Protein AF-A0A1G9SI31-F1 (afdb_monomer_lite)

Sequence (379 aa):
MHYYPEEEDYYAYIEFQSVEYLGTEEDFYNQISSNLKSILDSKDFANKELQKSEKTSIAGLPGWTITYFESHTKGDEVVSTGIDSFVYNINTGKIISISLSYDSNDKSQYDYLGDYKKVLKTAKLLTEPLNKELFAGFKLIEIDGVDLSGYREPNVVVDIGYGDREYWAFTNEHGQLVRVIADEIILQDDNNEAVTSSGRYYSDEAKVPGVERDDLDEGHIIADSLGGVSNAYNITPQESTLNRHGDQAYLEDAIRKAGGAKKFEAIITYQNTKTQIPSSYKYTYTLRGNVIVDTFDNVNPDNVNESLGLTGGESVESTEPARSTESNANGDISSFDTNGNGQVTIKEAKAAGFRMPITSDHWLYPYMDDRDGDGMVGE

Secondary structure (DSSP, 8-state):
-BSS--BTTB-EEEEEEEEE--S-HHHHHHHHHHHHHHHHTSGGGTTEEEEEEEEEEETTEEEEEEEEEEESSTT---EEEEEEEEEEETTTTEEEEEEEEEETT------HHHHHHHHHHH-----S---TTTTTT-EEE---TT-------TTEEEE-BSTT---EEEE-TTS-EEEEEEEEE----TTTS---TTS-SSSS----TTTTSTTEEEEESS-GGGTB--STTTEEEEEHHHHHHSHHHHHHHHHHHHT-EEEEEEEEE-SSSS-SS-SEEEEEEEETTEEEEEEEESS-HHHHHHHTT---S--------------------TTT-TT-SS---HHHHHHTTPPSPEETTSTTGGGS--SS-SSEE--

pLDDT: mean 82.05, std 16.18, range [25.64, 98.69]

Structure (mmCIF, N/CA/C/O backbone):
data_AF-A0A1G9SI31-F1
#
_entry.id   AF-A0A1G9SI31-F1
#
loop_
_atom_site.group_PDB
_atom_site.id
_atom_site.type_symbol
_atom_site.label_atom_id
_atom_site.label_alt_id
_atom_site.label_comp_id
_atom_site.label_asym_id
_atom_site.label_entity_id
_atom_site.label_seq_id
_atom_site.pdbx_PDB_ins_code
_atom_site.Cartn_x
_atom_site.Cartn_y
_atom_site.Cartn_z
_atom_site.occupancy
_atom_site.B_iso_or_equiv
_atom_site.auth_seq_id
_atom_site.auth_comp_id
_atom_site.auth_asym_id
_atom_site.auth_atom_id
_atom_site.pdbx_PDB_model_num
ATOM 1 N N . MET A 1 1 ? -15.249 6.410 15.918 1.00 47.59 1 MET A N 1
ATOM 2 C CA . MET A 1 1 ? -16.109 5.852 14.846 1.00 47.59 1 MET A CA 1
ATOM 3 C C . MET A 1 1 ? -17.293 5.175 15.521 1.00 47.59 1 MET A C 1
ATOM 5 O O . MET A 1 1 ? -17.046 4.421 16.454 1.00 47.59 1 MET A O 1
ATOM 9 N N . HIS A 1 2 ? -18.529 5.477 15.109 1.00 58.50 2 HIS A N 1
ATOM 10 C CA . HIS A 1 2 ? -19.741 4.819 15.615 1.00 58.50 2 HIS A CA 1
ATOM 11 C C . HIS A 1 2 ? -20.144 3.714 14.639 1.00 58.50 2 HIS A C 1
ATOM 13 O O . HIS A 1 2 ? -20.247 3.963 13.442 1.00 58.50 2 HIS A O 1
ATOM 19 N N . TYR A 1 3 ? -20.318 2.495 15.145 1.00 65.44 3 TYR A N 1
ATOM 20 C CA . TYR A 1 3 ? -20.577 1.317 14.309 1.00 65.44 3 TYR A CA 1
ATOM 21 C C . TYR A 1 3 ? -22.052 1.144 13.894 1.00 65.44 3 TYR A C 1
ATOM 23 O O . TYR A 1 3 ? -22.345 0.414 12.952 1.00 65.44 3 TYR A O 1
ATOM 31 N N . TYR A 1 4 ? -22.983 1.825 14.566 1.00 70.56 4 TYR A N 1
ATOM 32 C CA . TYR A 1 4 ? -24.416 1.766 14.268 1.00 70.56 4 TYR A CA 1
ATOM 33 C C . TYR A 1 4 ? -24.953 3.164 13.931 1.00 70.56 4 TYR A C 1
ATOM 35 O O . TYR A 1 4 ? -24.432 4.148 14.466 1.00 70.56 4 TYR A O 1
ATOM 43 N N . PRO A 1 5 ? -25.959 3.263 13.042 1.00 59.62 5 PRO A N 1
ATOM 44 C CA . PRO A 1 5 ? -26.604 4.529 12.725 1.00 59.62 5 PRO A CA 1
ATOM 45 C C . PRO A 1 5 ? -27.396 5.051 13.928 1.00 59.62 5 PRO A C 1
ATOM 47 O O . PRO A 1 5 ? -28.017 4.284 14.662 1.00 59.62 5 PRO A O 1
ATOM 50 N N . GLU A 1 6 ? -27.369 6.367 14.110 1.00 58.53 6 GLU A N 1
ATOM 51 C CA . GLU A 1 6 ? -28.247 7.070 15.042 1.00 58.53 6 GLU A CA 1
ATOM 52 C C . GLU A 1 6 ? -29.617 7.243 14.368 1.00 58.53 6 GLU A C 1
ATOM 54 O O . GLU A 1 6 ? -29.702 7.810 13.278 1.00 58.53 6 GLU A O 1
ATOM 59 N N . GLU A 1 7 ? -30.675 6.714 14.982 1.00 66.94 7 GLU A N 1
ATOM 60 C CA . GLU A 1 7 ? -32.052 6.799 14.484 1.00 66.94 7 GLU A CA 1
ATOM 61 C C . GLU A 1 7 ? -32.862 7.761 15.368 1.00 66.94 7 GLU A C 1
ATOM 63 O O . GLU A 1 7 ? -32.551 7.947 16.542 1.00 66.94 7 GLU A O 1
ATOM 68 N N . GLU A 1 8 ? -33.923 8.376 14.830 1.00 64.69 8 GLU A N 1
ATOM 69 C CA . GLU A 1 8 ? -34.697 9.404 15.561 1.00 64.69 8 GLU A CA 1
ATOM 70 C C . GLU A 1 8 ? -35.323 8.894 16.879 1.00 64.69 8 GLU A C 1
ATOM 72 O O . GLU A 1 8 ? -35.573 9.691 17.784 1.00 64.69 8 GLU A O 1
ATOM 77 N N . ASP A 1 9 ? -35.559 7.582 16.997 1.00 68.94 9 ASP A N 1
ATOM 78 C CA . ASP A 1 9 ? -36.357 6.973 18.073 1.00 68.94 9 ASP A CA 1
ATOM 79 C C . ASP A 1 9 ? -35.559 6.102 19.065 1.00 68.94 9 ASP A C 1
ATOM 81 O O . ASP A 1 9 ? -36.113 5.688 20.089 1.00 68.94 9 ASP A O 1
ATOM 85 N N . TYR A 1 10 ? -34.297 5.781 18.767 1.00 71.81 10 TYR A N 1
ATOM 86 C CA . TYR A 1 10 ? -33.421 4.993 19.639 1.00 71.81 10 TYR A CA 1
ATOM 87 C C . TYR A 1 10 ? -31.953 5.217 19.278 1.00 71.81 10 TYR A C 1
ATOM 89 O O . TYR A 1 10 ? -31.621 5.511 18.129 1.00 71.81 10 TYR A O 1
ATOM 97 N N . TYR A 1 11 ? -31.059 5.008 20.240 1.00 77.31 11 TYR A N 1
ATOM 98 C CA . TYR A 1 11 ? -29.626 5.021 19.980 1.00 77.31 11 TYR A CA 1
ATOM 99 C C . TYR A 1 11 ? -28.957 3.715 20.401 1.00 77.31 11 TYR A C 1
ATOM 101 O O . TYR A 1 11 ? -29.224 3.145 21.462 1.00 77.31 11 TYR A O 1
ATOM 109 N N . ALA A 1 12 ? -28.031 3.265 19.560 1.00 82.69 12 ALA A N 1
ATOM 110 C CA . ALA A 1 12 ? -27.060 2.237 19.879 1.00 82.69 12 ALA A CA 1
ATOM 111 C C . ALA A 1 12 ? -25.729 2.609 19.227 1.00 82.69 12 ALA A C 1
ATOM 113 O O . ALA A 1 12 ? -25.708 3.110 18.108 1.00 82.69 12 ALA A O 1
ATOM 114 N N . TYR A 1 13 ? -24.606 2.381 19.901 1.00 84.31 13 TYR A N 1
ATOM 115 C CA . TYR A 1 13 ? -23.289 2.559 19.299 1.00 84.31 13 TYR A CA 1
ATOM 116 C C . TYR A 1 13 ? -22.259 1.623 19.916 1.00 84.31 13 TYR A C 1
ATOM 118 O O . TYR A 1 13 ? -22.273 1.367 21.117 1.00 84.31 13 TYR A O 1
ATOM 126 N N . ILE A 1 14 ? -21.325 1.168 19.081 1.00 85.88 14 ILE A N 1
ATOM 127 C CA . ILE A 1 14 ? -20.002 0.736 19.531 1.00 85.88 14 ILE A CA 1
ATOM 128 C C . ILE A 1 14 ? -19.017 1.818 19.104 1.00 85.88 14 ILE A C 1
ATOM 130 O O . ILE A 1 14 ? -18.996 2.209 17.934 1.00 85.88 14 ILE A O 1
ATOM 134 N N . GLU A 1 15 ? -18.234 2.304 20.057 1.00 86.38 15 GLU A N 1
ATOM 135 C CA . GLU A 1 15 ? -17.230 3.340 19.874 1.00 86.38 15 GLU A CA 1
ATOM 136 C C . GLU A 1 15 ? -15.851 2.830 20.298 1.00 86.38 15 GLU A C 1
ATOM 138 O O . GLU A 1 15 ? -15.697 2.125 21.297 1.00 86.38 15 GLU A O 1
ATOM 143 N N . PHE A 1 16 ? -14.842 3.234 19.529 1.00 86.69 16 PHE A N 1
ATOM 144 C CA . PHE A 1 16 ? -13.432 3.003 19.806 1.00 86.69 16 PHE A CA 1
ATOM 145 C C . PHE A 1 16 ? -12.750 4.345 20.037 1.00 86.69 16 PHE A C 1
ATOM 147 O O . PHE A 1 16 ? -12.822 5.225 19.173 1.00 86.69 16 PHE A O 1
ATOM 154 N N . GLN A 1 17 ? -12.065 4.492 21.169 1.00 83.81 17 GLN A N 1
ATOM 155 C CA . GLN A 1 17 ? -11.246 5.668 21.448 1.00 83.81 17 GLN A CA 1
ATOM 156 C C . GLN A 1 17 ? -9.862 5.256 21.946 1.00 83.81 17 GLN A C 1
ATOM 158 O O . GLN A 1 17 ? -9.641 4.148 22.440 1.00 83.81 17 GLN A O 1
ATOM 163 N N . SER A 1 18 ? -8.908 6.175 21.815 1.00 82.19 18 SER A N 1
ATOM 164 C CA . SER A 1 18 ? -7.575 6.024 22.387 1.00 82.19 18 SER A CA 1
ATOM 165 C C . SER A 1 18 ? -7.144 7.324 23.047 1.00 82.19 18 SER A C 1
ATOM 167 O O . SER A 1 18 ? -7.383 8.400 22.497 1.00 82.19 18 SER A O 1
ATOM 169 N N . VAL A 1 19 ? -6.500 7.226 24.205 1.00 78.88 19 VAL A N 1
ATOM 170 C CA . VAL A 1 19 ? -5.986 8.377 24.952 1.00 78.88 19 VAL A CA 1
ATOM 171 C C . VAL A 1 19 ? -4.529 8.125 25.321 1.00 78.88 19 VAL A C 1
ATOM 173 O O . VAL A 1 19 ? -4.175 7.030 25.758 1.00 78.88 19 VAL A O 1
ATOM 176 N N . GLU A 1 20 ? -3.685 9.140 25.140 1.00 77.50 20 GLU A N 1
ATOM 177 C CA . GLU A 1 20 ? -2.288 9.117 25.583 1.00 77.50 20 GLU A CA 1
ATOM 178 C C . GLU A 1 20 ? -2.207 8.879 27.096 1.00 77.50 20 GLU A C 1
ATOM 180 O O . GLU A 1 20 ? -2.884 9.552 27.879 1.00 77.50 20 GLU A O 1
ATOM 185 N N . TYR A 1 21 ? -1.359 7.942 27.520 1.00 77.62 21 TYR A N 1
ATOM 186 C CA . TYR A 1 21 ? -1.148 7.639 28.930 1.00 77.62 21 TYR A CA 1
ATOM 187 C C . TYR A 1 21 ? 0.335 7.730 29.276 1.00 77.62 21 TYR A C 1
ATOM 189 O O . TYR A 1 21 ? 1.167 6.988 28.770 1.00 77.62 21 TYR A O 1
ATOM 197 N N . LEU A 1 22 ? 0.667 8.661 30.171 1.00 72.75 22 LEU A N 1
ATOM 198 C CA . LEU A 1 22 ? 2.051 8.951 30.561 1.00 72.75 22 LEU A CA 1
ATOM 199 C C . LEU A 1 22 ? 2.590 8.017 31.661 1.00 72.75 22 LEU A C 1
ATOM 201 O O . LEU A 1 22 ? 3.712 8.214 32.124 1.00 72.75 22 LEU A O 1
ATOM 205 N N . GLY A 1 23 ? 1.790 7.049 32.118 1.00 71.81 23 GLY A N 1
ATOM 206 C CA . GLY A 1 23 ? 2.174 6.081 33.146 1.00 71.81 23 GLY A CA 1
ATOM 207 C C . GLY A 1 23 ? 2.676 4.759 32.567 1.00 71.81 23 GLY A C 1
ATOM 208 O O . GLY A 1 23 ? 2.586 4.497 31.370 1.00 71.81 23 GLY A O 1
ATOM 209 N N . THR A 1 24 ? 3.207 3.904 33.435 1.00 72.50 24 THR A N 1
ATOM 210 C CA . THR A 1 24 ? 3.604 2.536 33.083 1.00 72.50 24 THR A CA 1
ATOM 211 C C . THR A 1 24 ? 2.410 1.576 33.075 1.00 72.50 24 THR A C 1
ATOM 213 O O . THR A 1 24 ? 1.332 1.878 33.584 1.00 72.50 24 THR A O 1
ATOM 216 N N . GLU A 1 25 ? 2.605 0.371 32.539 1.00 69.06 25 GLU A N 1
ATOM 217 C CA . GLU A 1 25 ? 1.612 -0.706 32.629 1.00 69.06 25 GLU A CA 1
ATOM 218 C C . GLU A 1 25 ? 1.246 -1.030 34.093 1.00 69.06 25 GLU A C 1
ATOM 220 O O . GLU A 1 25 ? 0.076 -1.215 34.434 1.00 69.06 25 GLU A O 1
ATOM 225 N N . GLU A 1 26 ? 2.241 -1.032 34.982 1.00 75.12 26 GLU A N 1
ATOM 226 C CA . GLU A 1 26 ? 2.040 -1.241 36.415 1.00 75.12 26 GLU A CA 1
ATOM 227 C C . GLU A 1 26 ? 1.242 -0.090 37.051 1.00 75.12 26 GLU A C 1
ATOM 229 O O . GLU A 1 26 ? 0.350 -0.339 37.867 1.00 75.12 26 GLU A O 1
ATOM 234 N N . ASP A 1 27 ? 1.489 1.156 36.629 1.00 76.38 27 ASP A N 1
ATOM 235 C CA . ASP A 1 27 ? 0.694 2.312 37.056 1.00 76.38 27 ASP A CA 1
ATOM 236 C C . ASP A 1 27 ? -0.767 2.169 36.627 1.00 76.38 27 ASP A C 1
ATOM 238 O O . ASP A 1 27 ? -1.664 2.382 37.443 1.00 76.38 27 ASP A O 1
ATOM 242 N N . PHE A 1 28 ? -1.019 1.744 35.387 1.00 75.94 28 PHE A N 1
ATOM 243 C CA . PHE A 1 28 ? -2.375 1.549 34.882 1.00 75.94 28 PHE A CA 1
ATOM 244 C C . PHE A 1 28 ? -3.140 0.509 35.711 1.00 75.94 28 PHE A C 1
ATOM 246 O O . PHE A 1 28 ? -4.243 0.788 36.185 1.00 75.94 28 PHE A O 1
ATOM 253 N N . TYR A 1 29 ? -2.555 -0.666 35.966 1.00 72.00 29 TYR A N 1
ATOM 254 C CA . TYR A 1 29 ? -3.246 -1.720 36.717 1.00 72.00 29 TYR A CA 1
ATOM 255 C C . TYR A 1 29 ? -3.399 -1.419 38.205 1.00 72.00 29 TYR A C 1
ATOM 257 O O . TYR A 1 29 ? -4.440 -1.742 38.784 1.00 72.00 29 TYR A O 1
ATOM 265 N N . ASN A 1 30 ? -2.406 -0.782 38.826 1.00 73.06 30 ASN A N 1
ATOM 266 C CA . ASN A 1 30 ? -2.494 -0.400 40.234 1.00 73.06 30 ASN A CA 1
ATOM 267 C C . ASN A 1 30 ? -3.489 0.745 40.446 1.00 73.06 30 ASN A C 1
ATOM 269 O O . ASN A 1 30 ? -4.160 0.800 41.480 1.00 73.06 30 ASN A O 1
ATOM 273 N N . GLN A 1 31 ? -3.625 1.636 39.461 1.00 70.50 31 GLN A N 1
ATOM 274 C CA . GLN A 1 31 ? -4.526 2.778 39.542 1.00 70.50 31 GLN A CA 1
ATOM 275 C C . GLN A 1 31 ? -5.911 2.507 38.959 1.00 70.50 31 GLN A C 1
ATOM 277 O O . GLN A 1 31 ? -6.807 3.289 39.240 1.00 70.50 31 GLN A O 1
ATOM 282 N N . ILE A 1 32 ? -6.155 1.421 38.215 1.00 67.81 32 ILE A N 1
ATOM 283 C CA . ILE A 1 32 ? -7.480 1.126 37.633 1.00 67.81 32 ILE A CA 1
ATOM 284 C C . ILE A 1 32 ? -8.591 1.221 38.681 1.00 67.81 32 ILE A C 1
ATOM 286 O O . ILE A 1 32 ? -9.622 1.828 38.424 1.00 67.81 32 ILE A O 1
ATOM 290 N N . SER A 1 33 ? -8.370 0.702 39.893 1.00 63.88 33 SER A N 1
ATOM 291 C CA . SER A 1 33 ? -9.384 0.745 40.955 1.00 63.88 33 SER A CA 1
ATOM 292 C C . SER A 1 33 ? -9.605 2.160 41.511 1.00 63.88 33 SER A C 1
ATOM 294 O O . SER A 1 33 ? -10.742 2.535 41.796 1.00 63.88 33 SER A O 1
ATOM 296 N N . SER A 1 34 ? -8.548 2.969 41.653 1.00 63.75 34 SER A N 1
ATOM 297 C CA . SER A 1 34 ? -8.662 4.364 42.110 1.00 63.75 34 SER A CA 1
ATOM 298 C C . SER A 1 34 ? -9.187 5.299 41.020 1.00 63.75 34 SER A C 1
ATOM 300 O O . SER A 1 34 ? -9.974 6.197 41.310 1.00 63.75 34 SER A O 1
ATOM 302 N N . ASN A 1 35 ? -8.801 5.058 39.770 1.00 64.88 35 ASN A N 1
ATOM 303 C CA . ASN A 1 35 ? -9.225 5.801 38.591 1.00 64.88 35 ASN A CA 1
ATOM 304 C C . ASN A 1 35 ? -10.679 5.483 38.264 1.00 64.88 35 ASN A C 1
ATOM 306 O O . ASN A 1 35 ? -11.435 6.411 38.024 1.00 64.88 35 ASN A O 1
ATOM 310 N N . LEU A 1 36 ? -11.114 4.222 38.377 1.00 64.06 36 LEU A N 1
ATOM 311 C CA . LEU A 1 36 ? -12.531 3.856 38.304 1.00 64.06 36 LEU A CA 1
ATOM 312 C C . LEU A 1 36 ? -13.345 4.617 39.337 1.00 64.06 36 LEU A C 1
ATOM 314 O O . LEU A 1 36 ? -14.369 5.186 38.994 1.00 64.06 36 LEU A O 1
ATOM 318 N N . LYS A 1 37 ? -12.874 4.696 40.584 1.00 62.88 37 LYS A N 1
ATOM 319 C CA . LYS A 1 37 ? -13.560 5.489 41.604 1.00 62.88 37 LYS A CA 1
ATOM 320 C C . LYS A 1 37 ? -13.646 6.970 41.214 1.00 62.88 37 LYS A C 1
ATOM 322 O O . LYS A 1 37 ? -14.719 7.545 41.289 1.00 62.88 37 LYS A O 1
ATOM 327 N N . SER A 1 38 ? -12.557 7.560 40.721 1.00 64.38 38 SER A N 1
ATOM 328 C CA . SER A 1 38 ? -12.564 8.946 40.236 1.00 64.38 38 SER A CA 1
ATOM 329 C C . SER A 1 38 ? -13.449 9.164 39.001 1.00 64.38 38 SER A C 1
ATOM 331 O O . SER A 1 38 ? -13.997 10.251 38.847 1.00 64.38 38 SER A O 1
ATOM 333 N N . ILE A 1 39 ? -13.567 8.168 38.117 1.00 64.06 39 ILE A N 1
ATOM 334 C CA . ILE A 1 39 ? -14.431 8.192 36.929 1.00 64.06 39 ILE A CA 1
ATOM 335 C C . ILE A 1 39 ? -15.894 8.106 37.363 1.00 64.06 39 ILE A C 1
ATOM 337 O O . ILE A 1 39 ? -16.695 8.919 36.921 1.00 64.06 39 ILE A O 1
ATOM 341 N N . LEU A 1 40 ? -16.230 7.195 38.278 1.00 61.78 40 LEU A N 1
ATOM 342 C CA . LEU A 1 40 ? -17.570 7.063 38.862 1.00 61.78 40 LEU A CA 1
ATOM 343 C C . LEU A 1 40 ? -17.987 8.313 39.650 1.00 61.78 40 LEU A C 1
ATOM 345 O O . LEU A 1 40 ? -19.158 8.672 39.655 1.00 61.78 40 LEU A O 1
ATOM 349 N N . ASP A 1 41 ? -17.029 8.992 40.282 1.00 64.44 41 ASP A N 1
ATOM 350 C CA . ASP A 1 41 ? -17.252 10.242 41.014 1.00 64.44 41 ASP A CA 1
ATOM 351 C C . ASP A 1 41 ? -17.260 11.483 40.086 1.00 64.44 41 ASP A C 1
ATOM 353 O O . ASP A 1 41 ? -17.465 12.613 40.547 1.00 64.44 41 ASP A O 1
ATOM 357 N N . SER A 1 42 ? -17.016 11.310 38.780 1.00 68.88 42 SER A N 1
ATOM 358 C CA . SER A 1 42 ? -16.992 12.406 37.807 1.00 68.88 42 SER A CA 1
ATOM 359 C C . SER A 1 42 ? -18.401 12.875 37.432 1.00 68.88 42 SER A C 1
ATOM 361 O O . SER A 1 42 ? -19.391 12.153 37.554 1.00 68.88 42 SER A O 1
ATOM 363 N N . LYS A 1 43 ? -18.502 14.109 36.923 1.00 65.06 43 LYS A N 1
ATOM 364 C CA . LYS A 1 43 ? -19.785 14.666 36.461 1.00 65.06 43 LYS A CA 1
ATOM 365 C C . LYS A 1 43 ? -20.392 13.865 35.309 1.00 65.06 43 LYS A C 1
ATOM 367 O O . LYS A 1 43 ? -21.614 13.803 35.218 1.00 65.06 43 LYS A O 1
ATOM 372 N N . ASP A 1 44 ? -19.551 13.226 34.503 1.00 63.28 44 ASP A N 1
ATOM 373 C CA . ASP A 1 44 ? -19.955 12.433 33.338 1.00 63.28 44 ASP A CA 1
ATOM 374 C C . ASP A 1 44 ? -20.573 11.080 33.740 1.00 63.28 44 ASP A C 1
ATOM 376 O O . ASP A 1 44 ? -21.212 10.413 32.929 1.00 63.28 44 ASP A O 1
ATOM 380 N N . PHE A 1 45 ? -20.426 10.691 35.011 1.00 66.56 45 PHE A N 1
ATOM 381 C CA . PHE A 1 45 ? -21.032 9.497 35.606 1.00 66.56 45 PHE A CA 1
ATOM 382 C C . PHE A 1 45 ? -22.128 9.809 36.631 1.00 66.56 45 PHE A C 1
ATOM 384 O O . PHE A 1 45 ? -22.705 8.892 37.210 1.00 66.56 45 PHE A O 1
ATOM 391 N N . ALA A 1 46 ? -22.469 11.083 36.841 1.00 67.62 46 ALA A N 1
ATOM 392 C CA . ALA A 1 46 ? -23.392 11.495 37.900 1.00 67.62 46 ALA A CA 1
ATOM 393 C C . ALA A 1 46 ? -24.804 10.880 37.782 1.00 67.62 46 ALA A C 1
ATOM 395 O O . ALA A 1 46 ? -25.496 10.754 38.792 1.00 67.62 46 ALA A O 1
ATOM 396 N N . ASN A 1 47 ? -25.214 10.479 36.572 1.00 73.12 47 ASN A N 1
ATOM 397 C CA . ASN A 1 47 ? -26.510 9.849 36.281 1.00 73.12 47 ASN A CA 1
ATOM 398 C C . ASN A 1 47 ? -26.390 8.365 35.886 1.00 73.12 47 ASN A C 1
ATOM 400 O O . ASN A 1 47 ? -27.336 7.792 35.340 1.00 73.12 47 ASN A O 1
ATOM 404 N N . LYS A 1 48 ? -25.229 7.749 36.138 1.00 81.56 48 LYS A N 1
ATOM 405 C CA . LYS A 1 48 ? -24.924 6.370 35.762 1.00 81.56 48 LYS A CA 1
ATOM 406 C C . LYS A 1 48 ? -24.817 5.485 37.002 1.00 81.56 48 LYS A C 1
ATOM 408 O O . LYS A 1 48 ? -24.087 5.788 37.943 1.00 81.56 48 LYS A O 1
ATOM 413 N N . GLU A 1 49 ? -25.522 4.362 37.001 1.00 84.56 49 GLU A N 1
ATOM 414 C CA . GLU A 1 49 ? -25.486 3.359 38.062 1.00 84.56 49 GLU A CA 1
ATOM 415 C C . GLU A 1 49 ? -24.597 2.184 37.648 1.00 84.56 49 GLU A C 1
ATOM 417 O O . GLU A 1 49 ? -24.960 1.393 36.775 1.00 84.56 49 GLU A O 1
ATOM 422 N N . LEU A 1 50 ? -23.436 2.043 38.292 1.00 85.12 50 LEU A N 1
ATOM 423 C CA . LEU A 1 50 ? -22.528 0.921 38.054 1.00 85.12 50 LEU A CA 1
ATOM 424 C C . LEU A 1 50 ? -23.163 -0.405 38.496 1.00 85.12 50 LEU A C 1
ATOM 426 O O . LEU A 1 50 ? -23.448 -0.607 39.673 1.00 85.12 50 LEU A O 1
ATOM 430 N N . GLN A 1 51 ? -23.279 -1.339 37.560 1.00 89.50 51 GLN A N 1
ATOM 431 C CA . GLN A 1 51 ? -23.812 -2.681 37.789 1.00 89.50 51 GLN A CA 1
ATOM 432 C C . GLN A 1 51 ? -22.710 -3.709 38.010 1.00 89.50 51 GLN A C 1
ATOM 434 O O . GLN A 1 51 ? -22.807 -4.579 38.877 1.00 89.50 51 GLN A O 1
ATOM 439 N N . LYS A 1 52 ? -21.650 -3.632 37.203 1.00 89.31 52 LYS A N 1
ATOM 440 C CA . LYS A 1 52 ? -20.575 -4.622 37.212 1.00 89.31 52 LYS A CA 1
ATOM 441 C C . LYS A 1 52 ? -19.241 -3.972 36.899 1.00 89.31 52 LYS A C 1
ATOM 443 O O . LYS A 1 52 ? -19.163 -3.045 36.103 1.00 89.31 52 LYS A O 1
ATOM 448 N N . SER A 1 53 ? -18.192 -4.481 37.529 1.00 87.75 53 SER A N 1
ATOM 449 C CA . SER A 1 53 ? -16.809 -4.086 37.295 1.00 87.75 53 SER A CA 1
ATOM 450 C C . SER A 1 53 ? -15.939 -5.327 37.432 1.00 87.75 53 SER A C 1
ATOM 452 O O . SER A 1 53 ? -15.948 -5.972 38.483 1.00 87.75 53 SER A O 1
ATOM 454 N N . GLU A 1 54 ? -15.249 -5.716 36.364 1.00 89.38 54 GLU A N 1
ATOM 455 C CA . GLU A 1 54 ? -14.501 -6.970 36.323 1.00 89.38 54 GLU A CA 1
ATOM 456 C C . GLU A 1 54 ? -13.248 -6.906 35.449 1.00 89.38 54 GLU A C 1
ATOM 458 O O . GLU A 1 54 ? -13.145 -6.120 34.510 1.00 89.38 54 GLU A O 1
ATOM 463 N N . LYS A 1 55 ? -12.294 -7.787 35.757 1.00 88.56 55 LYS A N 1
ATOM 464 C CA . LYS A 1 55 ? -11.125 -8.023 34.908 1.00 88.56 55 LYS A CA 1
ATOM 465 C C . LYS A 1 55 ? -11.562 -8.642 33.587 1.00 88.56 55 LYS A C 1
ATOM 467 O O . LYS A 1 55 ? -12.383 -9.556 33.577 1.00 88.56 55 LYS A O 1
ATOM 472 N N . THR A 1 56 ? -10.928 -8.216 32.504 1.00 89.25 56 THR A N 1
ATOM 473 C CA . THR A 1 56 ? -11.080 -8.819 31.178 1.00 89.25 56 THR A CA 1
ATOM 474 C C . THR A 1 56 ? -9.712 -9.038 30.532 1.00 89.25 56 THR A C 1
ATOM 476 O O . THR A 1 56 ? -8.675 -8.699 31.109 1.00 89.25 56 THR A O 1
ATOM 479 N N . SER A 1 57 ? -9.698 -9.621 29.338 1.00 87.62 57 SER A N 1
ATOM 480 C CA . SER A 1 57 ? -8.533 -9.616 28.463 1.00 87.62 57 SER A CA 1
ATOM 481 C C . SER A 1 57 ? -8.954 -9.218 27.060 1.00 87.62 57 SER A C 1
ATOM 483 O O . SER A 1 57 ? -9.947 -9.722 26.540 1.00 87.62 57 SER A O 1
ATOM 485 N N . ILE A 1 58 ? -8.196 -8.303 26.466 1.00 88.69 58 ILE A N 1
ATOM 486 C CA . ILE A 1 58 ? -8.424 -7.788 25.118 1.00 88.69 58 ILE A CA 1
ATOM 487 C C . ILE A 1 58 ? -7.105 -7.936 24.394 1.00 88.69 58 ILE A C 1
ATOM 489 O O . ILE A 1 58 ? -6.085 -7.479 24.905 1.00 88.69 58 ILE A O 1
ATOM 493 N N . ALA A 1 59 ? -7.104 -8.600 23.239 1.00 85.62 59 ALA A N 1
ATOM 494 C CA . ALA A 1 59 ? -5.879 -8.797 22.471 1.00 85.62 59 ALA A CA 1
ATOM 495 C C . ALA A 1 59 ? -4.735 -9.489 23.257 1.00 85.62 59 ALA A C 1
ATOM 497 O O . ALA A 1 59 ? -3.563 -9.295 22.956 1.00 85.62 59 ALA A O 1
ATOM 498 N N . GLY A 1 60 ? -5.058 -10.292 24.279 1.00 83.44 60 GLY A N 1
ATOM 499 C CA . GLY A 1 60 ? -4.071 -10.934 25.158 1.00 83.44 60 GLY A CA 1
ATOM 500 C C . GLY A 1 60 ? -3.488 -10.020 26.242 1.00 83.44 60 GLY A C 1
ATOM 501 O O . GLY A 1 60 ? -2.765 -10.499 27.114 1.00 83.44 60 GLY A O 1
ATOM 502 N N . LEU A 1 61 ? -3.841 -8.734 26.242 1.00 84.38 61 LEU A N 1
ATOM 503 C CA . LEU A 1 61 ? -3.501 -7.803 27.309 1.00 84.38 61 LEU A CA 1
ATOM 504 C C . LEU A 1 61 ? -4.511 -7.912 28.459 1.00 84.38 61 LEU A C 1
ATOM 506 O O . LEU A 1 61 ? -5.697 -8.180 28.217 1.00 84.38 61 LEU A O 1
ATOM 510 N N . PRO A 1 62 ? -4.082 -7.697 29.711 1.00 86.44 62 PRO A N 1
ATOM 511 C CA . PRO A 1 62 ? -5.002 -7.511 30.820 1.00 86.44 62 PRO A CA 1
ATOM 512 C C . PRO A 1 62 ? -5.814 -6.221 30.638 1.00 86.44 62 PRO A C 1
ATOM 514 O O . PRO A 1 62 ? -5.294 -5.170 30.284 1.00 86.44 62 PRO A O 1
ATOM 517 N N . GLY A 1 63 ? -7.112 -6.288 30.901 1.00 87.50 63 GLY A N 1
ATOM 518 C CA . GLY A 1 63 ? -8.003 -5.139 30.792 1.00 87.50 63 GLY A CA 1
ATOM 519 C C . GLY A 1 63 ? -9.039 -5.111 31.901 1.00 87.50 63 GLY A C 1
ATOM 520 O O . GLY A 1 63 ? -9.071 -5.971 32.790 1.00 87.50 63 GLY A O 1
ATOM 521 N N . TRP A 1 64 ? -9.918 -4.121 31.828 1.00 89.25 64 TRP A N 1
ATOM 522 C CA . TRP A 1 64 ? -11.045 -3.988 32.740 1.00 89.25 64 TRP A CA 1
ATOM 523 C C . TRP A 1 64 ? -12.323 -3.647 31.990 1.00 89.25 64 TRP A C 1
ATOM 525 O O . TRP A 1 64 ? -12.286 -2.825 31.082 1.00 89.25 64 TRP A O 1
ATOM 535 N N . THR A 1 65 ? -13.440 -4.245 32.388 1.00 91.25 65 THR A N 1
ATOM 536 C CA . THR A 1 65 ? -14.767 -3.958 31.842 1.00 91.25 65 THR A CA 1
ATOM 537 C C . THR A 1 65 ? -15.666 -3.436 32.950 1.00 91.25 65 THR A C 1
ATOM 539 O O . THR A 1 65 ? -15.700 -3.997 34.050 1.00 91.25 65 THR A O 1
ATOM 542 N N . ILE A 1 66 ? -16.417 -2.381 32.656 1.00 89.94 66 ILE A N 1
ATOM 543 C CA . ILE A 1 66 ? -17.513 -1.901 33.490 1.00 89.94 66 ILE A CA 1
ATOM 544 C C . ILE A 1 66 ? -18.828 -1.974 32.735 1.00 89.94 66 ILE A C 1
ATOM 546 O O . ILE A 1 66 ? -18.880 -1.766 31.529 1.00 89.94 66 ILE A O 1
ATOM 550 N N . THR A 1 67 ? -19.896 -2.246 33.470 1.00 91.19 67 THR A N 1
ATOM 551 C CA . THR A 1 67 ? -21.272 -2.198 32.981 1.00 91.19 67 THR A CA 1
ATOM 552 C C . THR A 1 67 ? -22.058 -1.269 33.880 1.00 91.19 67 THR A C 1
ATOM 554 O O . THR A 1 67 ? -21.975 -1.390 35.105 1.00 91.19 67 THR A O 1
ATOM 557 N N . TYR A 1 68 ? -22.823 -0.363 33.291 1.00 89.56 68 TYR A N 1
ATOM 558 C CA . TYR A 1 68 ? -23.637 0.609 34.006 1.00 89.56 68 TYR A CA 1
ATOM 559 C C . TYR A 1 68 ? -24.978 0.823 33.310 1.00 89.56 68 TYR A C 1
ATOM 561 O O . TYR A 1 68 ? -25.133 0.529 32.126 1.00 89.56 68 TYR A O 1
ATOM 569 N N . PHE A 1 69 ? -25.935 1.355 34.062 1.00 88.62 69 PHE A N 1
ATOM 570 C CA . PHE A 1 69 ? -27.180 1.877 33.517 1.00 88.62 69 PHE A CA 1
ATOM 571 C C . PHE A 1 69 ? -27.183 3.398 33.569 1.00 88.62 69 PHE A C 1
ATOM 573 O O . PHE A 1 69 ? -26.702 3.972 34.539 1.00 88.62 69 PHE A O 1
ATOM 580 N N . GLU A 1 70 ? -27.733 4.054 32.557 1.00 84.81 70 GLU A N 1
ATOM 581 C CA . GLU A 1 70 ? -27.913 5.504 32.511 1.00 84.81 70 GLU A CA 1
ATOM 582 C C . GLU A 1 70 ? -29.401 5.836 32.411 1.00 84.81 70 GLU A C 1
ATOM 584 O O . GLU A 1 70 ? -30.129 5.237 31.621 1.00 84.81 70 GLU A O 1
ATOM 589 N N . SER A 1 71 ? -29.865 6.773 33.239 1.00 77.12 71 SER A N 1
ATOM 590 C CA . SER A 1 71 ? -31.245 7.273 33.201 1.00 77.12 71 SER A CA 1
ATOM 591 C C . SER A 1 71 ? -31.261 8.692 32.643 1.00 77.12 71 SER A C 1
ATOM 593 O O . SER A 1 71 ? -30.686 9.598 33.250 1.00 77.12 71 SER A O 1
ATOM 595 N N . HIS A 1 72 ? -31.935 8.897 31.509 1.00 66.50 72 HIS A N 1
ATOM 596 C CA . HIS A 1 72 ? -31.834 10.155 30.760 1.00 66.50 72 HIS A CA 1
ATOM 597 C C . HIS A 1 72 ? -32.578 11.337 31.402 1.00 66.50 72 HIS A C 1
ATOM 599 O O . HIS A 1 72 ? -32.124 12.464 31.245 1.00 66.50 72 HIS A O 1
ATOM 605 N N . THR A 1 73 ? -33.612 11.128 32.232 1.00 55.94 73 THR A N 1
ATOM 606 C CA . THR A 1 73 ? -34.140 12.126 33.194 1.00 55.94 73 THR A CA 1
ATOM 607 C C . THR A 1 73 ? -35.024 11.473 34.275 1.00 55.94 73 THR A C 1
ATOM 609 O O . THR A 1 73 ? -35.491 10.345 34.131 1.00 55.94 73 THR A O 1
ATOM 612 N N . LYS A 1 74 ? -35.302 12.186 35.384 1.00 48.00 74 LYS A N 1
ATOM 613 C CA . LYS A 1 74 ? -36.320 11.780 36.376 1.00 48.00 74 LYS A CA 1
ATOM 614 C C . LYS A 1 74 ? -37.723 11.840 35.758 1.00 48.00 74 LYS A C 1
ATOM 616 O O . LYS A 1 74 ? -38.367 12.886 35.828 1.00 48.00 74 LYS A O 1
ATOM 621 N N . GLY A 1 75 ? -38.212 10.716 35.246 1.00 51.62 75 GLY A N 1
ATOM 622 C CA . GLY A 1 75 ? -39.611 10.560 34.841 1.00 51.62 75 GLY A CA 1
ATOM 623 C C . GLY A 1 75 ? -39.834 9.790 33.546 1.00 51.62 75 GLY A C 1
ATOM 624 O O . GLY A 1 75 ? -40.958 9.344 33.341 1.00 51.62 75 GLY A O 1
ATOM 625 N N . ASP A 1 76 ? -38.795 9.589 32.735 1.00 54.75 76 ASP A N 1
ATOM 626 C CA . ASP A 1 76 ? -38.876 8.754 31.536 1.00 54.75 76 ASP A CA 1
ATOM 627 C C . ASP A 1 76 ? -38.430 7.317 31.840 1.00 54.75 76 ASP A C 1
ATOM 629 O O . ASP A 1 76 ? -37.462 7.089 32.566 1.00 54.75 76 ASP A O 1
ATOM 633 N N . GLU A 1 77 ? -39.154 6.339 31.288 1.00 64.06 77 GLU A N 1
ATOM 634 C CA . GLU A 1 77 ? -38.890 4.896 31.443 1.00 64.06 77 GLU A CA 1
ATOM 635 C C . GLU A 1 77 ? -37.667 4.411 30.640 1.00 64.06 77 GLU A C 1
ATOM 637 O O . GLU A 1 77 ? -37.334 3.227 30.684 1.00 64.06 77 GLU A O 1
ATOM 642 N N . VAL A 1 78 ? -36.998 5.305 29.902 1.00 70.81 78 VAL A N 1
ATOM 643 C CA . VAL A 1 78 ? -35.879 4.950 29.025 1.00 70.81 78 VAL A CA 1
ATOM 644 C C . VAL A 1 78 ? -34.607 4.779 29.848 1.00 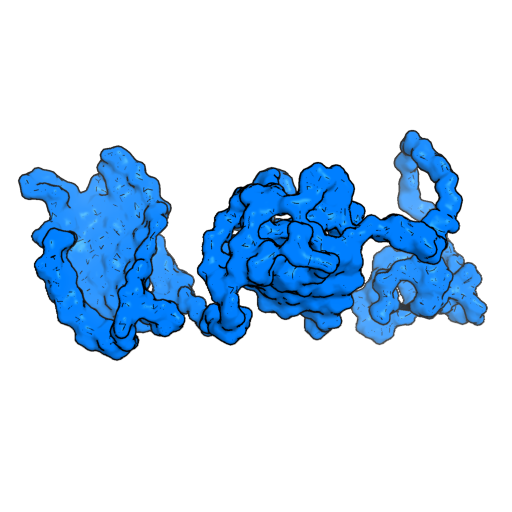70.81 78 VAL A C 1
ATOM 646 O O . VAL A 1 78 ? -34.067 5.740 30.404 1.00 70.81 78 VAL A O 1
ATOM 649 N N . VAL A 1 79 ? -34.129 3.539 29.911 1.00 81.69 79 VAL A N 1
ATOM 650 C CA . VAL A 1 79 ? -32.885 3.165 30.584 1.00 81.69 79 VAL A CA 1
ATOM 651 C C . VAL A 1 79 ? -31.896 2.699 29.535 1.00 81.69 79 VAL A C 1
ATOM 653 O O . VAL A 1 79 ? -32.198 1.803 28.748 1.00 81.69 79 VAL A O 1
ATOM 656 N N . SER A 1 80 ? -30.695 3.261 29.565 1.00 86.81 80 SER A N 1
ATOM 657 C CA . SER A 1 80 ? -29.626 2.851 28.664 1.00 86.81 80 SER A CA 1
ATOM 658 C C . SER A 1 80 ? -28.636 1.942 29.356 1.00 86.81 80 SER A C 1
ATOM 660 O O . SER A 1 80 ? -28.288 2.155 30.515 1.00 86.81 80 SER A O 1
ATOM 662 N N . THR A 1 81 ? -28.177 0.918 28.646 1.00 90.00 81 THR A N 1
ATOM 663 C CA . THR A 1 81 ? -27.108 0.029 29.096 1.00 90.00 81 THR A CA 1
ATOM 664 C C . THR A 1 81 ? -25.804 0.457 28.450 1.00 90.00 81 THR A C 1
ATOM 666 O O . THR A 1 81 ? -25.698 0.456 27.227 1.00 90.00 81 THR A O 1
ATOM 669 N N . GLY A 1 82 ? -24.812 0.785 29.275 1.00 91.19 82 GLY A N 1
ATOM 670 C CA . GLY A 1 82 ? -23.455 1.093 28.845 1.00 91.19 82 GLY A CA 1
ATOM 671 C C . GLY A 1 82 ? -22.467 0.016 29.286 1.00 91.19 82 GLY A C 1
ATOM 672 O O . GLY A 1 82 ? -22.538 -0.490 30.411 1.00 91.19 82 GLY A O 1
ATOM 673 N N . ILE A 1 83 ? -21.533 -0.340 28.406 1.00 92.94 83 ILE A N 1
ATOM 674 C CA . ILE A 1 83 ? -20.422 -1.247 28.688 1.00 92.94 83 ILE A CA 1
ATOM 675 C C . ILE A 1 83 ? -19.135 -0.631 28.158 1.00 92.94 83 ILE A C 1
ATOM 677 O O . ILE A 1 83 ? -18.954 -0.542 26.949 1.00 92.94 83 ILE A O 1
ATOM 681 N N . ASP A 1 84 ? -18.209 -0.300 29.049 1.00 91.25 84 ASP A N 1
ATOM 682 C CA . ASP A 1 84 ? -16.899 0.214 28.658 1.00 91.25 84 ASP A CA 1
ATOM 683 C C . ASP A 1 84 ? -15.822 -0.798 29.028 1.00 91.25 84 ASP A C 1
ATOM 685 O O . ASP A 1 84 ? -15.728 -1.229 30.180 1.00 91.25 84 ASP A O 1
ATOM 689 N N . SER A 1 85 ? -14.996 -1.175 28.056 1.00 92.12 85 SER A N 1
ATOM 690 C CA . SER A 1 85 ? -13.781 -1.940 28.310 1.00 92.12 85 SER A CA 1
ATOM 691 C C . SER A 1 85 ? -12.543 -1.126 28.000 1.00 92.12 85 SER A C 1
ATOM 693 O O . SER A 1 85 ? -12.473 -0.467 26.968 1.00 92.12 85 SER A O 1
ATOM 695 N N . PHE A 1 86 ? -11.545 -1.236 28.869 1.00 89.19 86 PHE A N 1
ATOM 696 C CA . PHE A 1 86 ? -10.303 -0.485 28.792 1.00 89.19 86 PHE A CA 1
ATOM 697 C C . PHE A 1 86 ? -9.105 -1.419 28.836 1.00 89.19 86 PHE A C 1
ATOM 699 O O . PHE A 1 86 ? -9.072 -2.381 29.612 1.00 89.19 86 PHE A O 1
ATOM 706 N N . VAL A 1 87 ? -8.093 -1.095 28.042 1.00 89.00 87 VAL A N 1
ATOM 707 C CA . VAL A 1 87 ? -6.821 -1.811 28.004 1.00 89.00 87 VAL A CA 1
ATOM 708 C C . VAL A 1 87 ? -5.685 -0.822 27.781 1.00 89.00 87 VAL A C 1
ATOM 710 O O . VAL A 1 87 ? -5.811 0.104 26.981 1.00 89.00 87 VAL A O 1
ATOM 713 N N . TYR A 1 88 ? -4.571 -1.001 28.488 1.00 85.00 88 TYR A N 1
ATOM 714 C CA . TYR A 1 88 ? -3.361 -0.231 28.228 1.00 85.00 88 TYR A CA 1
ATOM 715 C C . TYR A 1 88 ? -2.508 -0.948 27.189 1.00 85.00 88 TYR A C 1
ATOM 717 O O . TYR A 1 88 ? -2.027 -2.056 27.420 1.00 85.00 88 TYR A O 1
ATOM 725 N N . ASN A 1 89 ? -2.315 -0.308 26.041 1.00 82.56 89 ASN A N 1
ATOM 726 C CA . ASN A 1 89 ? -1.441 -0.802 24.994 1.00 82.56 89 ASN A CA 1
ATOM 727 C C . ASN A 1 89 ? -0.008 -0.315 25.251 1.00 82.56 89 ASN A C 1
ATOM 729 O O . ASN A 1 89 ? 0.339 0.832 24.957 1.00 82.56 89 ASN A O 1
ATOM 733 N N . ILE A 1 90 ? 0.831 -1.217 25.768 1.00 69.94 90 ILE A N 1
ATOM 734 C CA . ILE A 1 90 ? 2.244 -0.951 26.066 1.00 69.94 90 ILE A CA 1
ATOM 735 C C . ILE A 1 90 ? 3.063 -0.557 24.827 1.00 69.94 90 ILE A C 1
ATOM 737 O O . ILE A 1 90 ? 4.018 0.209 24.949 1.00 69.94 90 ILE A O 1
ATOM 741 N N . ASN A 1 91 ? 2.679 -1.018 23.633 1.00 71.00 91 ASN A N 1
ATOM 742 C CA . ASN A 1 91 ? 3.409 -0.727 22.398 1.00 71.00 91 ASN A CA 1
ATOM 743 C C . ASN A 1 91 ? 3.209 0.727 21.956 1.00 71.00 91 ASN A C 1
ATOM 745 O O . ASN A 1 91 ? 4.136 1.352 21.434 1.00 71.00 91 ASN A O 1
ATOM 749 N N . THR A 1 92 ? 2.014 1.276 22.187 1.00 72.75 92 THR A N 1
ATOM 750 C CA . THR A 1 92 ? 1.656 2.639 21.775 1.00 72.75 92 THR A CA 1
ATOM 751 C C . THR A 1 92 ? 1.684 3.651 22.917 1.00 72.75 92 THR A C 1
ATOM 753 O O . THR A 1 92 ? 1.619 4.841 22.640 1.00 72.75 92 THR A O 1
ATOM 756 N N . GLY A 1 93 ? 1.746 3.218 24.181 1.00 76.44 93 GLY A N 1
ATOM 757 C CA . GLY A 1 93 ? 1.630 4.112 25.341 1.00 76.44 93 GLY A CA 1
ATOM 758 C C . GLY A 1 93 ? 0.231 4.717 25.506 1.00 76.44 93 GLY A C 1
ATOM 759 O O . GLY A 1 93 ? 0.077 5.796 26.072 1.00 76.44 93 GLY A O 1
ATOM 760 N N . LYS A 1 94 ? -0.804 4.045 24.987 1.00 82.38 94 LYS A N 1
ATOM 761 C CA . LYS A 1 94 ? -2.184 4.554 24.975 1.00 82.38 94 LYS A CA 1
ATOM 762 C C . LYS A 1 94 ? -3.112 3.647 25.762 1.00 82.38 94 LYS A C 1
ATOM 764 O O . LYS A 1 94 ? -2.965 2.427 25.731 1.00 82.38 94 LYS A O 1
ATOM 769 N N . ILE A 1 95 ? -4.113 4.238 26.403 1.00 84.25 95 ILE A N 1
ATOM 770 C CA . ILE A 1 95 ? -5.291 3.506 26.868 1.00 84.25 95 ILE A CA 1
ATOM 771 C C . ILE A 1 95 ? -6.276 3.456 25.710 1.00 84.25 95 ILE A C 1
ATOM 773 O O . ILE A 1 95 ? -6.639 4.495 25.161 1.00 84.25 95 ILE A O 1
ATOM 777 N N . ILE A 1 96 ? -6.699 2.253 25.348 1.00 87.62 96 ILE A N 1
ATOM 778 C CA . ILE A 1 96 ? -7.757 2.020 24.371 1.00 87.62 96 ILE A CA 1
ATOM 779 C C . ILE A 1 96 ? -9.051 1.767 25.136 1.00 87.62 96 ILE A C 1
ATOM 781 O O . ILE A 1 96 ? -9.056 0.960 26.071 1.00 87.62 96 ILE A O 1
ATOM 785 N N . SER A 1 97 ? -10.131 2.438 24.738 1.00 89.00 97 SER A N 1
ATOM 786 C CA . SER A 1 97 ? -11.483 2.172 25.222 1.00 89.00 97 SER A CA 1
ATOM 787 C C . SER A 1 97 ? -12.365 1.638 24.098 1.00 89.00 97 SER A C 1
ATOM 789 O O . SER A 1 97 ? -12.312 2.103 22.958 1.00 89.00 97 SER A O 1
ATOM 791 N N . ILE A 1 98 ? -13.170 0.636 24.441 1.00 91.38 98 ILE A N 1
ATOM 792 C CA . ILE A 1 98 ? -14.210 0.069 23.588 1.00 91.38 98 ILE A CA 1
ATOM 793 C C . ILE A 1 98 ? -15.513 0.176 24.365 1.00 91.38 98 ILE A C 1
ATOM 795 O O . ILE A 1 98 ? -15.702 -0.512 25.376 1.00 91.38 98 ILE A O 1
ATOM 799 N N . SER A 1 99 ? -16.391 1.041 23.883 1.00 91.12 99 SER A N 1
ATOM 800 C CA . SER A 1 99 ? -17.634 1.418 24.543 1.00 91.12 99 SER A CA 1
ATOM 801 C C . SER A 1 99 ? -18.818 0.922 23.734 1.00 91.12 99 SER A C 1
ATOM 803 O O . SER A 1 99 ? -18.904 1.194 22.544 1.00 91.12 99 SER A O 1
ATOM 805 N N . LEU A 1 100 ? -19.728 0.195 24.371 1.00 91.88 100 LEU A N 1
ATOM 806 C CA . LEU A 1 100 ? -21.050 -0.129 23.850 1.00 91.88 100 LEU A CA 1
ATOM 807 C C . LEU A 1 100 ? -22.076 0.672 24.643 1.00 91.88 100 LEU A C 1
ATOM 809 O O . LEU A 1 100 ? -22.042 0.654 25.870 1.00 91.88 100 LEU A O 1
ATOM 813 N N . SER A 1 101 ? -23.025 1.299 23.964 1.00 89.12 101 SER A N 1
ATOM 814 C CA . SER A 1 101 ? -24.208 1.866 24.606 1.00 89.12 101 SER A CA 1
ATOM 815 C C . SER A 1 101 ? -25.437 1.579 23.764 1.00 89.12 101 SER A C 1
ATOM 817 O O . SER A 1 101 ? -25.351 1.623 22.539 1.00 89.12 101 SER A O 1
ATOM 819 N N . TYR A 1 102 ? -26.556 1.263 24.405 1.00 87.81 102 TYR A N 1
ATOM 820 C CA . TYR A 1 102 ? -27.858 1.127 23.755 1.00 87.81 102 TYR A CA 1
ATOM 821 C C . TYR A 1 102 ? -28.979 1.435 24.743 1.00 87.81 102 TYR A C 1
ATOM 823 O O . TYR A 1 102 ? -28.866 1.122 25.934 1.00 87.81 102 TYR A O 1
ATOM 831 N N . ASP A 1 103 ? -30.052 2.054 24.265 1.00 86.69 103 ASP A N 1
ATOM 832 C CA . ASP A 1 103 ? -31.227 2.342 25.084 1.00 86.69 103 ASP A CA 1
ATOM 833 C C . ASP A 1 103 ? -32.275 1.216 25.073 1.00 86.69 103 ASP A C 1
ATOM 835 O O . ASP A 1 103 ? -32.227 0.271 24.285 1.00 86.69 103 ASP A O 1
ATOM 839 N N . SER A 1 104 ? -33.226 1.298 26.003 1.00 82.81 104 SER A N 1
ATOM 840 C CA . SER A 1 104 ? -34.347 0.362 26.109 1.00 82.81 104 SER A CA 1
ATOM 841 C C . SER A 1 104 ? -35.446 0.575 25.062 1.00 82.81 104 SER A C 1
ATOM 843 O O . SER A 1 104 ? -36.370 -0.236 25.000 1.00 82.81 104 SER A O 1
ATOM 845 N N . ASN A 1 105 ? -35.399 1.670 24.296 1.00 82.88 105 ASN A N 1
ATOM 846 C CA . ASN A 1 105 ? -36.338 1.941 23.208 1.00 82.88 105 ASN A CA 1
ATOM 847 C C . ASN A 1 105 ? -35.932 1.249 21.913 1.00 82.88 105 ASN A C 1
ATOM 849 O O . ASN A 1 105 ? -36.750 1.203 20.988 1.00 82.88 105 ASN A O 1
ATOM 853 N N . ASP A 1 106 ? -34.717 0.703 21.852 1.00 75.75 106 ASP A N 1
ATOM 854 C CA . ASP A 1 106 ? -34.257 -0.011 20.684 1.00 75.75 106 ASP A CA 1
ATOM 855 C C . ASP A 1 106 ? -35.216 -1.149 20.297 1.00 75.75 106 ASP A C 1
ATOM 857 O O . ASP A 1 106 ? -35.516 -2.071 21.060 1.00 75.75 106 ASP A O 1
ATOM 861 N N . LYS A 1 107 ? -35.705 -1.059 19.061 1.00 70.44 107 LYS A N 1
ATOM 862 C CA . LYS A 1 107 ? -36.571 -2.053 18.413 1.00 70.44 107 LYS A CA 1
ATOM 863 C C . LYS A 1 107 ? -35.828 -2.846 17.347 1.00 70.44 107 LYS A C 1
ATOM 865 O O . LYS A 1 107 ? -36.446 -3.677 16.669 1.00 70.44 107 LYS A O 1
ATOM 870 N N . SER A 1 108 ? -34.540 -2.579 17.160 1.00 69.12 108 SER A N 1
ATOM 871 C CA . SER A 1 108 ? -33.698 -3.368 16.285 1.00 69.12 108 SER A CA 1
ATOM 872 C C . SER A 1 108 ? -33.679 -4.830 16.747 1.00 69.12 108 SER A C 1
ATOM 874 O O . SER A 1 108 ? -33.958 -5.168 17.897 1.00 69.12 108 SER A O 1
ATOM 876 N N . GLN A 1 109 ? -33.384 -5.735 15.820 1.00 78.69 109 GLN A N 1
ATOM 877 C CA . GLN A 1 109 ? -33.169 -7.151 16.133 1.00 78.69 109 GLN A CA 1
ATOM 878 C C . GLN A 1 109 ? -31.667 -7.456 16.289 1.00 78.69 109 GLN A C 1
ATOM 880 O O . GLN A 1 109 ? -31.259 -8.606 16.122 1.00 78.69 109 GLN A O 1
ATOM 885 N N . TYR A 1 110 ? -30.833 -6.435 16.530 1.00 82.25 110 TYR A N 1
ATOM 886 C CA . TYR A 1 110 ? -29.380 -6.580 16.585 1.00 82.25 110 TYR A CA 1
ATOM 887 C C . TYR A 1 110 ? -28.912 -7.148 17.931 1.00 82.25 110 TYR A C 1
ATOM 889 O O . TYR A 1 110 ? -29.448 -6.834 18.991 1.00 82.25 110 TYR A O 1
ATOM 897 N N . ASP A 1 111 ? -27.872 -7.985 17.892 1.00 86.81 111 ASP A N 1
ATOM 898 C CA . ASP A 1 111 ? -27.217 -8.526 19.088 1.00 86.81 111 ASP A CA 1
ATOM 899 C C . ASP A 1 111 ? -25.990 -7.679 19.443 1.00 86.81 111 ASP A C 1
ATOM 901 O O . ASP A 1 111 ? -24.845 -8.107 19.286 1.00 86.81 111 ASP A O 1
ATOM 905 N N . TYR A 1 112 ? -26.219 -6.460 19.939 1.00 87.81 112 TYR A N 1
ATOM 906 C CA . TYR A 1 112 ? -25.129 -5.528 20.246 1.00 87.81 112 TYR A CA 1
ATOM 907 C C . TYR A 1 112 ? -24.108 -6.091 21.227 1.00 87.81 112 TYR A C 1
ATOM 909 O O . TYR A 1 112 ? -22.907 -5.850 21.105 1.00 87.81 112 TYR A O 1
ATOM 917 N N . LEU A 1 113 ? -24.584 -6.847 22.219 1.00 88.44 113 LEU A N 1
ATOM 918 C CA . LEU A 1 113 ? -23.721 -7.476 23.206 1.00 88.44 113 LEU A CA 1
ATOM 919 C C . LEU A 1 113 ? -22.890 -8.597 22.572 1.00 88.44 113 LEU A C 1
ATOM 921 O O . LEU A 1 113 ? -21.724 -8.772 22.936 1.00 88.44 113 LEU A O 1
ATOM 925 N N . GLY A 1 114 ? -23.476 -9.365 21.654 1.00 88.25 114 GLY A N 1
ATOM 926 C CA . GLY A 1 114 ? -22.775 -10.352 20.842 1.00 88.25 114 GLY A CA 1
ATOM 927 C C . GLY A 1 114 ? -21.690 -9.720 19.979 1.00 88.25 114 GLY A C 1
ATOM 928 O O . GLY A 1 114 ? -20.544 -10.174 20.027 1.00 88.25 114 GLY A O 1
ATOM 929 N N . ASP A 1 115 ? -22.010 -8.637 19.274 1.00 87.44 115 ASP A N 1
ATOM 930 C CA . ASP A 1 115 ? -21.065 -7.913 18.422 1.00 87.44 115 ASP A CA 1
ATOM 931 C C . ASP A 1 115 ? -19.938 -7.274 19.235 1.00 87.44 115 ASP A C 1
ATOM 933 O O . ASP A 1 115 ? -18.762 -7.454 18.920 1.00 87.44 115 ASP A O 1
ATOM 937 N N . TYR A 1 116 ? -20.259 -6.645 20.364 1.00 90.44 116 TYR A N 1
ATOM 938 C CA . TYR A 1 116 ? -19.266 -6.142 21.310 1.00 90.44 116 TYR A CA 1
ATOM 939 C C . TYR A 1 116 ? -18.327 -7.246 21.810 1.00 90.44 116 TYR A C 1
ATOM 941 O O . TYR A 1 116 ? -17.104 -7.108 21.785 1.00 90.44 116 TYR A O 1
ATOM 949 N N . LYS A 1 117 ? -18.875 -8.395 22.225 1.00 90.06 117 LYS A N 1
ATOM 950 C CA . LYS A 1 117 ? -18.060 -9.545 22.647 1.00 90.06 117 LYS A CA 1
ATOM 951 C C . LYS A 1 117 ? -17.206 -10.086 21.506 1.00 90.06 117 LYS A C 1
ATOM 953 O O . LYS A 1 117 ? -16.086 -10.532 21.756 1.00 90.06 117 LYS A O 1
ATOM 958 N N . LYS A 1 118 ? -17.720 -10.070 20.275 1.00 88.25 118 LYS A N 1
ATOM 959 C CA . LYS A 1 118 ? -16.970 -10.460 19.082 1.00 88.25 118 LYS A CA 1
ATOM 960 C C . LYS A 1 118 ? -15.783 -9.524 18.890 1.00 88.25 118 LYS A C 1
ATOM 962 O O . LYS A 1 118 ? -14.678 -10.043 18.808 1.00 88.25 118 LYS A O 1
ATOM 967 N N . VAL A 1 119 ? -15.985 -8.206 18.959 1.00 88.88 119 VAL A N 1
ATOM 968 C CA . VAL A 1 119 ? -14.916 -7.193 18.912 1.00 88.88 119 VAL A CA 1
ATOM 969 C C . VAL A 1 119 ? -13.836 -7.480 19.955 1.00 88.88 119 VAL A C 1
ATOM 971 O O . VAL A 1 119 ? -12.665 -7.593 19.600 1.00 88.88 119 VAL A O 1
ATOM 974 N N . LEU A 1 120 ? -14.205 -7.676 21.227 1.00 89.00 120 LEU A N 1
ATOM 975 C CA . LEU A 1 120 ? -13.223 -7.972 22.280 1.00 89.00 120 LEU A CA 1
ATOM 976 C C . LEU A 1 120 ? -12.439 -9.264 22.004 1.00 89.00 120 LEU A C 1
ATOM 978 O O . LEU A 1 120 ? -11.242 -9.340 22.277 1.00 89.00 120 LEU A O 1
ATOM 982 N N . LYS A 1 121 ? -13.113 -10.284 21.460 1.00 87.94 121 LYS A N 1
ATOM 983 C CA . LYS A 1 121 ? -12.527 -11.595 21.160 1.00 87.94 121 LYS A CA 1
ATOM 984 C C . LYS A 1 121 ? -11.625 -11.574 19.925 1.00 87.94 121 LYS A C 1
ATOM 986 O O . LYS A 1 121 ? -10.662 -12.335 19.876 1.00 87.94 121 LYS A O 1
ATOM 991 N N . THR A 1 122 ? -11.966 -10.778 18.916 1.00 84.50 122 THR A N 1
ATOM 992 C CA . THR A 1 122 ? -11.214 -10.678 17.659 1.00 84.50 122 THR A CA 1
ATOM 993 C C . THR A 1 122 ? -10.145 -9.601 17.699 1.00 84.50 122 THR A C 1
ATOM 995 O O . THR A 1 122 ? -9.296 -9.591 16.812 1.00 84.50 122 THR A O 1
ATOM 998 N N . ALA A 1 123 ? -10.161 -8.726 18.710 1.00 86.31 123 ALA A N 1
ATOM 999 C CA . ALA A 1 123 ? -9.106 -7.757 18.944 1.00 86.31 123 ALA A CA 1
ATOM 1000 C C . ALA A 1 123 ? -7.748 -8.463 18.993 1.00 86.31 123 ALA A C 1
ATOM 1002 O O . ALA A 1 123 ? -7.558 -9.445 19.718 1.00 86.31 123 ALA A O 1
ATOM 1003 N N . LYS A 1 124 ? -6.799 -7.940 18.225 1.00 83.44 124 LYS A N 1
ATOM 1004 C CA . LYS A 1 124 ? -5.416 -8.400 18.204 1.00 83.44 124 LYS A CA 1
ATOM 1005 C C . LYS A 1 124 ? -4.515 -7.245 18.587 1.00 83.44 124 LYS A C 1
ATOM 1007 O O . LYS A 1 124 ? -4.774 -6.092 18.253 1.00 83.44 124 LYS A O 1
ATOM 1012 N N . LEU A 1 125 ? -3.459 -7.582 19.309 1.00 73.38 125 LEU A N 1
ATOM 1013 C CA . LEU A 1 125 ? -2.334 -6.689 19.471 1.00 73.38 125 LEU A CA 1
ATOM 1014 C C . LEU A 1 125 ? -1.697 -6.606 18.092 1.00 73.38 125 LEU A C 1
ATOM 1016 O O . LEU A 1 125 ? -1.489 -7.640 17.458 1.00 73.38 125 LEU A O 1
ATOM 1020 N N . LEU A 1 126 ? -1.349 -5.401 17.662 1.00 65.12 126 LEU A N 1
ATOM 1021 C CA . LEU A 1 126 ? -0.298 -5.255 16.667 1.00 65.12 126 LEU A CA 1
ATOM 1022 C C . LEU A 1 126 ? 0.975 -5.798 17.341 1.00 65.12 126 LEU A C 1
ATOM 1024 O O . LEU A 1 126 ? 1.551 -5.156 18.225 1.00 65.12 126 LEU A O 1
ATOM 1028 N N . THR A 1 127 ? 1.270 -7.076 17.075 1.00 47.62 127 THR A N 1
ATOM 1029 C CA . THR A 1 127 ? 2.353 -7.853 17.704 1.00 47.62 127 THR A CA 1
ATOM 1030 C C . THR A 1 127 ? 3.701 -7.608 17.050 1.00 47.62 127 THR A C 1
ATOM 1032 O O . THR A 1 127 ? 4.727 -7.924 17.647 1.00 47.62 127 THR A O 1
ATOM 1035 N N . GLU A 1 128 ? 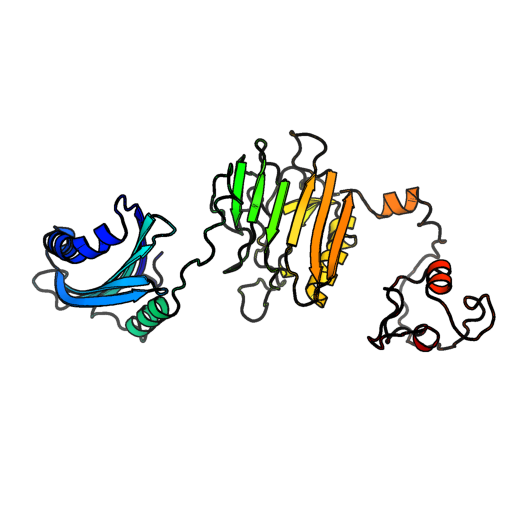3.706 -7.007 15.868 1.00 48.97 128 GLU A N 1
ATOM 1036 C CA . GLU A 1 128 ? 4.886 -6.352 15.337 1.00 48.97 128 GLU A CA 1
ATOM 1037 C C . GLU A 1 128 ? 4.979 -4.999 16.059 1.00 48.97 128 GLU A C 1
ATOM 1039 O O . GLU A 1 128 ? 4.029 -4.207 15.999 1.00 48.97 128 GLU A O 1
ATOM 1044 N N . PRO A 1 129 ? 6.067 -4.680 16.787 1.00 44.94 129 PRO A N 1
ATOM 1045 C CA . PRO A 1 129 ? 6.337 -3.275 17.018 1.00 44.94 129 PRO A CA 1
ATOM 1046 C C . PRO A 1 129 ? 6.365 -2.661 15.624 1.00 44.94 129 PRO A C 1
ATOM 1048 O O . PRO A 1 129 ? 7.162 -3.110 14.808 1.00 44.94 129 PRO A O 1
ATOM 1051 N N . LEU A 1 130 ? 5.493 -1.685 15.349 1.00 49.28 130 LEU A N 1
ATOM 1052 C CA . LEU A 1 130 ? 5.614 -0.818 14.182 1.00 49.28 130 LEU A CA 1
ATOM 1053 C C . LEU A 1 130 ? 7.091 -0.453 14.101 1.00 49.28 130 LEU A C 1
ATOM 1055 O O . LEU A 1 130 ? 7.576 0.205 15.025 1.00 49.28 130 LEU A O 1
ATOM 1059 N N . ASN A 1 131 ? 7.814 -1.057 13.159 1.00 54.06 131 ASN A N 1
ATOM 1060 C CA . ASN A 1 131 ? 9.214 -1.405 13.366 1.00 54.06 131 ASN A CA 1
ATOM 1061 C C . ASN A 1 131 ? 9.981 -0.094 13.590 1.00 54.06 131 ASN A C 1
ATOM 1063 O O . ASN A 1 131 ? 10.224 0.662 12.655 1.00 54.06 131 ASN A O 1
ATOM 1067 N N . LYS A 1 132 ? 10.222 0.279 14.861 1.00 54.75 132 LYS A N 1
ATOM 1068 C CA . LYS A 1 132 ? 10.579 1.670 15.221 1.00 54.75 132 LYS A CA 1
ATOM 1069 C C . LYS A 1 132 ? 11.900 2.076 14.575 1.00 54.75 132 LYS A C 1
ATOM 1071 O O . LYS A 1 132 ? 12.142 3.261 14.372 1.00 54.75 132 LYS A O 1
ATOM 1076 N N . GLU A 1 133 ? 12.726 1.087 14.242 1.00 67.44 133 GLU A N 1
ATOM 1077 C CA . GLU A 1 133 ? 13.919 1.254 13.419 1.00 67.44 133 GLU A CA 1
ATOM 1078 C C . GLU A 1 133 ? 13.597 1.439 11.930 1.00 67.44 133 GLU A C 1
ATOM 1080 O O . GLU A 1 133 ? 14.197 2.296 11.290 1.00 67.44 133 GLU A O 1
ATOM 1085 N N . LEU A 1 134 ? 12.634 0.695 11.379 1.00 72.88 134 LEU A N 1
ATOM 1086 C CA . LEU A 1 134 ? 12.204 0.794 9.980 1.00 72.88 134 LEU A CA 1
ATOM 1087 C C . LEU A 1 134 ? 11.670 2.185 9.632 1.00 72.88 134 LEU A C 1
ATOM 1089 O O . LEU A 1 134 ? 11.918 2.677 8.535 1.00 72.88 134 LEU A O 1
ATOM 1093 N N . PHE A 1 135 ? 10.944 2.812 10.561 1.00 84.50 135 PHE A N 1
ATOM 1094 C CA . PHE A 1 135 ? 10.352 4.142 10.366 1.00 84.50 135 PHE A CA 1
ATOM 1095 C C . PHE A 1 135 ? 11.187 5.259 10.991 1.00 84.50 135 PHE A C 1
ATOM 1097 O O . PHE A 1 135 ? 10.744 6.407 11.061 1.00 84.50 135 PHE A O 1
ATOM 1104 N N . ALA A 1 136 ? 12.399 4.955 11.460 1.00 82.25 136 ALA A N 1
ATOM 1105 C CA . ALA A 1 136 ? 13.273 5.958 12.042 1.00 82.25 136 ALA A CA 1
ATOM 1106 C C . ALA A 1 136 ? 13.539 7.085 11.030 1.00 82.25 136 ALA A C 1
ATOM 1108 O O . ALA A 1 136 ? 14.039 6.854 9.932 1.00 82.25 136 ALA A O 1
ATOM 1109 N N . GLY A 1 137 ? 13.205 8.319 11.416 1.00 85.94 137 GLY A N 1
ATOM 1110 C CA . GLY A 1 137 ? 13.340 9.498 10.556 1.00 85.94 137 GLY A CA 1
ATOM 1111 C C . GLY A 1 137 ? 12.098 9.850 9.731 1.00 85.94 137 GLY A C 1
ATOM 1112 O O . GLY A 1 137 ? 12.101 10.907 9.106 1.00 85.94 137 GLY A O 1
ATOM 1113 N N . PHE A 1 138 ? 11.034 9.042 9.784 1.00 91.44 138 PHE A N 1
ATOM 1114 C CA . PHE A 1 138 ? 9.775 9.297 9.083 1.00 91.44 138 PHE A CA 1
ATOM 1115 C C . PHE A 1 138 ? 8.629 9.549 10.063 1.00 91.44 138 PHE A C 1
ATOM 1117 O O . PHE A 1 138 ? 8.526 8.920 11.118 1.00 91.44 138 PHE A O 1
ATOM 1124 N N . LYS A 1 139 ? 7.737 10.475 9.711 1.00 91.75 139 LYS A N 1
ATOM 1125 C CA . LYS A 1 139 ? 6.480 10.690 10.432 1.00 91.75 139 LYS A CA 1
ATOM 1126 C C . LYS A 1 139 ? 5.407 9.768 9.854 1.00 91.75 139 LYS A C 1
ATOM 1128 O O . LYS A 1 139 ? 5.064 9.908 8.687 1.00 91.75 139 LYS A O 1
ATOM 1133 N N . LEU A 1 140 ? 4.842 8.879 10.669 1.00 92.00 140 LEU A N 1
ATOM 1134 C CA . LEU A 1 140 ? 3.654 8.120 10.272 1.00 92.00 140 LEU A CA 1
ATOM 1135 C C . LEU A 1 140 ? 2.454 9.066 10.133 1.00 92.00 140 LEU A C 1
ATOM 1137 O O . LEU A 1 140 ? 2.165 9.838 11.054 1.00 92.00 140 LEU A O 1
ATOM 1141 N N . ILE A 1 141 ? 1.775 9.002 8.991 1.00 91.06 141 ILE A N 1
ATOM 1142 C CA . ILE A 1 141 ? 0.502 9.683 8.743 1.00 91.06 141 ILE A CA 1
ATOM 1143 C C . ILE A 1 141 ? -0.503 8.697 8.142 1.00 91.06 141 ILE A C 1
ATOM 1145 O O . ILE A 1 141 ? -0.120 7.695 7.545 1.00 91.06 141 ILE A O 1
ATOM 1149 N N . GLU A 1 142 ? -1.783 9.008 8.300 1.00 92.12 142 GLU A N 1
ATOM 1150 C CA . GLU A 1 142 ? -2.891 8.248 7.728 1.00 92.12 142 GLU A CA 1
ATOM 1151 C C . GLU A 1 142 ? -3.497 9.062 6.585 1.00 92.12 142 GLU A C 1
ATOM 1153 O O . GLU A 1 142 ? -3.730 10.266 6.735 1.00 92.12 142 GLU A O 1
ATOM 1158 N N . ILE A 1 143 ? -3.693 8.416 5.439 1.00 93.12 143 ILE A N 1
ATOM 1159 C CA . ILE A 1 143 ? -4.235 9.015 4.221 1.00 93.12 143 ILE A CA 1
ATOM 1160 C C . ILE A 1 143 ? -5.297 8.062 3.697 1.00 93.12 143 ILE A C 1
ATOM 1162 O O . ILE A 1 143 ? -5.054 6.861 3.604 1.00 93.12 143 ILE A O 1
ATOM 1166 N N . ASP A 1 144 ? -6.464 8.599 3.355 1.00 92.12 144 ASP A N 1
ATOM 1167 C CA . ASP A 1 144 ? -7.536 7.798 2.775 1.00 92.12 144 ASP A CA 1
ATOM 1168 C C . ASP A 1 144 ? -7.063 7.171 1.453 1.00 92.12 144 ASP A C 1
ATOM 1170 O O . ASP A 1 144 ? -6.432 7.833 0.626 1.00 92.12 144 ASP A O 1
ATOM 1174 N N . GLY A 1 145 ? -7.360 5.890 1.242 1.00 89.12 145 GLY A N 1
ATOM 1175 C CA . GLY A 1 145 ? -7.001 5.172 0.021 1.00 89.12 145 GLY A CA 1
ATOM 1176 C C . GLY A 1 145 ? -7.627 5.764 -1.247 1.00 89.12 145 GLY A C 1
ATOM 1177 O O . GLY A 1 145 ? -7.068 5.577 -2.326 1.00 89.12 145 GLY A O 1
ATOM 1178 N N . VAL A 1 146 ? -8.731 6.515 -1.114 1.00 90.12 146 VAL A N 1
ATOM 1179 C CA . VAL A 1 146 ? -9.401 7.233 -2.217 1.00 90.12 146 VAL A CA 1
ATOM 1180 C C . VAL A 1 146 ? -8.955 8.691 -2.365 1.00 90.12 146 VAL A C 1
ATOM 1182 O O . VAL A 1 146 ? -9.519 9.417 -3.183 1.00 90.12 146 VAL A O 1
ATOM 1185 N N . ASP A 1 147 ? -7.990 9.174 -1.575 1.00 93.81 147 ASP A N 1
ATOM 1186 C CA . ASP A 1 147 ? -7.537 10.561 -1.700 1.00 93.81 147 ASP A CA 1
ATOM 1187 C C . ASP A 1 147 ? -6.872 10.788 -3.065 1.00 93.81 147 ASP A C 1
ATOM 1189 O O . ASP A 1 147 ? -5.717 10.424 -3.297 1.00 93.81 147 ASP A O 1
ATOM 1193 N N . LEU A 1 148 ? -7.626 11.423 -3.967 1.00 93.12 148 LEU A N 1
ATOM 1194 C CA . LEU A 1 148 ? -7.191 11.713 -5.329 1.00 93.12 148 LEU A CA 1
ATOM 1195 C C . LEU A 1 148 ? -6.205 12.893 -5.401 1.00 93.12 148 LEU A C 1
ATOM 1197 O O . LEU A 1 148 ? -5.733 13.247 -6.488 1.00 93.12 148 LEU A O 1
ATOM 1201 N N . SER A 1 149 ? -5.901 13.537 -4.269 1.00 94.56 149 SER A N 1
ATOM 1202 C CA . SER A 1 149 ? -4.859 14.554 -4.182 1.00 94.56 149 SER A CA 1
ATOM 1203 C C . SER A 1 149 ? -3.526 13.991 -4.662 1.00 94.56 149 SER A C 1
ATOM 1205 O O . SER A 1 149 ? -3.065 12.964 -4.185 1.00 94.56 149 SER A O 1
ATOM 1207 N N . GLY A 1 150 ? -2.855 14.705 -5.565 1.00 93.12 150 GLY A N 1
ATOM 1208 C CA . GLY A 1 150 ? -1.499 14.365 -5.999 1.00 93.12 150 GLY A CA 1
ATOM 1209 C C . GLY A 1 150 ? -0.387 14.809 -5.046 1.00 93.12 150 GLY A C 1
ATOM 1210 O O . GLY A 1 150 ? 0.790 14.606 -5.349 1.00 93.12 150 GLY A O 1
ATOM 1211 N N . TYR A 1 151 ? -0.723 15.489 -3.946 1.00 95.88 151 TYR A N 1
ATOM 1212 C CA . TYR A 1 151 ? 0.264 16.028 -3.014 1.00 95.88 151 TYR A CA 1
ATOM 1213 C C . TYR A 1 151 ? 0.770 14.956 -2.046 1.00 95.88 151 TYR A C 1
ATOM 1215 O O . TYR A 1 151 ? 0.000 14.148 -1.531 1.00 95.88 151 TYR A O 1
ATOM 1223 N N . ARG A 1 152 ? 2.070 15.009 -1.742 1.00 97.56 152 ARG A N 1
ATOM 1224 C CA . ARG A 1 152 ? 2.705 14.174 -0.725 1.00 97.56 152 ARG A CA 1
ATOM 1225 C C . ARG A 1 152 ? 3.465 15.018 0.279 1.00 97.56 152 ARG A C 1
ATOM 1227 O O . ARG A 1 152 ? 4.230 15.906 -0.097 1.00 97.56 152 ARG A O 1
ATOM 1234 N N . GLU A 1 153 ? 3.307 14.675 1.547 1.00 97.38 153 GLU A N 1
ATOM 1235 C CA . GLU A 1 153 ? 4.096 15.243 2.628 1.00 97.38 153 GLU A CA 1
ATOM 1236 C C . GLU A 1 153 ? 5.546 14.729 2.566 1.00 97.38 153 GLU A C 1
ATOM 1238 O O . GLU A 1 153 ? 5.790 13.578 2.183 1.00 97.38 153 GLU A O 1
ATOM 1243 N N . PRO A 1 154 ? 6.536 15.557 2.935 1.00 97.88 154 PRO A N 1
ATOM 1244 C CA . PRO A 1 154 ? 7.934 15.148 2.986 1.00 97.88 154 PRO A CA 1
ATOM 1245 C C . PRO A 1 154 ? 8.260 14.339 4.251 1.00 97.88 154 PRO A C 1
ATOM 1247 O O . PRO A 1 154 ? 7.752 14.636 5.332 1.00 97.88 154 PRO A O 1
ATOM 1250 N N . ASN A 1 155 ? 9.191 13.384 4.137 1.00 95.50 155 ASN A N 1
ATOM 1251 C CA . ASN A 1 155 ? 9.686 12.540 5.238 1.00 95.50 155 ASN A CA 1
ATOM 1252 C C . ASN A 1 155 ? 8.566 11.845 6.030 1.00 95.50 155 ASN A C 1
ATOM 1254 O O . ASN A 1 155 ? 8.569 11.839 7.267 1.00 95.50 155 ASN A O 1
ATOM 1258 N N . VAL A 1 156 ? 7.598 11.263 5.322 1.00 96.50 156 VAL A N 1
ATOM 1259 C CA . VAL A 1 156 ? 6.505 10.509 5.942 1.00 96.50 156 VAL A CA 1
ATOM 1260 C C . VAL A 1 156 ? 6.536 9.039 5.558 1.00 96.50 156 VAL A C 1
ATOM 1262 O O . VAL A 1 156 ? 7.149 8.651 4.562 1.00 96.50 156 VAL A O 1
ATOM 1265 N N . VAL A 1 157 ? 5.868 8.241 6.383 1.00 96.50 157 VAL A N 1
ATOM 1266 C CA . VAL A 1 157 ? 5.498 6.862 6.082 1.00 96.50 157 VAL A CA 1
ATOM 1267 C C . VAL A 1 157 ? 3.977 6.753 6.111 1.00 96.50 157 VAL A C 1
ATOM 1269 O O . VAL A 1 157 ? 3.337 7.371 6.966 1.00 96.50 157 VAL A O 1
ATOM 1272 N N . VAL A 1 158 ? 3.408 6.028 5.153 1.00 95.94 158 VAL A N 1
ATOM 1273 C CA . VAL A 1 158 ? 1.959 5.892 4.951 1.00 95.94 158 VAL A CA 1
ATOM 1274 C C . VAL A 1 158 ? 1.636 4.429 4.693 1.00 95.94 158 VAL A C 1
ATOM 1276 O O . VAL A 1 158 ? 2.375 3.774 3.955 1.00 95.94 158 VAL A O 1
ATOM 1279 N N . ASP A 1 159 ? 0.558 3.933 5.299 1.00 96.44 159 ASP A N 1
ATOM 1280 C CA . ASP A 1 159 ? -0.010 2.643 4.913 1.00 96.44 159 ASP A CA 1
ATOM 1281 C C . ASP A 1 159 ? -0.790 2.801 3.605 1.00 96.44 159 ASP A C 1
ATOM 1283 O O . ASP A 1 159 ? -1.644 3.679 3.471 1.00 96.44 159 ASP A O 1
ATOM 1287 N N . ILE A 1 160 ? -0.456 1.975 2.628 1.00 98.00 160 ILE A N 1
ATOM 1288 C CA . ILE A 1 160 ? -1.056 1.940 1.299 1.00 98.00 160 ILE A CA 1
ATOM 1289 C C . ILE A 1 160 ? -1.694 0.575 1.000 1.00 98.00 160 ILE A C 1
ATOM 1291 O O . ILE A 1 160 ? -1.985 0.267 -0.158 1.00 98.00 160 ILE A O 1
ATOM 1295 N N . GLY A 1 161 ? -1.886 -0.257 2.026 1.00 97.62 161 GLY A N 1
ATOM 1296 C CA . GLY A 1 161 ? -2.623 -1.508 1.940 1.00 97.62 161 GLY A CA 1
ATOM 1297 C C . GLY A 1 161 ? -4.130 -1.282 2.037 1.00 97.62 161 GLY A C 1
ATOM 1298 O O . GLY A 1 161 ? -4.612 -0.460 2.811 1.00 97.62 161 GLY A O 1
ATOM 1299 N N . TYR A 1 162 ? -4.901 -2.019 1.243 1.00 96.62 162 TYR A N 1
ATOM 1300 C CA . TYR A 1 162 ? -6.351 -2.050 1.376 1.00 96.62 162 TYR A CA 1
ATOM 1301 C C . TYR A 1 162 ? -6.770 -2.993 2.512 1.00 96.62 162 TYR A C 1
ATOM 1303 O O . TYR A 1 162 ? -6.352 -4.157 2.559 1.00 96.62 162 TYR A O 1
ATOM 1311 N N . GLY A 1 163 ? -7.661 -2.521 3.386 1.00 92.06 163 GLY A N 1
ATOM 1312 C CA . GLY A 1 163 ? -8.201 -3.303 4.500 1.00 92.06 163 GLY A CA 1
ATOM 1313 C C . GLY A 1 163 ? -7.167 -3.526 5.603 1.00 92.06 163 GLY A C 1
ATOM 1314 O O . GLY A 1 163 ? -6.556 -2.577 6.074 1.00 92.06 163 GLY A O 1
ATOM 1315 N N . ASP A 1 164 ? -6.976 -4.784 6.006 1.00 90.25 164 ASP A N 1
ATOM 1316 C CA . ASP A 1 164 ? -6.053 -5.167 7.089 1.00 90.25 164 ASP A CA 1
ATOM 1317 C C . ASP A 1 164 ? -4.610 -5.437 6.590 1.00 90.25 164 ASP A C 1
ATOM 1319 O O . ASP A 1 164 ? -3.816 -6.077 7.284 1.00 90.25 164 ASP A O 1
ATOM 1323 N N . ARG A 1 165 ? -4.280 -5.037 5.354 1.00 94.12 165 ARG A N 1
ATOM 1324 C CA . ARG A 1 165 ? -2.938 -5.190 4.765 1.00 94.12 165 ARG A CA 1
ATOM 1325 C C . ARG A 1 165 ? -2.020 -4.083 5.277 1.00 94.12 165 ARG A C 1
ATOM 1327 O O . ARG A 1 165 ? -2.454 -2.949 5.375 1.00 94.12 165 ARG A O 1
ATOM 1334 N N . GLU A 1 166 ? -0.749 -4.405 5.508 1.00 92.38 166 GLU A N 1
ATOM 1335 C CA . GLU A 1 166 ? 0.263 -3.440 5.961 1.00 92.38 166 GLU A CA 1
ATOM 1336 C C . GLU A 1 166 ? 1.316 -3.208 4.872 1.00 92.38 166 GLU A C 1
ATOM 1338 O O . GLU A 1 166 ? 2.323 -3.926 4.799 1.00 92.38 166 GLU A O 1
ATOM 1343 N N . TYR A 1 167 ? 1.087 -2.221 4.004 1.00 97.75 167 TYR A N 1
ATOM 1344 C CA . TYR A 1 167 ? 2.006 -1.874 2.913 1.00 97.75 167 TYR A CA 1
ATOM 1345 C C . TYR A 1 167 ? 2.559 -0.479 3.157 1.00 97.75 167 TYR A C 1
ATOM 1347 O O . TYR A 1 167 ? 1.824 0.496 3.154 1.00 97.75 167 TYR A O 1
ATOM 1355 N N . TRP A 1 168 ? 3.867 -0.351 3.355 1.00 97.44 168 TRP A N 1
ATOM 1356 C CA . TRP A 1 168 ? 4.447 0.898 3.845 1.00 97.44 168 TRP A CA 1
ATOM 1357 C C . TRP A 1 168 ? 5.164 1.659 2.737 1.00 97.44 168 TRP A C 1
ATOM 1359 O O . TRP A 1 168 ? 6.170 1.191 2.198 1.00 97.44 168 TRP A O 1
ATOM 1369 N N . ALA A 1 169 ? 4.671 2.856 2.435 1.00 98.38 169 ALA A N 1
ATOM 1370 C CA . ALA A 1 169 ? 5.245 3.788 1.472 1.00 98.38 169 ALA A CA 1
ATOM 1371 C C . ALA A 1 169 ? 6.018 4.910 2.172 1.00 98.38 169 ALA A C 1
ATOM 1373 O O . ALA A 1 169 ? 5.555 5.452 3.172 1.00 98.38 169 ALA A O 1
ATOM 1374 N N . PHE A 1 170 ? 7.176 5.296 1.631 1.00 98.12 170 PHE A N 1
ATOM 1375 C CA . PHE A 1 170 ? 8.079 6.283 2.230 1.00 98.12 170 PHE A CA 1
ATOM 1376 C C . PHE A 1 170 ? 8.378 7.429 1.274 1.00 98.12 170 PHE A C 1
ATOM 1378 O O . PHE A 1 170 ? 8.759 7.204 0.119 1.00 98.12 170 PHE A O 1
ATOM 1385 N N . THR A 1 171 ? 8.312 8.658 1.784 1.00 98.50 171 THR A N 1
ATOM 1386 C CA . THR A 1 171 ? 8.709 9.849 1.029 1.00 98.50 171 THR A CA 1
ATOM 1387 C C . THR A 1 171 ? 10.011 10.450 1.532 1.00 98.50 171 THR A C 1
ATOM 1389 O O . THR A 1 171 ? 10.297 10.446 2.726 1.00 98.50 171 THR A O 1
ATOM 1392 N N . ASN A 1 172 ? 10.810 11.011 0.625 1.00 97.12 172 ASN A N 1
ATOM 1393 C CA . ASN A 1 172 ? 11.979 11.805 1.009 1.00 97.12 172 ASN A CA 1
ATOM 1394 C C . ASN A 1 172 ? 11.590 13.240 1.424 1.00 97.12 172 ASN A C 1
ATOM 1396 O O . ASN A 1 172 ? 10.417 13.617 1.427 1.00 97.12 172 ASN A O 1
ATOM 1400 N N . GLU A 1 173 ? 12.585 14.079 1.719 1.00 97.12 173 GLU A N 1
ATOM 1401 C CA . GLU A 1 173 ? 12.390 15.482 2.123 1.00 97.12 173 GLU A CA 1
ATOM 1402 C C . GLU A 1 173 ? 11.750 16.383 1.049 1.00 97.12 173 GLU A C 1
ATOM 1404 O O . GLU A 1 173 ? 11.368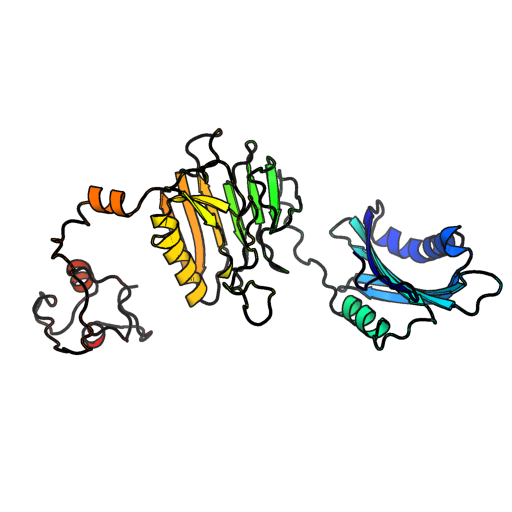 17.517 1.335 1.00 97.12 173 GLU A O 1
ATOM 1409 N N . HIS A 1 174 ? 11.610 15.880 -0.178 1.00 97.69 174 HIS A N 1
ATOM 1410 C CA . HIS A 1 174 ? 10.983 16.560 -1.310 1.00 97.69 174 HIS A CA 1
ATOM 1411 C C . HIS A 1 174 ? 9.595 15.998 -1.648 1.00 97.69 174 HIS A C 1
ATOM 1413 O O . HIS A 1 174 ? 9.024 16.356 -2.679 1.00 97.69 174 HIS A O 1
ATOM 1419 N N . GLY A 1 175 ? 9.059 15.099 -0.816 1.00 97.56 175 GLY A N 1
ATOM 1420 C CA . GLY A 1 175 ? 7.768 14.455 -1.057 1.00 97.56 175 GLY A CA 1
ATOM 1421 C C . GLY A 1 175 ? 7.791 13.472 -2.232 1.00 97.56 175 GLY A C 1
ATOM 1422 O O . GLY A 1 175 ? 6.741 13.140 -2.767 1.00 97.56 175 GLY A O 1
ATOM 1423 N N . GLN A 1 176 ? 8.965 13.013 -2.676 1.00 98.69 176 GLN A N 1
ATOM 1424 C CA . GLN A 1 176 ? 9.057 11.959 -3.690 1.00 98.69 176 GLN A CA 1
ATOM 1425 C C . GLN A 1 176 ? 8.875 10.601 -3.022 1.00 98.69 176 GLN A C 1
ATOM 1427 O O . GLN A 1 176 ? 9.527 10.339 -2.010 1.00 98.69 176 GLN A O 1
ATOM 1432 N N . LEU A 1 177 ? 8.029 9.739 -3.588 1.00 98.62 177 LEU A N 1
ATOM 1433 C CA . LEU A 1 177 ? 7.883 8.349 -3.153 1.00 98.62 177 LEU A CA 1
ATOM 1434 C C . LEU A 1 177 ? 9.156 7.583 -3.518 1.00 98.62 177 LEU A C 1
ATOM 1436 O O . LEU A 1 177 ? 9.415 7.397 -4.701 1.00 98.62 177 LEU A O 1
ATOM 1440 N N . VAL A 1 178 ? 9.961 7.181 -2.538 1.00 98.25 178 VAL A N 1
ATOM 1441 C CA . VAL A 1 178 ? 11.301 6.602 -2.776 1.00 98.25 178 VAL A CA 1
ATOM 1442 C C . VAL A 1 178 ? 11.396 5.119 -2.446 1.00 98.25 178 VAL A C 1
ATOM 1444 O O . VAL A 1 178 ? 12.305 4.442 -2.931 1.00 98.25 178 VAL A O 1
ATOM 1447 N N . ARG A 1 179 ? 10.480 4.604 -1.622 1.00 98.25 179 ARG A N 1
ATOM 1448 C CA . ARG A 1 179 ? 10.480 3.205 -1.202 1.00 98.25 179 ARG A CA 1
ATOM 1449 C C . ARG A 1 179 ? 9.071 2.741 -0.862 1.00 98.25 179 ARG A C 1
ATOM 1451 O O . ARG A 1 179 ? 8.326 3.493 -0.240 1.00 98.25 179 ARG A O 1
ATOM 1458 N N . VAL A 1 180 ? 8.749 1.505 -1.218 1.00 98.69 180 VAL A N 1
ATOM 1459 C CA . VAL A 1 180 ? 7.547 0.791 -0.773 1.00 98.69 180 VAL A CA 1
ATOM 1460 C C . VAL A 1 180 ? 7.963 -0.591 -0.296 1.00 98.69 180 VAL A C 1
ATOM 1462 O O . VAL A 1 180 ? 8.801 -1.219 -0.937 1.00 98.69 180 VAL A O 1
ATOM 1465 N N . ILE A 1 181 ? 7.411 -1.066 0.818 1.00 97.56 181 ILE A N 1
ATOM 1466 C CA . ILE A 1 181 ? 7.692 -2.407 1.346 1.00 97.56 181 ILE A CA 1
ATOM 1467 C C . ILE A 1 181 ? 6.422 -3.110 1.811 1.00 97.56 181 ILE A C 1
ATOM 1469 O O . ILE A 1 181 ? 5.489 -2.471 2.292 1.00 97.56 181 ILE A O 1
ATOM 1473 N N . ALA A 1 182 ? 6.438 -4.436 1.728 1.00 97.00 182 ALA A N 1
ATOM 1474 C CA . ALA A 1 182 ? 5.446 -5.307 2.337 1.00 97.00 182 ALA A CA 1
ATOM 1475 C C . ALA A 1 182 ? 6.095 -6.643 2.713 1.00 97.00 182 ALA A C 1
ATOM 1477 O O . ALA A 1 182 ? 6.828 -7.239 1.916 1.00 97.00 182 ALA A O 1
ATOM 1478 N N . ASP A 1 183 ? 5.806 -7.152 3.908 1.00 92.06 183 ASP A N 1
ATOM 1479 C CA . ASP A 1 183 ? 6.298 -8.474 4.308 1.00 92.06 183 ASP A CA 1
ATOM 1480 C C . ASP A 1 183 ? 5.632 -9.592 3.501 1.00 92.06 183 ASP A C 1
ATOM 1482 O O . ASP A 1 183 ? 6.291 -10.571 3.129 1.00 92.06 183 ASP A O 1
ATOM 1486 N N . GLU A 1 184 ? 4.353 -9.417 3.171 1.00 95.31 184 GLU A N 1
ATOM 1487 C CA . GLU A 1 184 ? 3.568 -10.330 2.349 1.00 95.31 184 GLU A CA 1
ATOM 1488 C C . GLU A 1 184 ? 2.567 -9.556 1.480 1.00 95.31 184 GLU A C 1
ATOM 1490 O O . GLU A 1 184 ? 1.756 -8.782 1.979 1.00 95.31 184 GLU A O 1
ATOM 1495 N N . ILE A 1 185 ? 2.617 -9.785 0.169 1.00 98.31 185 ILE A N 1
ATOM 1496 C CA . ILE A 1 185 ? 1.613 -9.327 -0.787 1.00 98.31 185 ILE A CA 1
ATOM 1497 C C . ILE A 1 185 ? 0.466 -10.333 -0.785 1.00 98.31 185 ILE A C 1
ATOM 1499 O O . ILE A 1 185 ? 0.666 -11.511 -1.094 1.00 98.31 185 ILE A O 1
ATOM 1503 N N . ILE A 1 186 ? -0.727 -9.844 -0.460 1.00 96.62 186 ILE A N 1
ATOM 1504 C CA . ILE A 1 186 ? -1.965 -10.606 -0.335 1.00 96.62 186 ILE A CA 1
ATOM 1505 C C . ILE A 1 186 ? -2.884 -10.123 -1.447 1.00 96.62 186 ILE A C 1
ATOM 1507 O O . ILE A 1 186 ? -3.269 -8.953 -1.470 1.00 96.62 186 ILE A O 1
ATOM 1511 N N . LEU A 1 187 ? -3.239 -11.032 -2.352 1.00 98.00 187 LEU A N 1
ATOM 1512 C CA . LEU A 1 187 ? -4.092 -10.716 -3.495 1.00 98.00 187 LEU A CA 1
ATOM 1513 C C . LEU A 1 187 ? -5.450 -10.165 -3.047 1.00 98.00 187 LEU A C 1
ATOM 1515 O O . LEU A 1 187 ? -5.932 -10.484 -1.958 1.00 98.00 187 LEU A O 1
ATOM 1519 N N . GLN A 1 188 ? -6.047 -9.340 -3.898 1.00 97.50 188 GLN A N 1
ATOM 1520 C CA . GLN A 1 188 ? -7.438 -8.914 -3.768 1.00 97.50 188 GLN A CA 1
ATOM 1521 C C . GLN A 1 188 ? -8.383 -10.124 -3.823 1.00 97.50 188 GLN A C 1
ATOM 1523 O O . GLN A 1 188 ? -8.139 -11.084 -4.561 1.00 97.50 188 GLN A O 1
ATOM 1528 N N . ASP A 1 189 ? -9.455 -10.078 -3.036 1.00 94.88 189 ASP A N 1
ATOM 1529 C CA . ASP A 1 189 ? -10.542 -11.055 -3.054 1.00 94.88 189 ASP A CA 1
ATOM 1530 C C . ASP A 1 189 ? -11.848 -10.390 -3.495 1.00 94.88 189 ASP A C 1
ATOM 1532 O O . ASP A 1 189 ? -12.668 -9.967 -2.678 1.00 94.88 189 ASP A O 1
ATOM 1536 N N . ASP A 1 190 ? -12.063 -10.366 -4.810 1.00 91.06 190 ASP A N 1
ATOM 1537 C CA . ASP A 1 190 ? -13.227 -9.769 -5.475 1.00 91.06 190 ASP A CA 1
ATOM 1538 C C . ASP A 1 190 ? -14.584 -10.268 -4.941 1.00 91.06 190 ASP A C 1
ATOM 1540 O O . ASP A 1 190 ? -15.611 -9.628 -5.166 1.00 91.06 190 ASP A O 1
ATOM 1544 N N . ASN A 1 191 ? -14.625 -11.427 -4.267 1.00 92.12 191 ASN A N 1
ATOM 1545 C CA . ASN A 1 191 ? -15.870 -11.998 -3.749 1.00 92.12 191 ASN A CA 1
ATOM 1546 C C . ASN A 1 191 ? -16.219 -11.509 -2.341 1.00 92.12 191 ASN A C 1
ATOM 1548 O O . ASN A 1 191 ? -17.388 -11.567 -1.956 1.00 92.12 191 ASN A O 1
ATOM 1552 N N . ASN A 1 192 ? -15.217 -11.102 -1.559 1.00 92.69 192 ASN A N 1
ATOM 1553 C CA . ASN A 1 192 ? -15.373 -10.788 -0.138 1.00 92.69 192 ASN A CA 1
ATOM 1554 C C . ASN A 1 192 ? -14.975 -9.347 0.208 1.00 92.69 192 ASN A C 1
ATOM 1556 O O . ASN A 1 192 ? -15.354 -8.856 1.272 1.00 92.69 192 ASN A O 1
ATOM 1560 N N . GLU A 1 193 ? -14.245 -8.666 -0.671 1.00 93.88 193 GLU A N 1
ATOM 1561 C CA . GLU A 1 193 ? -13.825 -7.278 -0.502 1.00 93.88 193 GLU A CA 1
ATOM 1562 C C . GLU A 1 193 ? -14.723 -6.323 -1.296 1.00 93.88 193 GLU A C 1
ATOM 1564 O O . GLU A 1 193 ? -15.318 -6.678 -2.316 1.00 93.88 193 GLU A O 1
ATOM 1569 N N . ALA A 1 194 ? -14.855 -5.086 -0.811 1.00 92.69 194 ALA A N 1
ATOM 1570 C CA . ALA A 1 194 ? -15.688 -4.088 -1.465 1.00 92.69 194 ALA A CA 1
ATOM 1571 C C . ALA A 1 194 ? -14.955 -3.511 -2.683 1.00 92.69 194 ALA A C 1
ATOM 1573 O O . ALA A 1 194 ? -14.173 -2.568 -2.567 1.00 92.69 194 ALA A O 1
ATOM 1574 N N . VAL A 1 195 ? -15.240 -4.084 -3.851 1.00 94.31 195 VAL A N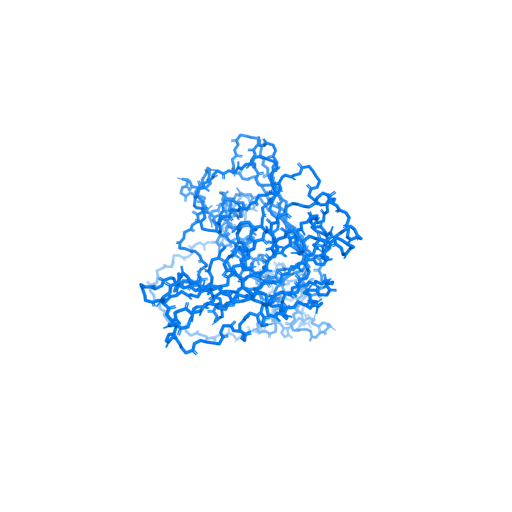 1
ATOM 1575 C CA . VAL A 1 195 ? -14.726 -3.632 -5.146 1.00 94.31 195 VAL A CA 1
ATOM 1576 C C . VAL A 1 195 ? -15.841 -3.067 -6.026 1.00 94.31 195 VAL A C 1
ATOM 1578 O O . VAL A 1 195 ? -17.018 -3.419 -5.922 1.00 94.31 195 VAL A O 1
ATOM 1581 N N . THR A 1 196 ? -15.465 -2.160 -6.918 1.00 90.94 196 THR A N 1
ATOM 1582 C CA . THR A 1 196 ? -16.318 -1.641 -7.990 1.00 90.94 196 THR A CA 1
ATOM 1583 C C . THR A 1 196 ? -16.674 -2.743 -8.993 1.00 90.94 196 THR A C 1
ATOM 1585 O O . THR A 1 196 ? -16.049 -3.801 -9.043 1.00 90.94 196 THR A O 1
ATOM 1588 N N . SER A 1 197 ? -17.636 -2.483 -9.883 1.00 90.00 197 SER A N 1
ATOM 1589 C CA . SER A 1 197 ? -18.009 -3.429 -10.949 1.00 90.00 197 SER A CA 1
ATOM 1590 C C . SER A 1 197 ? -16.870 -3.769 -11.921 1.00 90.00 197 SER A C 1
ATOM 1592 O O . SER A 1 197 ? -16.982 -4.732 -12.672 1.00 90.00 197 SER A O 1
ATOM 1594 N N . SER A 1 198 ? -15.808 -2.961 -11.945 1.00 88.06 198 SER A N 1
ATOM 1595 C CA . SER A 1 198 ? -14.587 -3.188 -12.722 1.00 88.06 198 SER A CA 1
ATOM 1596 C C . SER A 1 198 ? -13.482 -3.902 -11.932 1.00 88.06 198 SER A C 1
ATOM 1598 O O . SER A 1 198 ? -12.375 -4.011 -12.445 1.00 88.06 198 SER A O 1
ATOM 1600 N N . GLY A 1 199 ? -13.754 -4.357 -10.703 1.00 90.56 199 GLY A N 1
ATOM 1601 C CA . GLY A 1 199 ? -12.779 -5.049 -9.846 1.00 90.56 199 GLY A CA 1
ATOM 1602 C C . GLY A 1 199 ? -11.781 -4.123 -9.145 1.00 90.56 199 GLY A C 1
ATOM 1603 O O . GLY A 1 199 ? -10.765 -4.571 -8.639 1.00 90.56 199 GLY A O 1
ATOM 1604 N N . ARG A 1 200 ? -12.036 -2.813 -9.112 1.00 92.69 200 ARG A N 1
ATOM 1605 C CA . ARG A 1 200 ? -11.139 -1.833 -8.472 1.00 92.69 200 ARG A CA 1
ATOM 1606 C C . ARG A 1 200 ? -11.595 -1.495 -7.063 1.00 92.69 200 ARG A C 1
ATOM 1608 O O . ARG A 1 200 ? -12.807 -1.398 -6.870 1.00 92.69 200 ARG A O 1
ATOM 1615 N N . TYR A 1 201 ? -10.688 -1.215 -6.127 1.00 93.38 201 TYR A N 1
ATOM 1616 C CA . TYR A 1 201 ? -11.089 -0.703 -4.809 1.00 93.38 201 TYR A CA 1
ATOM 1617 C C . TYR A 1 201 ? -11.682 0.705 -4.891 1.00 93.38 201 TYR A C 1
ATOM 1619 O O . TYR A 1 201 ? -12.665 1.008 -4.216 1.00 93.38 201 TYR A O 1
ATOM 1627 N N . TYR A 1 202 ? -11.129 1.541 -5.770 1.00 93.31 202 TYR A N 1
ATOM 1628 C CA . TYR A 1 202 ? -11.551 2.923 -5.962 1.00 93.31 202 TYR A CA 1
ATOM 1629 C C . TYR A 1 202 ? -11.848 3.211 -7.434 1.00 93.31 202 TYR A C 1
ATOM 1631 O O . TYR A 1 202 ? -11.412 2.496 -8.335 1.00 93.31 202 TYR A O 1
ATOM 1639 N N . SER A 1 203 ? -12.668 4.231 -7.688 1.00 92.06 203 SER A N 1
ATOM 1640 C CA . SER A 1 203 ? -13.115 4.565 -9.046 1.00 92.06 203 SER A CA 1
ATOM 1641 C C . SER A 1 203 ? -12.066 5.288 -9.886 1.00 92.06 203 SER A C 1
ATOM 1643 O O . SER A 1 203 ? -12.244 5.382 -11.097 1.00 92.06 203 SER A O 1
ATOM 1645 N N . ASP A 1 204 ? -11.059 5.866 -9.236 1.00 94.12 204 ASP A N 1
ATOM 1646 C CA . ASP A 1 204 ? -10.042 6.722 -9.841 1.00 94.12 204 ASP A CA 1
ATOM 1647 C C . ASP A 1 204 ? -8.787 6.743 -8.953 1.00 94.12 204 ASP A C 1
ATOM 1649 O O . ASP A 1 204 ? -8.839 6.330 -7.788 1.00 94.12 204 ASP A O 1
ATOM 1653 N N . GLU A 1 205 ? -7.691 7.266 -9.494 1.00 95.38 205 GLU A N 1
ATOM 1654 C CA . GLU A 1 205 ? -6.389 7.340 -8.843 1.00 95.38 205 GLU A CA 1
ATOM 1655 C C . GLU A 1 205 ? -5.920 8.776 -8.596 1.00 95.38 205 GLU A C 1
ATOM 1657 O O . GLU A 1 205 ? -6.355 9.741 -9.237 1.00 95.38 205 GLU A O 1
ATOM 1662 N N . ALA A 1 206 ? -4.989 8.917 -7.653 1.00 96.88 206 ALA A N 1
ATOM 1663 C CA . ALA A 1 206 ? -4.408 10.195 -7.288 1.00 96.88 206 ALA A CA 1
ATOM 1664 C C . ALA A 1 206 ? -3.667 10.896 -8.431 1.00 96.88 206 ALA A C 1
ATOM 1666 O O . ALA A 1 206 ? -2.800 10.329 -9.097 1.00 96.88 206 ALA A O 1
ATOM 1667 N N . LYS A 1 207 ? -3.937 12.198 -8.585 1.00 96.94 207 LYS A N 1
ATOM 1668 C CA . LYS A 1 207 ? -3.412 13.030 -9.680 1.00 96.94 207 LYS A CA 1
ATOM 1669 C C . LYS A 1 207 ? -2.022 13.592 -9.371 1.00 96.94 207 LYS A C 1
ATOM 1671 O O . LYS A 1 207 ? -1.836 14.805 -9.247 1.00 96.94 207 LYS A O 1
ATOM 1676 N N . VAL A 1 208 ? -1.046 12.703 -9.176 1.00 97.50 208 VAL A N 1
ATOM 1677 C CA . VAL A 1 208 ? 0.351 13.052 -8.852 1.00 97.50 208 VAL A CA 1
ATOM 1678 C C . VAL A 1 208 ? 0.976 13.883 -9.984 1.00 97.50 208 VAL A C 1
ATOM 1680 O O . VAL A 1 208 ? 0.869 13.483 -11.140 1.00 97.50 208 VAL A O 1
ATOM 1683 N N . PRO A 1 209 ? 1.683 14.999 -9.702 1.00 97.62 209 PRO A N 1
ATOM 1684 C CA . PRO A 1 209 ? 2.287 15.828 -10.747 1.00 97.62 209 PRO A CA 1
ATOM 1685 C C . PRO A 1 209 ? 3.123 15.021 -11.753 1.00 97.62 209 PRO A C 1
ATOM 1687 O O . PRO A 1 209 ? 4.093 14.361 -11.381 1.00 97.62 209 PRO A O 1
ATOM 1690 N N . GLY A 1 210 ? 2.762 15.100 -13.027 1.00 95.69 210 GLY A N 1
ATOM 1691 C CA . GLY A 1 210 ? 3.319 14.322 -14.128 1.00 95.69 210 GLY A CA 1
ATOM 1692 C C . GLY A 1 210 ? 2.268 13.498 -14.873 1.00 95.69 210 GLY A C 1
ATOM 1693 O O . GLY A 1 210 ? 2.422 13.323 -16.080 1.00 95.69 210 GLY A O 1
ATOM 1694 N N . VAL A 1 211 ? 1.203 13.035 -14.202 1.00 94.94 211 VAL A N 1
ATOM 1695 C CA . VAL A 1 211 ? 0.142 12.212 -14.830 1.00 94.94 211 VAL A CA 1
ATOM 1696 C C . VAL A 1 211 ? -0.754 13.001 -15.787 1.00 94.94 211 VAL A C 1
ATOM 1698 O O . VAL A 1 211 ? -1.522 12.425 -16.543 1.00 94.94 211 VAL A O 1
ATOM 1701 N N . GLU A 1 212 ? -0.649 14.331 -15.811 1.00 95.94 212 GLU A N 1
ATOM 1702 C CA . GLU A 1 212 ? -1.310 15.164 -16.820 1.00 95.94 212 GLU A CA 1
ATOM 1703 C C . GLU A 1 212 ? -0.776 14.952 -18.246 1.00 95.94 212 GLU A C 1
ATOM 1705 O O . GLU A 1 212 ? -1.317 15.522 -19.194 1.00 95.94 212 GLU A O 1
ATOM 1710 N N . ARG A 1 213 ? 0.324 14.208 -18.402 1.00 95.62 213 ARG A N 1
ATOM 1711 C CA . ARG A 1 213 ? 0.893 13.872 -19.703 1.00 95.62 213 ARG A CA 1
ATOM 1712 C C . ARG A 1 213 ? 0.231 12.621 -20.269 1.00 95.62 213 ARG A C 1
ATOM 1714 O O . ARG A 1 213 ? 0.253 11.581 -19.631 1.00 95.62 213 ARG A O 1
ATOM 1721 N N . ASP A 1 214 ? -0.219 12.699 -21.518 1.00 94.19 214 ASP A N 1
ATOM 1722 C CA . ASP A 1 214 ? -0.906 11.595 -22.208 1.00 94.19 214 ASP A CA 1
ATOM 1723 C C . ASP A 1 214 ? -0.053 10.321 -22.395 1.00 94.19 214 ASP A C 1
ATOM 1725 O O . ASP A 1 214 ? -0.595 9.265 -22.712 1.00 94.19 214 ASP A O 1
ATOM 1729 N N . ASP A 1 215 ? 1.275 10.421 -22.261 1.00 92.88 215 ASP A N 1
ATOM 1730 C CA . ASP A 1 215 ? 2.211 9.294 -22.360 1.00 92.88 215 ASP A CA 1
ATOM 1731 C C . ASP A 1 215 ? 2.532 8.630 -21.010 1.00 92.88 215 ASP A C 1
ATOM 1733 O O . ASP A 1 215 ? 3.314 7.676 -20.970 1.00 92.88 215 ASP A O 1
ATOM 1737 N N . LEU A 1 216 ? 1.960 9.139 -19.914 1.00 96.88 216 LEU A N 1
ATOM 1738 C CA . LEU A 1 216 ? 2.131 8.609 -18.568 1.00 96.88 216 LEU A CA 1
ATOM 1739 C C . LEU A 1 216 ? 0.777 8.222 -17.959 1.00 96.88 216 LEU A C 1
ATOM 1741 O O . LEU A 1 216 ? -0.209 8.943 -18.066 1.00 96.88 216 LEU A O 1
ATOM 1745 N N . ASP A 1 217 ? 0.766 7.100 -17.253 1.00 96.94 217 ASP A N 1
ATOM 1746 C CA . ASP A 1 217 ? -0.348 6.613 -16.455 1.00 96.94 217 ASP A CA 1
ATOM 1747 C C . ASP A 1 217 ? -0.167 6.936 -14.968 1.00 96.94 217 ASP A C 1
ATOM 1749 O O . ASP A 1 217 ? 0.934 7.206 -14.473 1.00 96.94 217 ASP A O 1
ATOM 1753 N N . GLU A 1 218 ? -1.267 6.791 -14.236 1.00 97.38 218 GLU A N 1
ATOM 1754 C CA . GLU A 1 218 ? -1.319 6.674 -12.778 1.00 97.38 218 GLU A CA 1
ATOM 1755 C C . GLU A 1 218 ? -0.848 5.274 -12.344 1.00 97.38 218 GLU A C 1
ATOM 1757 O O . GLU A 1 218 ? -1.609 4.445 -11.848 1.00 97.38 218 GLU A O 1
ATOM 1762 N N . GLY A 1 219 ? 0.434 4.994 -12.584 1.00 97.12 219 GLY A N 1
ATOM 1763 C CA . GLY A 1 219 ? 1.043 3.688 -12.343 1.00 97.12 219 GLY A CA 1
ATOM 1764 C C . GLY A 1 219 ? 1.121 3.361 -10.857 1.00 97.12 219 GLY A C 1
ATOM 1765 O O . GLY A 1 219 ? 1.771 4.078 -10.089 1.00 97.12 219 GLY A O 1
ATOM 1766 N N . HIS A 1 220 ? 0.481 2.267 -10.453 1.00 98.00 220 HIS A N 1
ATOM 1767 C CA . HIS A 1 220 ? 0.567 1.759 -9.088 1.00 98.00 220 HIS A CA 1
ATOM 1768 C C . HIS A 1 220 ? 1.951 1.150 -8.821 1.00 98.00 220 HIS A C 1
ATOM 1770 O O . HIS A 1 220 ? 2.523 0.481 -9.677 1.00 98.00 220 HIS A O 1
ATOM 1776 N N . ILE A 1 221 ? 2.476 1.315 -7.604 1.00 98.56 221 ILE A N 1
ATOM 1777 C CA . ILE A 1 221 ? 3.630 0.528 -7.141 1.00 98.56 221 ILE A CA 1
ATOM 1778 C C . ILE A 1 221 ? 3.175 -0.872 -6.719 1.00 98.56 221 ILE A C 1
ATOM 1780 O O . ILE A 1 221 ? 3.826 -1.864 -7.046 1.00 98.56 221 ILE A O 1
ATOM 1784 N N . ILE A 1 222 ? 2.045 -0.952 -6.011 1.00 98.56 222 ILE A N 1
ATOM 1785 C CA . ILE A 1 222 ? 1.320 -2.193 -5.722 1.00 98.56 222 ILE A CA 1
ATOM 1786 C C . ILE A 1 222 ? -0.097 -2.035 -6.279 1.00 98.56 222 ILE A C 1
ATOM 1788 O O . ILE A 1 222 ? -0.852 -1.196 -5.795 1.00 98.56 222 ILE A O 1
ATOM 1792 N N . ALA A 1 223 ? -0.459 -2.813 -7.299 1.00 97.12 223 ALA A N 1
ATOM 1793 C CA . ALA A 1 223 ? -1.764 -2.717 -7.956 1.00 97.12 223 ALA A CA 1
ATOM 1794 C C . ALA A 1 223 ? -2.955 -3.079 -7.047 1.00 97.12 223 ALA A C 1
ATOM 1796 O O . ALA A 1 223 ? -2.803 -3.822 -6.072 1.00 97.12 223 ALA A O 1
ATOM 1797 N N . ASP A 1 224 ? -4.160 -2.650 -7.449 1.00 94.81 224 ASP A N 1
ATOM 1798 C CA . ASP A 1 224 ? -5.446 -3.029 -6.834 1.00 94.81 224 ASP A CA 1
ATOM 1799 C C . ASP A 1 224 ? -5.533 -4.555 -6.626 1.00 94.81 224 ASP A C 1
ATOM 1801 O O . ASP A 1 224 ? -5.748 -5.034 -5.513 1.00 94.81 224 ASP A O 1
ATOM 1805 N N . SER A 1 225 ? -5.232 -5.344 -7.668 1.00 96.19 225 SER A N 1
ATOM 1806 C CA . SER A 1 225 ? -5.284 -6.816 -7.609 1.00 96.19 225 SER A CA 1
ATOM 1807 C C . SER A 1 225 ? -4.284 -7.448 -6.630 1.00 96.19 225 SER A C 1
ATOM 1809 O O . SER A 1 225 ? -4.393 -8.628 -6.293 1.00 96.19 225 SER A O 1
ATOM 1811 N N . LEU A 1 226 ? -3.289 -6.675 -6.190 1.00 98.19 226 LEU A N 1
ATOM 1812 C CA . LEU A 1 226 ? -2.282 -7.059 -5.202 1.00 98.19 226 LEU A CA 1
ATOM 1813 C C . LEU A 1 226 ? -2.555 -6.442 -3.821 1.00 98.19 226 LEU A C 1
ATOM 1815 O O . LEU A 1 226 ? -1.729 -6.584 -2.923 1.00 98.19 226 LEU A O 1
ATOM 1819 N N . GLY A 1 227 ? -3.696 -5.769 -3.645 1.00 97.62 227 GLY A N 1
ATOM 1820 C CA . GLY A 1 227 ? -4.117 -5.205 -2.368 1.00 97.62 227 GLY A CA 1
ATOM 1821 C C . GLY A 1 227 ? -3.670 -3.769 -2.102 1.00 97.62 227 GLY A C 1
ATOM 1822 O O . GLY A 1 227 ? -3.760 -3.345 -0.954 1.00 97.62 227 GLY A O 1
ATOM 1823 N N . GLY A 1 228 ? -3.155 -3.041 -3.095 1.00 97.81 228 GLY A N 1
ATOM 1824 C CA . GLY A 1 228 ? -2.769 -1.636 -2.932 1.00 97.81 228 GLY A CA 1
ATOM 1825 C C . GLY A 1 228 ? -3.941 -0.665 -3.107 1.00 97.81 228 GLY A C 1
ATOM 1826 O O . GLY A 1 228 ? -4.905 -0.976 -3.799 1.00 97.81 228 GLY A O 1
ATOM 1827 N N . VAL A 1 229 ? -3.855 0.513 -2.482 1.00 97.56 229 VAL A N 1
ATOM 1828 C CA . VAL A 1 229 ? -4.842 1.609 -2.611 1.00 97.56 229 VAL A CA 1
ATOM 1829 C C . VAL A 1 229 ? -4.431 2.650 -3.659 1.00 97.56 229 VAL A C 1
ATOM 1831 O O . VAL A 1 229 ? -3.286 2.666 -4.102 1.00 97.56 229 VAL A O 1
ATOM 1834 N N . SER A 1 230 ? -5.328 3.572 -4.019 1.00 96.88 230 SER A N 1
ATOM 1835 C CA . SER A 1 230 ? -5.140 4.494 -5.154 1.00 96.88 230 SER A CA 1
ATOM 1836 C C . SER A 1 230 ? -4.674 5.911 -4.777 1.00 96.88 230 SER A C 1
ATOM 1838 O O . SER A 1 230 ? -4.697 6.818 -5.613 1.00 96.88 230 SER A O 1
ATOM 1840 N N . ASN A 1 231 ? -4.238 6.126 -3.531 1.00 97.62 231 ASN A N 1
ATOM 1841 C CA . ASN A 1 231 ? -3.760 7.429 -3.063 1.00 97.62 231 ASN A CA 1
ATOM 1842 C C . ASN A 1 231 ? -2.353 7.768 -3.594 1.00 97.62 231 ASN A C 1
ATOM 1844 O O . ASN A 1 231 ? -1.608 6.908 -4.072 1.00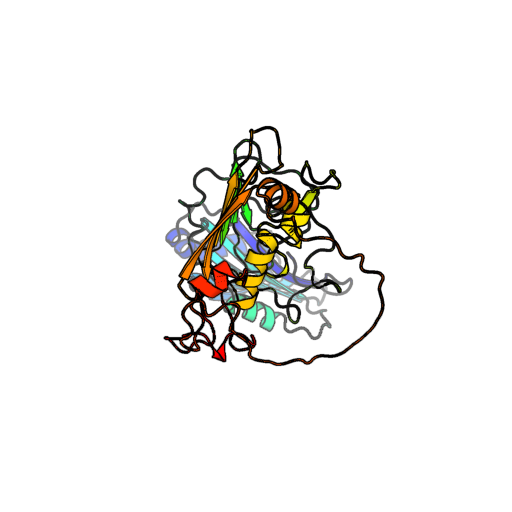 97.62 231 ASN A O 1
ATOM 1848 N N . ALA A 1 232 ? -1.938 9.032 -3.465 1.00 98.12 232 ALA A N 1
ATOM 1849 C CA . ALA A 1 232 ? -0.668 9.494 -4.032 1.00 98.12 232 ALA A CA 1
ATOM 1850 C C . ALA A 1 232 ? 0.561 8.707 -3.561 1.00 98.12 232 ALA A C 1
ATOM 1852 O O . ALA A 1 232 ? 1.558 8.677 -4.280 1.00 98.12 232 ALA A O 1
ATOM 1853 N N . TYR A 1 233 ? 0.537 8.074 -2.389 1.00 98.50 233 TYR A N 1
ATOM 1854 C CA . TYR A 1 233 ? 1.685 7.356 -1.830 1.00 98.50 233 TYR A CA 1
ATOM 1855 C C . TYR A 1 233 ? 1.874 5.955 -2.429 1.00 98.50 233 TYR A C 1
ATOM 1857 O O . TYR A 1 233 ? 2.892 5.328 -2.153 1.00 98.50 233 TYR A O 1
ATOM 1865 N N . ASN A 1 234 ? 0.960 5.505 -3.293 1.00 98.50 234 ASN A N 1
ATOM 1866 C CA . ASN A 1 234 ? 1.088 4.270 -4.072 1.00 98.50 234 ASN A CA 1
ATOM 1867 C C . ASN A 1 234 ? 1.071 4.494 -5.595 1.00 98.50 234 ASN A C 1
ATOM 1869 O O . ASN A 1 234 ? 1.280 3.555 -6.352 1.00 98.50 234 ASN A O 1
ATOM 1873 N N . ILE A 1 235 ? 0.839 5.721 -6.060 1.00 98.25 235 ILE A N 1
ATOM 1874 C CA . ILE A 1 235 ? 0.762 6.059 -7.489 1.00 98.25 235 ILE A CA 1
ATOM 1875 C C . ILE A 1 235 ? 2.013 6.808 -7.919 1.00 98.25 235 ILE A C 1
ATOM 1877 O O . ILE A 1 235 ? 2.464 7.688 -7.201 1.00 98.25 235 ILE A O 1
ATOM 1881 N N . THR A 1 236 ? 2.560 6.554 -9.103 1.00 98.12 236 THR A N 1
ATOM 1882 C CA . THR A 1 236 ? 3.597 7.391 -9.726 1.00 98.12 236 THR A CA 1
ATOM 1883 C C . THR A 1 236 ? 3.272 7.649 -11.196 1.00 98.12 236 THR A C 1
ATOM 1885 O O . THR A 1 236 ? 2.705 6.767 -11.831 1.00 98.12 236 THR A O 1
ATOM 1888 N N . PRO A 1 237 ? 3.652 8.808 -11.770 1.00 98.44 237 PRO A N 1
ATOM 1889 C CA . PRO A 1 237 ? 3.607 8.994 -13.216 1.00 98.44 237 PRO A CA 1
ATOM 1890 C C . PRO A 1 237 ? 4.535 7.987 -13.907 1.00 98.44 237 PRO A C 1
ATOM 1892 O O . PRO A 1 237 ? 5.763 8.106 -13.820 1.00 98.44 237 PRO A O 1
ATOM 1895 N N . GLN A 1 238 ? 3.954 6.995 -14.573 1.00 98.06 238 GLN A N 1
ATOM 1896 C CA . GLN A 1 238 ? 4.677 5.862 -15.152 1.00 98.06 238 GLN A CA 1
ATOM 1897 C C . GLN A 1 238 ? 4.384 5.752 -16.644 1.00 98.06 238 GLN A C 1
ATOM 1899 O O . GLN A 1 238 ? 3.257 5.981 -17.054 1.00 98.06 238 GLN A O 1
ATOM 1904 N N . GLU A 1 239 ? 5.372 5.417 -17.473 1.00 97.56 239 GLU A N 1
ATOM 1905 C CA . GLU A 1 239 ? 5.145 5.294 -18.916 1.00 97.56 239 GLU A CA 1
ATOM 1906 C C . GLU A 1 239 ? 4.057 4.254 -19.217 1.00 97.56 239 GLU A C 1
ATOM 1908 O O . GLU A 1 239 ? 4.085 3.138 -18.696 1.00 97.56 239 GLU A O 1
ATOM 1913 N N . SER A 1 240 ? 3.068 4.639 -20.030 1.00 92.06 240 SER A N 1
ATOM 1914 C CA . SER A 1 240 ? 1.831 3.863 -20.172 1.00 92.06 240 SER A CA 1
ATOM 1915 C C . SER A 1 240 ? 2.049 2.467 -20.764 1.00 92.06 240 SER A C 1
ATOM 1917 O O . SER A 1 240 ? 1.366 1.518 -20.383 1.00 92.06 240 SER A O 1
ATOM 1919 N N . THR A 1 241 ? 2.997 2.302 -21.689 1.00 84.00 241 THR A N 1
ATOM 1920 C CA . THR A 1 241 ? 3.294 0.995 -22.298 1.00 84.00 241 THR A CA 1
ATOM 1921 C C . THR A 1 241 ? 3.997 0.075 -21.299 1.00 84.00 241 THR A C 1
ATOM 1923 O O . THR A 1 241 ? 3.622 -1.090 -21.169 1.00 84.00 241 THR A O 1
ATOM 1926 N N . LEU A 1 242 ? 4.959 0.601 -20.539 1.00 85.69 242 LEU A N 1
ATOM 1927 C CA . LEU A 1 242 ? 5.637 -0.067 -19.433 1.00 85.69 242 LEU A CA 1
ATOM 1928 C C . LEU A 1 242 ? 4.635 -0.522 -18.366 1.00 85.69 242 LEU A C 1
ATOM 1930 O O . LEU A 1 242 ? 4.670 -1.685 -17.965 1.00 85.69 242 LEU A O 1
ATOM 1934 N N . ASN A 1 243 ? 3.736 0.377 -17.956 1.00 88.38 243 ASN A N 1
ATOM 1935 C CA . ASN A 1 243 ? 2.707 0.127 -16.950 1.00 88.38 243 ASN A CA 1
ATOM 1936 C C . ASN A 1 243 ? 1.732 -0.977 -17.392 1.00 88.38 243 ASN A C 1
ATOM 1938 O O . ASN A 1 243 ? 1.507 -1.943 -16.673 1.00 88.38 243 ASN A O 1
ATOM 1942 N N . ARG A 1 244 ? 1.176 -0.870 -18.605 1.00 85.94 244 ARG A N 1
ATOM 1943 C CA . ARG A 1 244 ? 0.093 -1.758 -19.069 1.00 85.94 244 ARG A CA 1
ATOM 1944 C C . ARG A 1 244 ? 0.582 -3.080 -19.656 1.00 85.94 244 ARG A C 1
ATOM 1946 O O . ARG A 1 244 ? -0.147 -4.073 -19.619 1.00 85.94 244 ARG A O 1
ATOM 1953 N N . HIS A 1 245 ? 1.768 -3.087 -20.265 1.00 81.62 245 HIS A N 1
ATOM 1954 C CA . HIS A 1 245 ? 2.238 -4.187 -21.118 1.00 81.62 245 HIS A CA 1
ATOM 1955 C C . HIS A 1 245 ? 3.729 -4.528 -20.956 1.00 81.62 245 HIS A C 1
ATOM 1957 O O . HIS A 1 245 ? 4.198 -5.475 -21.591 1.00 81.62 245 HIS A O 1
ATOM 1963 N N . GLY A 1 246 ? 4.474 -3.780 -20.141 1.00 82.56 246 GLY A N 1
ATOM 1964 C CA . GLY A 1 246 ? 5.903 -3.985 -19.918 1.00 82.56 246 GLY A CA 1
ATOM 1965 C C . GLY A 1 246 ? 6.219 -4.722 -18.620 1.00 82.56 246 GLY A C 1
ATOM 1966 O O . GLY A 1 246 ? 5.452 -5.561 -18.143 1.00 82.56 246 GLY A O 1
ATOM 1967 N N . ASP A 1 247 ? 7.381 -4.402 -18.053 1.00 83.69 247 ASP A N 1
ATOM 1968 C CA . ASP A 1 247 ? 7.925 -5.091 -16.881 1.00 83.69 247 ASP A CA 1
ATOM 1969 C C . ASP A 1 247 ? 7.056 -4.925 -15.624 1.00 83.69 247 ASP A C 1
ATOM 1971 O O . ASP A 1 247 ? 6.968 -5.859 -14.829 1.00 83.69 247 ASP A O 1
ATOM 1975 N N . GLN A 1 248 ? 6.354 -3.793 -15.470 1.00 90.56 248 GLN A N 1
ATOM 1976 C CA . GLN A 1 248 ? 5.392 -3.590 -14.379 1.00 90.56 248 GLN A CA 1
ATOM 1977 C C . GLN A 1 248 ? 4.260 -4.630 -14.453 1.00 90.56 248 GLN A C 1
ATOM 1979 O O . GLN A 1 248 ? 4.040 -5.381 -13.503 1.00 90.56 248 GLN A O 1
ATOM 1984 N N . ALA A 1 249 ? 3.599 -4.746 -15.609 1.00 81.75 249 ALA A N 1
ATOM 1985 C CA . ALA A 1 249 ? 2.522 -5.714 -15.817 1.00 81.75 249 ALA A CA 1
ATOM 1986 C C . ALA A 1 249 ? 3.000 -7.170 -15.667 1.00 81.75 249 ALA A C 1
ATOM 1988 O O . ALA A 1 249 ? 2.276 -8.017 -15.139 1.00 81.75 249 ALA A O 1
ATOM 1989 N N . TYR A 1 250 ? 4.222 -7.475 -16.120 1.00 80.81 250 TYR A N 1
ATOM 1990 C CA . TYR A 1 250 ? 4.808 -8.808 -15.972 1.00 80.81 250 TYR A CA 1
ATOM 1991 C C . TYR A 1 250 ? 5.062 -9.169 -14.502 1.00 80.81 250 TYR A C 1
ATOM 1993 O O . TYR A 1 250 ? 4.706 -10.268 -14.072 1.00 80.81 250 TYR A O 1
ATOM 2001 N N . LEU A 1 251 ? 5.631 -8.240 -13.729 1.00 92.81 251 LEU A N 1
ATOM 2002 C CA . LEU A 1 251 ? 5.841 -8.397 -12.290 1.00 92.81 251 LEU A CA 1
ATOM 2003 C C . LEU A 1 251 ? 4.517 -8.668 -11.566 1.00 92.81 251 LEU A C 1
ATOM 2005 O O . LEU A 1 251 ? 4.419 -9.614 -10.780 1.00 92.81 251 LEU A O 1
ATOM 2009 N N . GLU A 1 252 ? 3.481 -7.882 -11.857 1.00 92.31 252 GLU A N 1
ATOM 2010 C CA . GLU A 1 252 ? 2.167 -8.029 -11.223 1.00 92.31 252 GLU A CA 1
ATOM 2011 C C . GLU A 1 252 ? 1.518 -9.376 -11.554 1.00 92.31 252 GLU A C 1
ATOM 2013 O O . GLU A 1 252 ? 1.000 -10.070 -10.671 1.00 92.31 252 GLU A O 1
ATOM 2018 N N . ASP A 1 253 ? 1.593 -9.791 -12.820 1.00 90.38 253 ASP A N 1
ATOM 2019 C CA . ASP A 1 253 ? 1.074 -11.077 -13.268 1.00 90.38 253 ASP A CA 1
ATOM 2020 C C . ASP A 1 253 ? 1.813 -12.259 -12.624 1.00 90.38 253 ASP A C 1
ATOM 2022 O O . ASP A 1 253 ? 1.173 -13.226 -12.197 1.00 90.38 253 ASP A O 1
ATOM 2026 N N . ALA A 1 254 ? 3.139 -12.174 -12.490 1.00 87.25 254 ALA A N 1
ATOM 2027 C CA . ALA A 1 254 ? 3.948 -13.196 -11.834 1.00 87.25 254 ALA A CA 1
ATOM 2028 C C . ALA A 1 254 ? 3.560 -13.367 -10.355 1.00 87.25 254 ALA A C 1
ATOM 2030 O O . ALA A 1 254 ? 3.349 -14.497 -9.899 1.00 87.25 254 ALA A O 1
ATOM 2031 N N . ILE A 1 255 ? 3.391 -12.262 -9.620 1.00 94.31 255 ILE A N 1
ATOM 2032 C CA . ILE A 1 255 ? 2.939 -12.278 -8.219 1.00 94.31 255 ILE A CA 1
ATOM 2033 C C . ILE A 1 255 ? 1.531 -12.879 -8.115 1.00 94.31 255 ILE A C 1
ATOM 2035 O O . ILE A 1 255 ? 1.289 -13.767 -7.292 1.00 94.31 255 ILE A O 1
ATOM 2039 N N . ARG A 1 256 ? 0.603 -12.460 -8.982 1.00 95.44 256 ARG A N 1
ATOM 2040 C CA . ARG A 1 256 ? -0.772 -12.978 -9.005 1.00 95.44 256 ARG A CA 1
ATOM 2041 C C . ARG A 1 256 ? -0.814 -14.483 -9.270 1.00 95.44 256 ARG A C 1
ATOM 2043 O O . ARG A 1 256 ? -1.461 -15.219 -8.529 1.00 95.44 256 ARG A O 1
ATOM 2050 N N . LYS A 1 257 ? -0.081 -14.972 -10.275 1.00 89.19 257 LYS A N 1
ATOM 2051 C CA . LYS A 1 257 ? 0.018 -16.410 -10.599 1.00 89.19 257 LYS A CA 1
ATOM 2052 C C . LYS A 1 257 ? 0.674 -17.226 -9.485 1.00 89.19 257 LYS A C 1
ATOM 2054 O O . LYS A 1 257 ? 0.375 -18.411 -9.318 1.00 89.19 257 LYS A O 1
ATOM 2059 N N . ALA A 1 258 ? 1.568 -16.612 -8.717 1.00 88.38 258 ALA A N 1
ATOM 2060 C CA . ALA A 1 258 ? 2.190 -17.242 -7.561 1.00 88.38 258 ALA A CA 1
ATOM 2061 C C . ALA A 1 258 ? 1.268 -17.307 -6.330 1.00 88.38 258 ALA A C 1
ATOM 2063 O O . ALA A 1 258 ? 1.563 -18.089 -5.423 1.00 88.38 258 ALA A O 1
ATOM 2064 N N . GLY A 1 259 ? 0.157 -16.561 -6.318 1.00 92.44 259 GLY A N 1
ATOM 2065 C CA . GLY A 1 259 ? -0.749 -16.457 -5.173 1.00 92.44 259 GLY A CA 1
ATOM 2066 C C . GLY A 1 259 ? -0.323 -15.401 -4.147 1.00 92.44 259 GLY A C 1
ATOM 2067 O O . GLY A 1 259 ? -0.727 -15.499 -2.993 1.00 92.44 259 GLY A O 1
ATOM 2068 N N . GLY A 1 260 ? 0.517 -14.440 -4.544 1.00 94.50 260 GLY A N 1
ATOM 2069 C CA . GLY A 1 260 ? 1.137 -13.454 -3.660 1.00 94.50 260 GLY A CA 1
ATOM 2070 C C . GLY A 1 260 ? 2.665 -13.530 -3.667 1.00 94.50 260 GLY A C 1
ATOM 2071 O O . GLY A 1 260 ? 3.277 -14.325 -4.384 1.00 94.50 260 GLY A O 1
ATOM 2072 N N . ALA A 1 261 ? 3.296 -12.684 -2.855 1.00 93.94 261 ALA A N 1
ATOM 2073 C CA . ALA A 1 261 ? 4.752 -12.586 -2.734 1.00 93.94 261 ALA A CA 1
ATOM 2074 C C . ALA A 1 261 ? 5.164 -12.283 -1.293 1.00 93.94 261 ALA A C 1
ATOM 2076 O O . ALA A 1 261 ? 4.356 -11.815 -0.504 1.00 93.94 261 ALA A O 1
ATOM 2077 N N . LYS A 1 262 ? 6.428 -12.525 -0.940 1.00 90.94 262 LYS A N 1
ATOM 2078 C CA . LYS A 1 262 ? 6.983 -12.167 0.378 1.00 90.94 262 LYS A CA 1
ATOM 2079 C C . LYS A 1 262 ? 8.173 -11.238 0.252 1.00 90.94 262 LYS A C 1
ATOM 2081 O O . LYS A 1 262 ? 8.873 -11.297 -0.755 1.00 90.94 262 LYS A O 1
ATOM 2086 N N . LYS A 1 263 ? 8.461 -10.459 1.297 1.00 87.56 263 LYS A N 1
ATOM 2087 C CA . LYS A 1 263 ? 9.611 -9.538 1.354 1.00 87.56 263 LYS A CA 1
ATOM 2088 C C . LYS A 1 263 ? 9.659 -8.623 0.129 1.00 87.56 263 LYS A C 1
ATOM 2090 O O . LYS A 1 263 ? 10.688 -8.541 -0.540 1.00 87.56 263 LYS A O 1
ATOM 2095 N N . PHE A 1 264 ? 8.516 -8.037 -0.199 1.00 98.19 264 PHE A N 1
ATOM 2096 C CA . PHE A 1 264 ? 8.388 -7.112 -1.308 1.00 98.19 264 PHE A CA 1
ATOM 2097 C C . PHE A 1 264 ? 9.037 -5.781 -0.931 1.00 98.19 264 PHE A C 1
ATOM 2099 O O . PHE A 1 264 ? 8.758 -5.218 0.126 1.00 98.19 264 PHE A O 1
ATOM 2106 N N . GLU A 1 265 ? 9.897 -5.278 -1.803 1.00 97.25 265 GLU A N 1
ATOM 2107 C CA . GLU A 1 265 ? 10.503 -3.961 -1.717 1.00 97.25 265 GLU A CA 1
ATOM 2108 C C . GLU A 1 265 ? 10.571 -3.355 -3.115 1.00 97.25 265 GLU A C 1
ATOM 2110 O O . GLU A 1 265 ? 11.151 -3.943 -4.025 1.00 97.25 265 GLU A O 1
ATOM 2115 N N . ALA A 1 266 ? 10.023 -2.157 -3.266 1.00 98.62 266 ALA A N 1
ATOM 2116 C CA . ALA A 1 266 ? 10.232 -1.300 -4.416 1.00 98.62 266 ALA A CA 1
ATOM 2117 C C . ALA A 1 266 ? 11.125 -0.129 -4.002 1.00 98.62 266 ALA A C 1
ATOM 2119 O O . ALA A 1 266 ? 10.853 0.547 -3.009 1.00 98.62 266 ALA A O 1
ATOM 2120 N N . ILE A 1 267 ? 12.173 0.135 -4.775 1.00 95.00 267 ILE A N 1
ATOM 2121 C CA . ILE A 1 267 ? 13.003 1.336 -4.677 1.00 95.00 267 ILE A CA 1
ATOM 2122 C C . ILE A 1 267 ? 12.761 2.161 -5.934 1.00 95.00 267 ILE A C 1
ATOM 2124 O O . ILE A 1 267 ? 12.959 1.679 -7.051 1.00 95.00 267 ILE A O 1
ATOM 2128 N N . ILE A 1 268 ? 12.358 3.413 -5.742 1.00 98.69 268 ILE A N 1
ATOM 2129 C CA . ILE A 1 268 ? 11.976 4.325 -6.815 1.00 98.69 268 ILE A CA 1
ATOM 2130 C C . ILE A 1 268 ? 13.030 5.426 -6.910 1.00 98.69 268 ILE A C 1
ATOM 2132 O O . ILE A 1 268 ? 13.315 6.127 -5.936 1.00 98.69 268 ILE A O 1
ATOM 2136 N N . THR A 1 269 ? 13.629 5.573 -8.090 1.00 96.12 269 THR A N 1
ATOM 2137 C CA . THR A 1 269 ? 14.709 6.539 -8.337 1.00 96.12 269 THR A CA 1
ATOM 2138 C C . THR A 1 269 ? 14.200 7.701 -9.179 1.00 96.12 269 THR A C 1
ATOM 2140 O O . THR A 1 269 ? 13.326 7.523 -10.021 1.00 96.12 269 THR A O 1
ATOM 2143 N N . TYR A 1 270 ? 14.757 8.897 -8.975 1.00 98.12 270 TYR A N 1
ATOM 2144 C CA . TYR A 1 270 ? 14.395 10.115 -9.702 1.00 98.12 270 TYR A CA 1
ATOM 2145 C C . TYR A 1 270 ? 15.641 10.792 -10.266 1.00 98.12 270 TYR A C 1
ATOM 2147 O O . TYR A 1 270 ? 16.705 10.777 -9.648 1.00 98.12 270 TYR A O 1
ATOM 2155 N N . GLN A 1 271 ? 15.492 11.478 -11.403 1.00 95.06 271 GLN A N 1
ATOM 2156 C CA . GLN A 1 271 ? 16.587 12.249 -12.008 1.00 95.06 271 GLN A CA 1
ATOM 2157 C C . GLN A 1 271 ? 17.025 13.449 -11.152 1.00 95.06 271 GLN A C 1
ATOM 2159 O O . GLN A 1 271 ? 18.166 13.900 -11.226 1.00 95.06 271 GLN A O 1
ATOM 2164 N N . ASN A 1 272 ? 16.096 14.039 -10.398 1.00 95.44 272 ASN A N 1
ATOM 2165 C CA . ASN A 1 272 ? 16.334 15.194 -9.537 1.00 95.44 272 ASN A CA 1
ATOM 2166 C C . ASN A 1 272 ? 15.205 15.325 -8.507 1.00 95.44 272 ASN A C 1
ATOM 2168 O O . ASN A 1 272 ? 14.225 14.594 -8.563 1.00 95.44 272 ASN A O 1
ATOM 2172 N N . THR A 1 273 ? 15.323 16.300 -7.610 1.00 96.75 273 THR A N 1
ATOM 2173 C CA . THR A 1 273 ? 14.421 16.517 -6.470 1.00 96.75 273 THR A CA 1
ATOM 2174 C C . THR A 1 273 ? 13.204 17.400 -6.767 1.00 96.75 273 THR A C 1
ATOM 2176 O O . THR A 1 273 ? 12.433 17.711 -5.865 1.00 96.75 273 THR A O 1
ATOM 2179 N N . LYS A 1 274 ? 13.039 17.862 -8.014 1.00 95.38 274 LYS A N 1
ATOM 2180 C CA . LYS A 1 274 ? 11.952 18.776 -8.412 1.00 95.38 274 LYS A CA 1
ATOM 2181 C C . LYS A 1 274 ? 10.778 18.066 -9.075 1.00 95.38 274 LYS A C 1
ATOM 2183 O O . LYS A 1 274 ? 9.679 18.606 -9.076 1.00 95.38 274 LYS A O 1
ATOM 2188 N N . THR A 1 275 ? 11.025 16.917 -9.698 1.00 96.94 275 THR A N 1
ATOM 2189 C CA . THR A 1 275 ? 10.004 16.157 -10.428 1.00 96.94 275 THR A CA 1
ATOM 2190 C C . THR A 1 275 ? 9.406 15.059 -9.557 1.00 96.94 275 THR A C 1
ATOM 2192 O O . THR A 1 275 ? 10.114 14.470 -8.748 1.00 96.94 275 THR A O 1
ATOM 2195 N N . GLN A 1 276 ? 8.125 14.754 -9.753 1.00 97.81 276 GLN A N 1
ATOM 2196 C CA . GLN A 1 276 ? 7.476 13.576 -9.168 1.00 97.81 276 GLN A CA 1
ATOM 2197 C C . GLN A 1 276 ? 7.426 12.391 -10.146 1.00 97.81 276 GLN A C 1
ATOM 2199 O O . GLN A 1 276 ? 6.875 11.354 -9.803 1.00 97.81 276 GLN A O 1
ATOM 2204 N N . ILE A 1 277 ? 8.037 12.527 -11.331 1.00 98.38 277 ILE A N 1
ATOM 2205 C CA . ILE A 1 277 ? 8.167 11.470 -12.342 1.00 98.38 277 ILE A CA 1
ATOM 2206 C C . ILE A 1 277 ? 9.440 10.656 -12.050 1.00 98.38 277 ILE A C 1
ATOM 2208 O O . ILE A 1 277 ? 10.541 11.222 -12.156 1.00 98.38 277 ILE A O 1
ATOM 2212 N N . PRO A 1 278 ? 9.332 9.363 -11.695 1.00 98.44 278 PRO A N 1
ATOM 2213 C CA . PRO A 1 278 ? 10.488 8.497 -11.501 1.00 98.44 278 PRO A CA 1
ATOM 2214 C C . PRO A 1 278 ? 11.305 8.321 -12.778 1.00 98.44 278 PRO A C 1
ATOM 2216 O O . PRO A 1 278 ? 10.780 8.387 -13.887 1.00 98.44 278 PRO A O 1
ATOM 2219 N N . SER A 1 279 ? 12.601 8.067 -12.621 1.00 97.38 279 SER A N 1
ATOM 2220 C CA . SER A 1 279 ? 13.484 7.637 -13.703 1.00 97.38 279 SER A CA 1
ATOM 2221 C C . SER A 1 279 ? 13.508 6.129 -13.883 1.00 97.38 279 SER A C 1
ATOM 2223 O O . SER A 1 279 ? 13.702 5.669 -15.000 1.00 97.38 279 SER A O 1
ATOM 2225 N N . SER A 1 280 ? 13.388 5.375 -12.792 1.00 96.31 280 SER A N 1
ATOM 2226 C CA . SER A 1 280 ? 13.521 3.921 -12.797 1.00 96.31 280 SER A CA 1
ATOM 2227 C C . SER A 1 280 ? 13.012 3.311 -11.499 1.00 96.31 280 SER A C 1
ATOM 2229 O O . SER A 1 280 ? 12.892 3.988 -10.468 1.00 96.31 280 SER A O 1
ATOM 2231 N N . TYR A 1 281 ? 12.759 2.011 -11.566 1.00 98.25 281 TYR A N 1
ATOM 2232 C CA . TYR A 1 281 ? 12.266 1.200 -10.469 1.00 98.25 281 TYR A CA 1
ATOM 2233 C C . TYR A 1 281 ? 13.178 -0.006 -10.274 1.00 98.25 281 TYR A C 1
ATOM 2235 O O . TYR A 1 281 ? 13.708 -0.574 -11.232 1.00 98.25 281 TYR A O 1
ATOM 2243 N N . LYS A 1 282 ? 13.344 -0.409 -9.017 1.00 95.62 282 LYS A N 1
ATOM 2244 C CA . LYS A 1 282 ? 13.935 -1.690 -8.649 1.00 95.62 282 LYS A CA 1
ATOM 2245 C C . LYS A 1 282 ? 13.006 -2.394 -7.679 1.00 95.62 282 LYS A C 1
ATOM 2247 O O . LYS A 1 282 ? 12.828 -1.920 -6.560 1.00 95.62 282 LYS A O 1
ATOM 2252 N N . TYR A 1 283 ? 12.493 -3.543 -8.085 1.00 94.62 283 TYR A N 1
ATOM 2253 C CA . TYR A 1 283 ? 11.677 -4.404 -7.249 1.00 94.62 283 TYR A CA 1
ATOM 2254 C C . TYR A 1 283 ? 12.498 -5.591 -6.754 1.00 94.62 283 TYR A C 1
ATOM 2256 O O . TYR A 1 283 ? 13.362 -6.120 -7.452 1.00 94.62 283 TYR A O 1
ATOM 2264 N N . THR A 1 284 ? 12.269 -6.006 -5.517 1.00 84.19 284 THR A N 1
ATOM 2265 C CA . THR A 1 284 ? 12.823 -7.225 -4.929 1.00 84.19 284 THR A CA 1
ATOM 2266 C C . THR A 1 284 ? 11.719 -7.915 -4.152 1.00 84.19 284 THR A C 1
ATOM 2268 O O . THR A 1 284 ? 11.080 -7.291 -3.316 1.00 84.19 284 THR A O 1
ATOM 2271 N N . TYR A 1 285 ? 11.455 -9.182 -4.447 1.00 91.81 285 TYR A N 1
ATOM 2272 C CA . TYR A 1 285 ? 10.369 -9.936 -3.822 1.00 91.81 285 TYR A CA 1
ATOM 2273 C C . TYR A 1 285 ? 10.646 -11.435 -3.900 1.00 91.81 285 TYR A C 1
ATOM 2275 O O . TYR A 1 285 ? 11.503 -11.893 -4.649 1.00 91.81 285 TYR A O 1
ATOM 2283 N N . THR A 1 286 ? 9.960 -12.221 -3.079 1.00 80.19 286 THR A N 1
ATOM 2284 C CA . THR A 1 286 ? 10.138 -13.671 -2.996 1.00 80.19 286 THR A CA 1
ATOM 2285 C C . THR A 1 286 ? 8.891 -14.385 -3.499 1.00 80.19 286 THR A C 1
ATOM 2287 O O . THR A 1 286 ? 7.834 -14.277 -2.876 1.00 80.19 286 THR A O 1
ATOM 2290 N N . LEU A 1 287 ? 9.027 -15.172 -4.567 1.00 80.31 287 LEU A N 1
ATOM 2291 C CA . LEU A 1 287 ? 7.983 -16.064 -5.073 1.00 80.31 287 LEU A CA 1
ATOM 2292 C C . LEU A 1 287 ? 8.348 -17.507 -4.749 1.00 80.31 287 LEU A C 1
ATOM 2294 O O . LEU A 1 287 ? 9.405 -17.985 -5.146 1.00 80.31 287 LEU A O 1
ATOM 2298 N N . ARG A 1 288 ? 7.485 -18.213 -4.008 1.00 79.81 288 ARG A N 1
ATOM 2299 C CA . ARG A 1 288 ? 7.656 -19.648 -3.686 1.00 79.81 288 ARG A CA 1
ATOM 2300 C C . ARG A 1 288 ? 9.050 -20.017 -3.130 1.00 79.81 288 ARG A C 1
ATOM 2302 O O . ARG A 1 288 ? 9.519 -21.132 -3.308 1.00 79.81 288 ARG A O 1
ATOM 2309 N N . GLY A 1 289 ? 9.694 -19.085 -2.422 1.00 71.25 289 GLY A N 1
ATOM 2310 C CA . GLY A 1 289 ? 11.030 -19.256 -1.835 1.00 71.25 289 GLY A CA 1
ATOM 2311 C C . GLY A 1 289 ? 12.192 -18.704 -2.669 1.00 71.25 289 GLY A C 1
ATOM 2312 O O . GLY A 1 289 ? 13.292 -18.581 -2.133 1.00 71.25 289 GLY A O 1
ATOM 2313 N N . ASN A 1 290 ? 11.953 -18.301 -3.917 1.00 64.19 290 ASN A N 1
ATOM 2314 C CA . ASN A 1 290 ? 12.958 -17.730 -4.812 1.00 64.19 290 ASN A CA 1
ATOM 2315 C C . ASN A 1 290 ? 12.929 -16.203 -4.762 1.00 64.19 290 ASN A C 1
ATOM 2317 O O . ASN A 1 290 ? 11.867 -15.602 -4.911 1.00 64.19 290 ASN A O 1
ATOM 2321 N N . VAL A 1 291 ? 14.092 -15.580 -4.559 1.00 79.69 291 VAL A N 1
ATOM 2322 C CA . VAL A 1 291 ? 14.234 -14.118 -4.569 1.00 79.69 291 VAL A CA 1
ATOM 2323 C C . VAL A 1 291 ? 14.365 -13.639 -6.011 1.00 79.69 291 VAL A C 1
ATOM 2325 O O . VAL A 1 291 ? 15.302 -14.025 -6.707 1.00 79.69 291 VAL A O 1
ATOM 2328 N N . ILE A 1 292 ? 13.444 -12.779 -6.423 1.00 83.62 292 ILE A N 1
ATOM 2329 C CA . ILE A 1 292 ? 13.390 -12.127 -7.727 1.00 83.62 292 ILE A CA 1
ATOM 2330 C C . ILE A 1 292 ? 13.834 -10.673 -7.566 1.00 83.62 292 ILE A C 1
ATOM 2332 O O . ILE A 1 292 ? 13.536 -10.037 -6.551 1.00 83.62 292 ILE A O 1
ATOM 2336 N N . VAL A 1 293 ? 14.575 -10.161 -8.550 1.00 85.94 293 VAL A N 1
ATOM 2337 C CA . VAL A 1 293 ? 15.012 -8.763 -8.610 1.00 85.94 293 VAL A CA 1
ATOM 2338 C C . VAL A 1 293 ? 14.773 -8.237 -10.019 1.00 85.94 293 VAL A C 1
ATOM 2340 O O . VAL A 1 293 ? 15.503 -8.608 -10.935 1.00 85.94 293 VAL A O 1
ATOM 2343 N N . ASP A 1 294 ? 13.809 -7.333 -10.161 1.00 81.94 294 ASP A N 1
ATOM 2344 C CA . ASP A 1 294 ? 13.475 -6.686 -11.431 1.00 81.94 294 ASP A CA 1
ATOM 2345 C C . ASP A 1 294 ? 13.940 -5.232 -11.404 1.00 81.94 294 ASP A C 1
ATOM 2347 O O . ASP A 1 294 ? 13.777 -4.527 -10.407 1.00 81.94 294 ASP A O 1
ATOM 2351 N N . THR A 1 295 ? 14.580 -4.776 -12.480 1.00 87.44 295 THR A N 1
ATOM 2352 C CA . THR A 1 295 ? 15.014 -3.379 -12.631 1.00 87.44 295 THR A CA 1
ATOM 2353 C C . THR A 1 295 ? 14.663 -2.887 -14.018 1.00 87.44 295 THR A C 1
ATOM 2355 O O . THR A 1 295 ? 15.064 -3.511 -14.997 1.00 87.44 295 THR A O 1
ATOM 2358 N N . PHE A 1 296 ? 13.972 -1.755 -14.092 1.00 88.25 296 PHE A N 1
ATOM 2359 C CA . PHE A 1 296 ? 13.586 -1.157 -15.363 1.00 88.25 296 PHE A CA 1
ATOM 2360 C C . PHE A 1 296 ? 13.505 0.367 -15.275 1.00 88.25 296 PHE A C 1
ATOM 2362 O O . PHE A 1 296 ? 13.252 0.950 -14.214 1.00 88.25 296 PHE A O 1
ATOM 2369 N N . ASP A 1 297 ? 13.748 1.012 -16.412 1.00 92.88 297 ASP A N 1
ATOM 2370 C CA . ASP A 1 297 ? 13.668 2.461 -16.564 1.00 92.88 297 ASP A CA 1
ATOM 2371 C C . ASP A 1 297 ? 12.232 2.887 -16.883 1.00 92.88 297 ASP A C 1
ATOM 2373 O O . ASP A 1 297 ? 11.499 2.176 -17.565 1.00 92.88 297 ASP A O 1
ATOM 2377 N N . ASN A 1 298 ? 11.833 4.072 -16.419 1.00 96.00 298 ASN A N 1
ATOM 2378 C CA . ASN A 1 298 ? 10.515 4.653 -16.678 1.00 96.00 298 ASN A CA 1
ATOM 2379 C C . ASN A 1 298 ? 10.458 5.286 -18.078 1.00 96.00 298 ASN A C 1
ATOM 2381 O O . ASN A 1 298 ? 10.372 6.506 -18.240 1.00 96.00 298 ASN A O 1
ATOM 2385 N N . VAL A 1 299 ? 10.615 4.448 -19.096 1.00 90.38 299 VAL A N 1
ATOM 2386 C CA . VAL A 1 299 ? 10.649 4.817 -20.512 1.00 90.38 299 VAL A CA 1
ATOM 2387 C C . VAL A 1 299 ? 9.838 3.814 -21.317 1.00 90.38 299 VAL A C 1
ATOM 2389 O O . VAL A 1 299 ? 9.588 2.700 -20.869 1.00 90.38 299 VAL A O 1
ATOM 2392 N N . ASN A 1 300 ? 9.472 4.199 -22.535 1.00 86.19 300 ASN A N 1
ATOM 2393 C CA . ASN A 1 300 ? 8.711 3.324 -23.408 1.00 86.19 300 ASN A CA 1
ATOM 2394 C C . ASN A 1 300 ? 9.562 2.109 -23.845 1.00 86.19 300 ASN A C 1
ATOM 2396 O O . ASN A 1 300 ? 10.603 2.306 -24.489 1.00 86.19 300 ASN A O 1
ATOM 2400 N N . PRO A 1 301 ? 9.139 0.870 -23.528 1.00 74.88 301 PRO A N 1
ATOM 2401 C CA . PRO A 1 301 ? 9.901 -0.336 -23.826 1.00 74.88 301 PRO A CA 1
ATOM 2402 C C . PRO A 1 301 ? 10.019 -0.605 -25.330 1.00 74.88 301 PRO A C 1
ATOM 2404 O O . PRO A 1 301 ? 11.041 -1.138 -25.758 1.00 74.88 301 PRO A O 1
ATOM 2407 N N . ASP A 1 302 ? 9.054 -0.191 -26.156 1.00 72.56 302 ASP A N 1
ATOM 2408 C CA . ASP A 1 302 ? 9.125 -0.365 -27.612 1.00 72.56 302 ASP A CA 1
ATOM 2409 C C . ASP A 1 302 ? 10.235 0.494 -28.217 1.00 72.56 302 ASP A C 1
ATOM 2411 O O . ASP A 1 302 ? 11.011 0.006 -29.037 1.00 72.56 302 ASP A O 1
ATOM 2415 N N . ASN A 1 303 ? 10.390 1.735 -27.746 1.00 69.50 303 ASN A N 1
ATOM 2416 C CA . ASN A 1 303 ? 11.485 2.611 -28.172 1.00 69.50 303 ASN A CA 1
ATOM 2417 C C . ASN A 1 303 ? 12.856 2.038 -27.777 1.00 69.50 303 ASN A C 1
ATOM 2419 O O . ASN A 1 303 ? 13.822 2.122 -28.541 1.00 69.50 303 ASN A O 1
ATOM 2423 N N . VAL A 1 304 ? 12.957 1.441 -26.584 1.00 68.00 304 VAL A N 1
ATOM 2424 C CA . VAL A 1 304 ? 14.182 0.758 -26.143 1.00 68.00 304 VAL A CA 1
ATOM 2425 C C . VAL A 1 304 ? 14.451 -0.450 -27.037 1.00 68.00 304 VAL A C 1
ATOM 2427 O O . VAL A 1 304 ? 15.550 -0.571 -27.579 1.00 68.00 304 VAL A O 1
ATOM 2430 N N . ASN A 1 305 ? 13.448 -1.293 -27.273 1.00 60.69 305 ASN A N 1
ATOM 2431 C CA . ASN A 1 305 ? 13.552 -2.463 -28.142 1.00 60.69 305 ASN A CA 1
ATOM 2432 C C . ASN A 1 305 ? 13.936 -2.083 -29.578 1.00 60.69 305 ASN A C 1
ATOM 2434 O O . ASN A 1 305 ? 14.791 -2.738 -30.176 1.00 60.69 305 ASN A O 1
ATOM 2438 N N . GLU A 1 306 ? 13.376 -1.002 -30.119 1.00 61.12 306 GLU A N 1
ATOM 2439 C CA . GLU A 1 306 ? 13.733 -0.474 -31.436 1.00 61.12 306 GLU A CA 1
ATOM 2440 C C . GLU A 1 306 ? 15.185 -0.002 -31.472 1.00 61.12 306 GLU A C 1
ATOM 2442 O O . GLU A 1 306 ? 15.933 -0.372 -32.379 1.00 61.12 306 GLU A O 1
ATOM 2447 N N . SER A 1 307 ? 15.629 0.734 -30.448 1.00 60.12 307 SER A N 1
ATOM 2448 C CA . SER A 1 307 ? 17.023 1.183 -30.344 1.00 60.12 307 SER A CA 1
ATOM 2449 C C . SER A 1 307 ? 18.024 0.023 -30.250 1.00 60.12 307 SER A C 1
ATOM 2451 O O . SER A 1 307 ? 19.160 0.138 -30.714 1.00 60.12 307 SER A O 1
ATOM 2453 N N . LEU A 1 308 ? 17.587 -1.114 -29.700 1.00 59.69 308 LEU A N 1
ATOM 2454 C CA . LEU A 1 308 ? 18.346 -2.361 -29.619 1.00 59.69 308 LEU A CA 1
ATOM 2455 C C . LEU A 1 308 ? 18.230 -3.220 -30.892 1.00 59.69 308 LEU A C 1
ATOM 2457 O O . LEU A 1 308 ? 18.890 -4.255 -30.990 1.00 59.69 308 LEU A O 1
ATOM 2461 N N . GLY A 1 309 ? 17.428 -2.798 -31.876 1.00 52.84 309 GLY A N 1
ATOM 2462 C CA . GLY A 1 309 ? 17.212 -3.503 -33.140 1.00 52.84 309 GLY A CA 1
ATOM 2463 C C . GLY A 1 309 ? 16.295 -4.725 -33.034 1.00 52.84 309 GLY A C 1
ATOM 2464 O O . GLY A 1 309 ? 16.350 -5.601 -33.893 1.00 52.84 309 GLY A O 1
ATOM 2465 N N . LEU A 1 310 ? 15.467 -4.804 -31.990 1.00 52.91 310 LEU A N 1
ATOM 2466 C CA . LEU A 1 310 ? 14.579 -5.937 -31.712 1.00 52.91 310 LEU A CA 1
ATOM 2467 C C . LEU A 1 310 ? 13.210 -5.828 -32.411 1.00 52.91 310 LEU A C 1
ATOM 2469 O O . LEU A 1 310 ? 12.469 -6.805 -32.442 1.00 52.91 310 LEU A O 1
ATOM 2473 N N . THR A 1 311 ? 12.877 -4.674 -33.002 1.00 49.62 311 THR A N 1
ATOM 2474 C CA . THR A 1 311 ? 11.581 -4.407 -33.666 1.00 49.62 311 THR A CA 1
ATOM 2475 C C . THR A 1 311 ? 11.597 -4.621 -35.188 1.00 49.62 311 THR A C 1
ATOM 2477 O O . THR A 1 311 ? 10.601 -4.388 -35.868 1.00 49.62 311 THR A O 1
ATOM 2480 N N . GLY A 1 312 ? 12.710 -5.102 -35.749 1.00 41.06 312 GLY A N 1
ATOM 2481 C CA . GLY A 1 312 ? 12.886 -5.338 -37.185 1.00 41.06 312 GLY A CA 1
ATOM 2482 C C . GLY A 1 312 ? 12.390 -6.705 -37.667 1.00 41.06 312 GLY A C 1
ATOM 2483 O O . GLY A 1 312 ? 13.189 -7.502 -38.153 1.00 41.06 312 GLY A O 1
ATOM 2484 N N . GLY A 1 313 ? 11.089 -6.971 -37.552 1.00 42.47 313 GLY A N 1
ATOM 2485 C CA . GLY A 1 313 ? 10.391 -8.011 -38.314 1.00 42.47 313 GLY A CA 1
ATOM 2486 C C . GLY A 1 313 ? 9.322 -7.346 -39.176 1.00 42.47 313 GLY A C 1
ATOM 2487 O O . GLY A 1 313 ? 8.510 -6.596 -38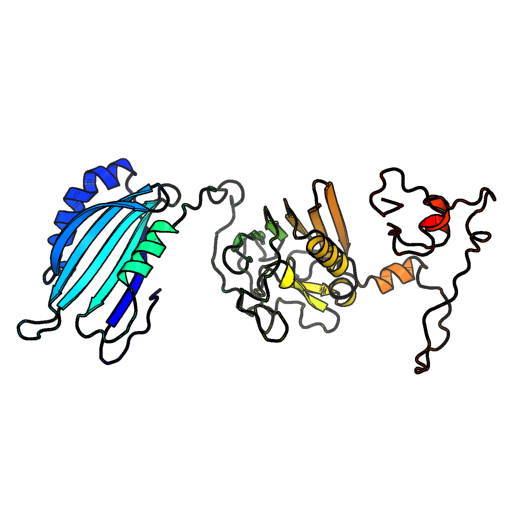.647 1.00 42.47 313 GLY A O 1
ATOM 2488 N N . GLU A 1 314 ? 9.359 -7.555 -40.494 1.00 32.34 314 GLU A N 1
ATOM 2489 C CA . GLU A 1 314 ? 8.450 -6.921 -41.456 1.00 32.34 314 GLU A CA 1
ATOM 2490 C C . GLU A 1 314 ? 6.983 -6.964 -41.000 1.00 32.34 314 GLU A C 1
ATOM 2492 O O . GLU A 1 314 ? 6.412 -8.025 -40.741 1.00 32.34 314 GLU A O 1
ATOM 2497 N N . SER A 1 315 ? 6.362 -5.788 -40.963 1.00 34.06 315 SER A N 1
ATOM 2498 C CA . SER A 1 315 ? 4.919 -5.628 -40.917 1.00 34.06 315 SER A CA 1
ATOM 2499 C C . SER A 1 315 ? 4.311 -6.198 -42.198 1.00 34.06 315 SER A C 1
ATOM 2501 O O . SER A 1 315 ? 4.359 -5.585 -43.263 1.00 34.06 315 SER A O 1
ATOM 2503 N N . VAL A 1 316 ? 3.696 -7.374 -42.101 1.00 30.75 316 VAL A N 1
ATOM 2504 C CA . VAL A 1 316 ? 2.672 -7.767 -43.069 1.00 30.75 316 VAL A CA 1
ATOM 2505 C C . VAL A 1 316 ? 1.357 -7.191 -42.551 1.00 30.75 316 VAL A C 1
ATOM 2507 O O . VAL A 1 316 ? 0.887 -7.581 -41.486 1.00 30.75 316 VAL A O 1
ATOM 2510 N N . GLU A 1 317 ? 0.821 -6.205 -43.271 1.00 32.59 317 GLU A N 1
ATOM 2511 C CA . GLU A 1 317 ? -0.443 -5.514 -42.992 1.00 32.59 317 GLU A CA 1
ATOM 2512 C C . GLU A 1 317 ? -1.559 -6.479 -42.556 1.00 32.59 317 GLU A C 1
ATOM 2514 O O . GLU A 1 317 ? -2.079 -7.265 -43.351 1.00 32.59 317 GLU A O 1
ATOM 2519 N N . SER A 1 318 ? -1.992 -6.370 -41.303 1.00 31.48 318 SER A N 1
ATOM 2520 C CA . SER A 1 318 ? -3.199 -7.018 -40.799 1.00 31.48 318 SER A CA 1
ATOM 2521 C C . SER A 1 318 ? -4.420 -6.158 -41.129 1.00 31.48 318 SER A C 1
ATOM 2523 O O . SER A 1 318 ? -4.880 -5.322 -40.356 1.00 31.48 318 SER A O 1
ATOM 2525 N N . THR A 1 319 ? -4.981 -6.403 -42.310 1.00 28.94 319 THR A N 1
ATOM 2526 C CA . THR A 1 319 ? -6.423 -6.243 -42.507 1.00 28.94 319 THR A CA 1
ATOM 2527 C C . THR A 1 319 ? -7.114 -7.407 -41.798 1.00 28.94 319 THR A C 1
ATOM 2529 O O . THR A 1 319 ? -7.039 -8.551 -42.238 1.00 28.94 319 THR A O 1
ATOM 2532 N N . GLU A 1 320 ? -7.774 -7.143 -40.673 1.00 35.53 320 GLU A N 1
ATOM 2533 C CA . GLU A 1 320 ? -8.778 -8.071 -40.142 1.00 35.53 320 GLU A CA 1
ATOM 2534 C C . GLU A 1 320 ? -10.058 -8.019 -41.005 1.00 35.53 320 GLU A C 1
ATOM 2536 O O . GLU A 1 320 ? -10.318 -6.979 -41.619 1.00 35.53 320 GLU A O 1
ATOM 2541 N N . PRO A 1 321 ? -10.914 -9.066 -41.041 1.00 52.94 321 PRO A N 1
ATOM 2542 C CA . PRO A 1 321 ? -10.944 -10.219 -40.135 1.00 52.94 321 PRO A CA 1
ATOM 2543 C C . PRO A 1 321 ? -11.090 -11.583 -40.843 1.00 52.94 321 PRO A C 1
ATOM 2545 O O . PRO A 1 321 ? -11.878 -11.742 -41.776 1.00 52.94 321 PRO A O 1
ATOM 2548 N N . ALA A 1 322 ? -10.462 -12.632 -40.306 1.00 25.64 322 ALA A N 1
ATOM 2549 C CA . ALA A 1 322 ? -10.972 -13.989 -40.494 1.00 25.64 322 ALA A CA 1
ATOM 2550 C C . ALA A 1 322 ? -10.610 -14.901 -39.319 1.00 25.64 322 ALA A C 1
ATOM 2552 O O . ALA A 1 322 ? -9.475 -15.321 -39.128 1.00 25.64 322 ALA A O 1
ATOM 2553 N N . ARG A 1 323 ? -11.652 -15.253 -38.570 1.00 41.81 323 ARG A N 1
ATOM 2554 C CA . ARG A 1 323 ? -11.742 -16.426 -37.705 1.00 41.81 323 ARG A CA 1
ATOM 2555 C C . ARG A 1 323 ? -11.228 -17.671 -38.441 1.00 41.81 323 ARG A C 1
ATOM 2557 O O . ARG A 1 323 ? -11.907 -18.155 -39.342 1.00 41.81 323 ARG A O 1
ATOM 2564 N N . SER A 1 324 ? -10.110 -18.243 -38.005 1.00 27.67 324 SER A N 1
ATOM 2565 C CA . SER A 1 324 ? -9.744 -19.618 -38.361 1.00 27.67 324 SER A CA 1
ATOM 2566 C C . SER A 1 324 ? -8.781 -20.230 -37.344 1.00 27.67 324 SER A C 1
ATOM 2568 O O . SER A 1 324 ? -7.592 -19.945 -37.350 1.00 27.67 324 SER A O 1
ATOM 2570 N N . THR A 1 325 ? -9.367 -21.081 -36.500 1.00 25.69 325 THR A N 1
ATOM 2571 C CA . THR A 1 325 ? -8.901 -22.435 -36.157 1.00 25.69 325 THR A CA 1
ATOM 2572 C C . THR A 1 325 ? -7.431 -22.657 -35.806 1.00 25.69 325 THR A C 1
ATOM 2574 O O . THR A 1 325 ? -6.540 -22.585 -36.645 1.00 25.69 325 THR A O 1
ATOM 2577 N N . GLU A 1 326 ? -7.260 -23.135 -34.575 1.00 44.66 326 GLU A N 1
ATOM 2578 C CA . GLU A 1 326 ? -6.303 -24.168 -34.191 1.00 44.66 326 GLU A CA 1
ATOM 2579 C C . GLU A 1 326 ? -5.899 -25.134 -35.326 1.00 44.66 326 GLU A C 1
ATOM 2581 O O . GLU A 1 326 ? -6.726 -25.553 -36.141 1.00 44.66 326 GLU A O 1
ATOM 2586 N N . SER A 1 327 ? -4.648 -25.594 -35.215 1.00 34.56 327 SER A N 1
ATOM 2587 C CA . SER A 1 327 ? -4.005 -26.775 -35.820 1.00 34.56 327 SER A CA 1
ATOM 2588 C C . SER A 1 327 ? -3.140 -26.578 -37.076 1.00 34.56 327 SER A C 1
ATOM 2590 O O . SER A 1 327 ? -3.612 -26.402 -38.194 1.00 34.56 327 SER A O 1
ATOM 2592 N N . ASN A 1 328 ? -1.824 -26.660 -36.845 1.00 32.34 328 ASN A N 1
ATOM 2593 C CA . ASN A 1 328 ? -0.888 -27.669 -37.374 1.00 32.34 328 ASN A CA 1
ATOM 2594 C C . ASN A 1 328 ? 0.406 -27.498 -36.542 1.00 32.34 328 ASN A C 1
ATOM 2596 O O . ASN A 1 328 ? 1.112 -26.516 -36.718 1.00 32.34 328 ASN A O 1
ATOM 2600 N N . ALA A 1 329 ? 0.703 -28.260 -35.486 1.00 45.06 329 ALA A N 1
ATOM 2601 C CA . ALA A 1 329 ? 0.980 -29.698 -35.470 1.00 45.06 329 ALA A CA 1
ATOM 2602 C C . ALA A 1 329 ? 1.846 -30.148 -36.657 1.00 45.06 329 ALA A C 1
ATOM 2604 O O . ALA A 1 329 ? 1.344 -30.659 -37.651 1.00 45.06 329 ALA A O 1
ATOM 2605 N N . ASN A 1 330 ? 3.148 -29.900 -36.538 1.00 43.69 330 ASN A N 1
ATOM 2606 C CA . ASN A 1 330 ? 4.243 -30.819 -36.865 1.00 43.69 330 ASN A CA 1
ATOM 2607 C C . ASN A 1 330 ? 5.503 -30.089 -36.387 1.00 43.69 330 ASN A C 1
ATOM 2609 O O . ASN A 1 330 ? 5.956 -29.158 -37.036 1.00 43.69 330 ASN A O 1
ATOM 2613 N N . GLY A 1 331 ? 6.028 -30.349 -35.190 1.00 56.31 331 GLY A N 1
ATOM 2614 C CA . GLY A 1 331 ? 6.847 -31.542 -34.944 1.00 56.31 331 GLY A CA 1
ATOM 2615 C C . GLY A 1 331 ? 8.215 -31.476 -35.641 1.00 56.31 331 GLY A C 1
ATOM 2616 O O . GLY A 1 331 ? 9.081 -32.304 -35.381 1.00 56.31 331 GLY A O 1
ATOM 2617 N N . ASP A 1 332 ? 8.413 -30.494 -36.522 1.00 67.88 332 ASP A N 1
ATOM 2618 C CA . ASP A 1 332 ? 9.652 -30.278 -37.236 1.00 67.88 332 ASP A CA 1
ATOM 2619 C C . ASP A 1 332 ? 10.530 -29.313 -36.443 1.00 67.88 332 ASP A C 1
ATOM 2621 O O . ASP A 1 332 ? 10.380 -28.093 -36.490 1.00 67.88 332 ASP A O 1
ATOM 2625 N N . ILE A 1 333 ? 11.433 -29.901 -35.665 1.00 76.44 333 ILE A N 1
ATOM 2626 C CA . ILE A 1 333 ? 12.462 -29.175 -34.925 1.00 76.44 333 ILE A CA 1
ATOM 2627 C C . ILE A 1 333 ? 13.733 -28.977 -35.755 1.00 76.44 333 ILE A C 1
ATOM 2629 O O . ILE A 1 333 ? 14.705 -28.457 -35.225 1.00 76.44 333 ILE A O 1
ATOM 2633 N N . SER A 1 334 ? 13.765 -29.359 -37.040 1.00 77.00 334 SER A N 1
ATOM 2634 C CA . SER A 1 334 ? 14.999 -29.349 -37.847 1.00 77.00 334 SER A CA 1
ATOM 2635 C C . SER A 1 334 ? 15.629 -27.963 -38.023 1.00 77.00 334 SER A C 1
ATOM 2637 O O . SER A 1 334 ? 16.837 -27.858 -38.228 1.00 77.00 334 SER A O 1
ATOM 2639 N N . SER A 1 335 ? 14.843 -26.890 -37.901 1.00 72.38 335 SER A N 1
ATOM 2640 C CA . SER A 1 335 ? 15.335 -25.506 -37.907 1.00 72.38 335 SER A CA 1
ATOM 2641 C C . SER A 1 335 ? 15.939 -25.048 -36.573 1.00 72.38 335 SER A C 1
ATOM 2643 O O . SER A 1 335 ? 16.534 -23.972 -36.524 1.00 72.38 335 SER A O 1
ATOM 2645 N N . PHE A 1 336 ? 15.782 -25.831 -35.501 1.00 78.00 336 PHE A N 1
ATOM 2646 C CA . PHE A 1 336 ? 16.152 -25.472 -34.124 1.00 78.00 336 PHE A CA 1
ATOM 2647 C C . PHE A 1 336 ? 17.131 -26.472 -33.495 1.00 78.00 336 PHE A C 1
ATOM 2649 O O . PHE A 1 336 ? 18.060 -26.066 -32.803 1.00 78.00 336 PHE A O 1
ATOM 2656 N N . ASP A 1 337 ? 16.960 -27.766 -33.768 1.00 78.44 337 ASP A N 1
ATOM 2657 C CA . ASP A 1 337 ? 17.885 -28.842 -33.422 1.00 78.44 337 ASP A CA 1
ATOM 2658 C C . ASP A 1 337 ? 19.101 -28.789 -34.353 1.00 78.44 337 ASP A C 1
ATOM 2660 O O . ASP A 1 337 ? 19.216 -29.495 -35.358 1.00 78.44 337 ASP A O 1
ATOM 2664 N N . THR A 1 338 ? 20.023 -27.889 -34.022 1.00 73.25 338 THR A N 1
ATOM 2665 C CA . THR A 1 338 ? 21.214 -27.608 -34.832 1.00 73.25 338 THR A CA 1
ATOM 2666 C C . THR A 1 338 ? 22.199 -28.773 -34.873 1.00 73.25 338 THR A C 1
ATOM 2668 O O . THR A 1 338 ? 23.100 -28.798 -35.716 1.00 73.25 338 THR A O 1
ATOM 2671 N N . ASN A 1 339 ? 22.043 -29.732 -33.961 1.00 74.25 339 ASN A N 1
ATOM 2672 C CA . ASN A 1 339 ? 22.931 -30.872 -33.809 1.00 74.25 339 ASN A CA 1
ATOM 2673 C C . ASN A 1 339 ? 22.298 -32.200 -34.292 1.00 74.25 339 ASN A C 1
ATOM 2675 O O . ASN A 1 339 ? 23.017 -33.190 -34.446 1.00 74.25 339 ASN A O 1
ATOM 2679 N N . GLY A 1 340 ? 21.001 -32.196 -34.616 1.00 78.62 340 GLY A N 1
ATOM 2680 C CA . GLY A 1 340 ? 20.265 -33.300 -35.229 1.00 78.62 340 GLY A CA 1
ATOM 2681 C C . GLY A 1 340 ? 19.997 -34.482 -34.294 1.00 78.62 340 GLY A C 1
ATOM 2682 O O . GLY A 1 340 ? 19.852 -35.607 -34.782 1.00 78.62 340 GLY A O 1
ATOM 2683 N N . ASN A 1 341 ? 20.002 -34.280 -32.973 1.00 79.62 341 ASN A N 1
ATOM 2684 C CA . ASN A 1 341 ? 19.809 -35.351 -31.986 1.00 79.62 341 ASN A CA 1
ATOM 2685 C C . ASN A 1 341 ? 18.338 -35.599 -31.605 1.00 79.62 341 ASN A C 1
ATOM 2687 O O . ASN A 1 341 ? 18.067 -36.491 -30.798 1.00 79.62 341 ASN A O 1
ATOM 2691 N N . GLY A 1 342 ? 17.399 -34.846 -32.174 1.00 80.81 342 GLY A N 1
ATOM 2692 C CA . GLY A 1 342 ? 15.975 -34.936 -31.880 1.00 80.81 342 GLY A CA 1
ATOM 2693 C C . GLY A 1 342 ? 15.545 -34.208 -30.601 1.00 80.81 342 GLY A C 1
ATOM 2694 O O . GLY A 1 342 ? 14.411 -34.408 -30.166 1.00 80.81 342 GLY A O 1
ATOM 2695 N N . GLN A 1 343 ? 16.419 -33.401 -29.991 1.00 84.44 343 GLN A N 1
ATOM 2696 C CA . GLN A 1 343 ? 16.144 -32.609 -28.790 1.00 84.44 343 GLN A CA 1
ATOM 2697 C C . GLN A 1 343 ? 16.578 -31.152 -28.977 1.00 84.44 343 GLN A C 1
ATOM 2699 O O . GLN A 1 343 ? 17.624 -30.863 -29.547 1.00 84.44 343 GLN A O 1
ATOM 2704 N N . VAL A 1 344 ? 15.792 -30.223 -28.440 1.00 84.00 344 VAL A N 1
ATOM 2705 C CA . VAL A 1 344 ? 16.065 -28.785 -28.479 1.00 84.00 344 VAL A CA 1
ATOM 2706 C C . VAL A 1 344 ? 16.536 -28.329 -27.104 1.00 84.00 344 VAL A C 1
ATOM 2708 O O . VAL A 1 344 ? 15.822 -28.425 -26.106 1.00 84.00 344 VAL A O 1
ATOM 2711 N N . THR A 1 345 ? 17.758 -27.808 -27.035 1.00 86.38 345 THR A N 1
ATOM 2712 C CA . THR A 1 345 ? 18.297 -27.237 -25.796 1.00 86.38 345 THR A CA 1
ATOM 2713 C C . THR A 1 345 ? 17.706 -25.856 -25.507 1.00 86.38 345 THR A C 1
ATOM 2715 O O . THR A 1 345 ? 17.300 -25.131 -26.413 1.00 86.38 345 THR A O 1
ATOM 2718 N N . ILE A 1 346 ? 17.762 -25.417 -24.244 1.00 82.31 346 ILE A N 1
ATOM 2719 C CA . ILE A 1 346 ? 17.400 -24.040 -23.849 1.00 82.31 346 ILE A CA 1
ATOM 2720 C C . ILE A 1 346 ? 18.158 -23.010 -24.699 1.00 82.31 346 ILE A C 1
ATOM 2722 O O . ILE A 1 346 ? 17.613 -21.977 -25.079 1.00 82.31 346 ILE A O 1
ATOM 2726 N N . LYS A 1 347 ? 19.423 -23.293 -25.026 1.00 82.62 347 LYS A N 1
ATOM 2727 C CA . LYS A 1 347 ? 20.250 -22.416 -25.858 1.00 82.62 347 LYS A CA 1
ATOM 2728 C C . LYS A 1 347 ? 19.719 -22.316 -27.289 1.00 82.62 347 LYS A C 1
ATOM 2730 O O . LYS A 1 347 ? 19.678 -21.216 -27.828 1.00 82.62 347 LYS A O 1
ATOM 2735 N N . GLU A 1 348 ? 19.330 -23.435 -27.891 1.00 80.44 348 GLU A N 1
ATOM 2736 C CA . GLU A 1 348 ? 18.748 -23.477 -29.239 1.00 80.44 348 GLU A CA 1
ATOM 2737 C C . GLU A 1 348 ? 17.376 -22.804 -29.274 1.00 80.44 348 GLU A C 1
ATOM 2739 O O . GLU A 1 348 ? 17.116 -21.996 -30.161 1.00 80.44 348 GLU A O 1
ATOM 2744 N N . ALA A 1 349 ? 16.546 -23.029 -28.255 1.00 82.62 349 ALA A N 1
ATOM 2745 C CA . ALA A 1 349 ? 15.252 -22.375 -28.143 1.00 82.62 349 ALA A CA 1
ATOM 2746 C C . ALA A 1 349 ? 15.392 -20.848 -27.958 1.00 82.62 349 ALA A C 1
ATOM 2748 O O . ALA A 1 349 ? 14.740 -20.078 -28.662 1.00 82.62 349 ALA A O 1
ATOM 2749 N N . LYS A 1 350 ? 16.315 -20.385 -27.101 1.00 81.62 350 LYS A N 1
ATOM 2750 C CA . LYS A 1 350 ? 16.619 -18.948 -26.946 1.00 81.62 350 LYS A CA 1
ATOM 2751 C C . LYS A 1 350 ? 17.169 -18.336 -28.239 1.00 81.62 350 LYS A C 1
ATOM 2753 O O . LYS A 1 350 ? 16.775 -17.235 -28.608 1.00 81.62 350 LYS A O 1
ATOM 2758 N N . ALA A 1 351 ? 18.052 -19.044 -28.947 1.00 78.69 351 ALA A N 1
ATOM 2759 C CA . ALA A 1 351 ? 18.597 -18.584 -30.227 1.00 78.69 351 ALA A CA 1
ATOM 2760 C C . ALA A 1 351 ? 17.530 -18.509 -31.334 1.00 78.69 351 ALA A C 1
ATOM 2762 O O . ALA A 1 351 ? 17.634 -17.671 -32.225 1.00 78.69 351 ALA A O 1
ATOM 2763 N N . ALA A 1 352 ? 16.502 -19.352 -31.252 1.00 77.12 352 ALA A N 1
ATOM 2764 C CA . ALA A 1 352 ? 15.344 -19.346 -32.137 1.00 77.12 352 ALA A CA 1
ATOM 2765 C C . ALA A 1 352 ? 14.255 -18.331 -31.732 1.00 77.12 352 ALA A C 1
ATOM 2767 O O . ALA A 1 352 ? 13.209 -18.271 -32.373 1.00 77.12 352 ALA A O 1
ATOM 2768 N N . GLY A 1 353 ? 14.495 -17.527 -30.689 1.00 79.69 353 GLY A N 1
ATOM 2769 C CA . GLY A 1 353 ? 13.586 -16.466 -30.251 1.00 79.69 353 GLY A CA 1
ATOM 2770 C C . GLY A 1 353 ? 12.456 -16.929 -29.329 1.00 79.69 353 GLY A C 1
ATOM 2771 O O . GLY A 1 353 ? 11.555 -16.144 -29.039 1.00 79.69 353 GLY A O 1
ATOM 2772 N N . PHE A 1 354 ? 12.486 -18.171 -28.838 1.00 80.38 354 PHE A N 1
ATOM 2773 C CA . PHE A 1 354 ? 11.511 -18.633 -27.856 1.00 80.38 354 PHE A CA 1
ATOM 2774 C C . PHE A 1 354 ? 11.774 -17.987 -26.489 1.00 80.38 354 PHE A C 1
ATOM 2776 O O . PHE A 1 354 ? 12.903 -17.983 -25.986 1.00 80.38 354 PHE A O 1
ATOM 2783 N N . ARG A 1 355 ? 10.713 -17.449 -25.878 1.00 83.62 355 ARG A N 1
ATOM 2784 C CA . ARG A 1 355 ? 10.752 -16.902 -24.516 1.00 83.62 355 ARG A CA 1
ATOM 2785 C C . ARG A 1 355 ? 10.703 -18.057 -23.516 1.00 83.62 355 ARG A C 1
ATOM 2787 O O . ARG A 1 355 ? 9.959 -19.009 -23.718 1.00 83.62 355 ARG A O 1
ATOM 2794 N N . MET A 1 356 ? 11.521 -17.968 -22.472 1.00 82.06 356 MET A N 1
ATOM 2795 C CA . MET A 1 356 ? 11.552 -18.949 -21.385 1.00 82.06 356 MET A CA 1
ATOM 2796 C C . MET A 1 356 ? 10.733 -18.453 -20.180 1.00 82.06 356 MET A C 1
ATOM 2798 O O . MET A 1 356 ? 10.635 -17.234 -20.012 1.00 82.06 356 MET A O 1
ATOM 2802 N N . PRO A 1 357 ? 10.214 -19.360 -19.330 1.00 86.44 357 PRO A N 1
ATOM 2803 C CA . PRO A 1 357 ? 10.254 -20.816 -19.490 1.00 86.44 357 PRO A CA 1
ATOM 2804 C C . PRO A 1 357 ? 9.269 -21.315 -20.558 1.00 86.44 357 PRO A C 1
ATOM 2806 O O . PRO A 1 357 ? 8.221 -20.718 -20.793 1.00 86.44 357 PRO A O 1
ATOM 2809 N N . ILE A 1 358 ? 9.612 -22.429 -21.202 1.00 85.19 358 ILE A N 1
ATOM 2810 C CA . ILE A 1 358 ? 8.709 -23.177 -22.076 1.00 85.19 358 ILE A CA 1
ATOM 2811 C C . ILE A 1 358 ? 7.916 -24.147 -21.211 1.00 85.19 358 ILE A C 1
ATOM 2813 O O . ILE A 1 358 ? 8.483 -25.071 -20.638 1.00 85.19 358 ILE A O 1
ATOM 2817 N N . THR A 1 359 ? 6.613 -23.923 -21.106 1.00 88.94 359 THR A N 1
ATOM 2818 C CA . THR A 1 359 ? 5.703 -24.693 -20.254 1.00 88.94 359 THR A CA 1
ATOM 2819 C C . THR A 1 359 ? 5.150 -25.931 -20.966 1.00 88.94 359 THR A C 1
ATOM 2821 O O . THR A 1 359 ? 5.182 -26.033 -22.192 1.00 88.94 359 THR A O 1
ATOM 2824 N N . SER A 1 360 ? 4.636 -26.891 -20.196 1.00 87.31 360 SER A N 1
ATOM 2825 C CA . SER A 1 360 ? 4.177 -28.209 -20.670 1.00 87.31 360 SER A CA 1
ATOM 2826 C C . SER A 1 360 ? 3.027 -28.193 -21.683 1.00 87.31 360 SER A C 1
ATOM 2828 O O . SER A 1 360 ? 2.814 -29.173 -22.397 1.00 87.31 360 SER A O 1
ATOM 2830 N N . ASP A 1 361 ? 2.309 -27.079 -21.790 1.00 83.31 361 ASP A N 1
ATOM 2831 C CA . ASP A 1 361 ? 1.284 -26.803 -22.797 1.00 83.31 361 ASP A CA 1
ATOM 2832 C C . ASP A 1 361 ? 1.860 -26.302 -24.138 1.00 83.31 361 ASP A C 1
ATOM 2834 O O . ASP A 1 361 ? 1.144 -26.241 -25.140 1.00 83.31 361 ASP A O 1
ATOM 2838 N N . HIS A 1 362 ? 3.158 -25.994 -24.200 1.00 87.31 362 HIS A N 1
ATOM 2839 C CA . HIS A 1 362 ? 3.829 -25.517 -25.404 1.00 87.31 362 HIS A CA 1
ATOM 2840 C C . HIS A 1 362 ? 4.278 -26.675 -26.314 1.00 87.31 362 HIS A C 1
ATOM 2842 O O . HIS A 1 362 ? 4.905 -27.637 -25.880 1.00 87.31 362 HIS A O 1
ATOM 2848 N N . TRP A 1 363 ? 4.051 -26.568 -27.628 1.00 89.00 363 TRP A N 1
ATOM 2849 C CA . TRP A 1 363 ? 4.335 -27.652 -28.588 1.00 89.00 363 TRP A CA 1
ATOM 2850 C C . TRP A 1 363 ? 5.817 -28.067 -28.675 1.00 89.00 363 TRP A C 1
ATOM 2852 O O . TRP A 1 363 ? 6.112 -29.183 -29.098 1.00 89.00 363 TRP A O 1
ATOM 2862 N N . LEU A 1 364 ? 6.739 -27.168 -28.309 1.00 85.25 364 LEU A N 1
ATOM 2863 C CA . LEU A 1 364 ? 8.185 -27.423 -28.269 1.00 85.25 364 LEU A CA 1
ATOM 2864 C C . LEU A 1 364 ? 8.598 -28.247 -27.038 1.00 85.25 364 LEU A C 1
ATOM 2866 O O . LEU A 1 364 ? 9.607 -28.943 -27.091 1.00 85.25 364 LEU A O 1
ATOM 2870 N N . TYR A 1 365 ? 7.808 -28.201 -25.959 1.00 88.12 365 TYR A N 1
ATOM 2871 C CA . TYR A 1 365 ? 8.118 -28.823 -24.669 1.00 88.12 365 TYR A CA 1
ATOM 2872 C C . TYR A 1 365 ? 8.459 -30.325 -24.757 1.00 88.12 365 TYR A C 1
ATOM 2874 O O . TYR A 1 365 ? 9.465 -30.721 -24.176 1.00 88.12 365 TYR A O 1
ATOM 2882 N N . PRO A 1 366 ? 7.752 -31.170 -25.544 1.00 89.25 366 PRO A N 1
ATOM 2883 C CA . PRO A 1 366 ? 8.089 -32.593 -25.680 1.00 89.25 366 PRO A CA 1
ATOM 2884 C C . PRO A 1 366 ? 9.483 -32.880 -26.259 1.00 89.25 366 PRO A C 1
ATOM 2886 O O . PRO A 1 366 ? 9.947 -34.016 -26.190 1.00 89.25 366 PRO A O 1
ATOM 2889 N N . TYR A 1 367 ? 10.128 -31.879 -26.863 1.00 89.94 367 TYR A N 1
ATOM 2890 C CA . TYR A 1 367 ? 11.458 -31.986 -27.461 1.00 89.94 367 TYR A CA 1
ATOM 2891 C C . TYR A 1 367 ? 12.553 -31.390 -26.565 1.00 89.94 367 TYR A C 1
ATOM 2893 O O . TYR A 1 367 ? 13.709 -31.355 -26.979 1.00 89.94 367 TYR A O 1
ATOM 2901 N N . MET A 1 368 ? 12.218 -30.913 -25.364 1.00 88.44 368 MET A N 1
ATOM 2902 C CA . MET A 1 368 ? 13.148 -30.270 -24.435 1.00 88.44 368 MET A CA 1
ATOM 2903 C C . MET A 1 368 ? 13.361 -31.125 -23.169 1.00 88.44 368 MET A C 1
ATOM 2905 O O . MET A 1 368 ? 12.526 -31.954 -22.820 1.00 88.44 368 MET A O 1
ATOM 2909 N N . ASP A 1 369 ? 14.507 -30.954 -22.500 1.00 85.75 369 ASP A N 1
ATOM 2910 C CA . ASP A 1 369 ? 14.868 -31.689 -21.271 1.00 85.75 369 ASP A CA 1
ATOM 2911 C C . ASP A 1 369 ? 14.304 -30.974 -20.032 1.00 85.75 369 ASP A C 1
ATOM 2913 O O . ASP A 1 369 ? 14.921 -30.033 -19.529 1.00 85.75 369 ASP A O 1
ATOM 2917 N N . ASP A 1 370 ? 13.137 -31.423 -19.564 1.00 85.25 370 ASP A N 1
ATOM 2918 C CA . ASP A 1 370 ? 12.596 -31.111 -18.236 1.00 85.25 370 ASP A CA 1
ATOM 2919 C C . ASP A 1 370 ? 13.175 -32.111 -17.219 1.00 85.25 370 ASP A C 1
ATOM 2921 O O . ASP A 1 370 ? 12.772 -33.279 -17.151 1.00 85.25 370 ASP A O 1
ATOM 2925 N N . ARG A 1 371 ? 14.192 -31.673 -16.471 1.00 76.38 371 ARG A N 1
ATOM 2926 C CA . ARG A 1 371 ? 14.991 -32.558 -15.612 1.00 76.38 371 ARG A CA 1
ATOM 2927 C C . ARG A 1 371 ? 14.385 -32.759 -14.225 1.00 76.38 371 ARG A C 1
ATOM 2929 O O . ARG A 1 371 ? 14.676 -33.775 -13.588 1.00 76.38 371 ARG A O 1
ATOM 2936 N N . ASP A 1 372 ? 13.604 -31.806 -13.741 1.00 75.25 372 ASP A N 1
ATOM 2937 C CA . ASP A 1 372 ? 12.947 -31.826 -12.432 1.00 75.25 372 ASP A CA 1
ATOM 2938 C C . ASP A 1 372 ? 11.447 -32.144 -12.513 1.00 75.25 372 ASP A C 1
ATOM 2940 O O . ASP A 1 372 ? 10.850 -32.494 -11.492 1.00 75.25 372 ASP A O 1
ATOM 2944 N N . GLY A 1 373 ? 10.882 -32.183 -13.720 1.00 80.75 373 GLY A N 1
ATOM 2945 C CA . GLY A 1 373 ? 9.536 -32.665 -14.009 1.00 80.75 373 GLY A CA 1
ATOM 2946 C C . GLY A 1 373 ? 8.449 -31.701 -13.552 1.00 80.75 373 GLY A C 1
ATOM 2947 O O . GLY A 1 373 ? 7.349 -32.145 -13.207 1.00 80.75 373 GLY A O 1
ATOM 2948 N N . ASP A 1 374 ? 8.764 -30.410 -13.480 1.00 75.38 374 ASP A N 1
ATOM 2949 C CA . ASP A 1 374 ? 7.868 -29.374 -12.974 1.00 75.38 374 ASP A CA 1
ATOM 2950 C C . ASP A 1 374 ? 6.904 -28.833 -14.047 1.00 75.38 374 ASP A C 1
ATOM 2952 O O . ASP A 1 374 ? 5.980 -28.071 -13.742 1.00 75.38 374 ASP A O 1
ATOM 2956 N N . GLY A 1 375 ? 7.062 -29.290 -15.293 1.00 82.88 375 GLY A N 1
ATOM 2957 C CA . GLY A 1 375 ? 6.248 -28.847 -16.411 1.00 82.88 375 GLY A CA 1
ATOM 2958 C C . GLY A 1 375 ? 6.794 -27.602 -17.101 1.00 82.88 375 GLY A C 1
ATOM 2959 O O . GLY A 1 375 ? 6.030 -26.975 -17.839 1.00 82.88 375 GLY A O 1
ATOM 2960 N N . MET A 1 376 ? 8.055 -27.225 -16.874 1.00 85.56 376 MET A N 1
ATOM 2961 C CA . MET A 1 376 ? 8.715 -26.053 -17.443 1.00 85.56 376 MET A CA 1
ATOM 2962 C C . MET A 1 376 ? 10.150 -26.372 -17.891 1.00 85.56 376 MET A C 1
ATOM 2964 O O . MET A 1 376 ? 10.842 -27.208 -17.329 1.00 85.56 376 MET A O 1
ATOM 2968 N N . VAL A 1 377 ? 10.631 -25.707 -18.945 1.00 77.31 377 VAL A N 1
ATOM 2969 C CA . VAL A 1 377 ? 12.029 -25.815 -19.390 1.00 77.31 377 VAL A CA 1
ATOM 2970 C C . VAL A 1 377 ? 12.597 -24.435 -19.685 1.00 77.31 377 VAL A C 1
ATOM 2972 O O . VAL A 1 377 ? 12.037 -23.688 -20.487 1.00 77.31 377 VAL A O 1
ATOM 2975 N N . GLY A 1 378 ? 13.753 -24.109 -19.100 1.00 69.06 378 GLY A N 1
ATOM 2976 C CA . GLY A 1 378 ? 14.477 -22.867 -19.396 1.00 69.06 378 GLY A CA 1
ATOM 2977 C C . GLY A 1 378 ? 14.526 -21.821 -18.292 1.00 69.06 378 GLY A C 1
ATOM 2978 O O . GLY A 1 378 ? 14.850 -20.673 -18.619 1.00 69.06 378 GLY A O 1
ATOM 2979 N N . GLU A 1 379 ? 14.233 -22.228 -17.053 1.00 59.84 379 GLU A N 1
ATOM 2980 C CA . GLU A 1 379 ? 14.449 -21.445 -15.826 1.00 59.84 379 GLU A CA 1
ATOM 2981 C C . GLU A 1 379 ? 15.858 -20.835 -15.711 1.00 59.84 379 GLU A C 1
ATOM 2983 O O . GLU A 1 379 ? 16.847 -21.441 -16.206 1.00 59.84 379 GLU A O 1
#

Radius of gyration: 29.47 Å; chains: 1; bounding box: 62×54×85 Å

Foldseek 3Di:
DFPDDDDPFWDKTKDKDKDAAPDDPVCCVVCVVVVVVVVCVDPVNPQKAWDDKDWDAAQNFIKIKTWIWGDPDVPDPKIKIKMKIWGQQNLVNIIMIIMIMIIPRDPDPDPSVVVSVVNRVPGHRPPPSPPCVVLVQAAEDEDDLQAQAQFAAARHWYAFFADPAGKIWGHHRLRAGFKIWGQKQAFDDLVPDDADPVLAPYPDAHPHPQCVDPQWHQAFPQGRRRGGGRYNRGTAGAGPCCRPPNPVVVVNVLQVVLNIWGGWMKGFAPPDSPDNHTQKIWIWIHRPRDIDIDIDGRDNVVVVCVVVVNPPDDDPDDPDDDDDDDDDDDDDCVQQPVPPPQAHELVSCVVVVHDDFDFQPHPNQVRYDPPPPPRTHND